Protein AF-A0AAW4LE03-F1 (afdb_monomer_lite)

Sequence (494 aa):
YCHSDGKGRQNAPFTAGSGWNSSVVFGDCKGCHGNDSQAGYFTSTVGEPNYQNAGPGTARANTHTGSHVGSGLSSCANCHVDSVTAAGAINGSGLHINGGINVKIGNVATGSYNPLTKGCTNISCHASSGTEIQWGSHATCATCHGDLTTKPGVHSTHISDMITSGLVTMYNYTAIKSSNGKYRIGCANCHPTDVGHHRDGHIDVTINKNKLGGSSLAGLNSATADFINTANSGISGTTKVSVTCSMVYCHSSGKSTVQAENNFKTTPDWYSAAGSTANRCGMCHDNPPQYDGQSHYDSSSMMGMNNTPPYKPSAHLGGIHFKNVSRGPGQNGFLGFSSIGNVAHGNINNSSTITCNICHSGIVDPDRPDTYAMFGSGSPYECAQCHKATTKTKLQAGNIVGNGLHINGKKDVIFPQTAYPFKTKSQLSNNANAGGNWMRNGGYKADENSYDSTDLSTSTWNPADKSCNTACHVNQSGIIWGSKLKCMSCHANQ

pLDDT: mean 80.4, std 12.04, range [40.59, 96.81]

Secondary structure (DSSP, 8-state):
-TTB-SSSSB-S---TTTSTT--PPPSSGGGTSS----TTPPPPSSS---PPP--TTSTT----TTTTSTT-GGGGGGTBTTTB-TTS-BS-HHHHHSSS---B--TT---EEETTTTEEES-TTTT-SSPPEETT----HHHHH--GGGSSSSHHHHHTTTTTTT---STT---B--BTTB--B-GGGTS--SHHHHSSS-------TT-TT--TTGGG----S-STT-TTS-EEEETTTEEEESS-GGGB--S-SS--GGGB-PPPPTTS-----SSTTHHHH-SS--STTSSS--TT---SSTT-S---S-HHHHHHHSTTS--STT-SS---TT-SS--SSSBTTTBPPP-GGGTBBTTB-SSS----TTTTS--TT-HHHH--TTSSS------B--HHHHSSSS---B--SS--EEEES----SSTTSSSSEEEESSSS-STT-EEEEEGGG--EETTTTEESS-TTS--TT-BTTS---THHHHTT-

Radius of gyration: 33.75 Å; chains: 1; bounding box: 81×44×96 Å

Structure (mmCIF, N/CA/C/O backbone):
data_AF-A0AAW4LE03-F1
#
_entry.id   AF-A0AAW4LE03-F1
#
loop_
_atom_site.group_PDB
_atom_site.id
_atom_site.type_symbol
_atom_site.label_atom_id
_atom_site.label_alt_id
_atom_site.label_comp_id
_atom_site.label_asym_id
_atom_site.label_entity_id
_atom_site.label_seq_id
_atom_site.pdbx_PDB_ins_code
_atom_site.Cartn_x
_atom_site.Cartn_y
_atom_site.Cartn_z
_atom_site.occupancy
_atom_site.B_iso_or_equiv
_atom_site.auth_seq_id
_atom_site.auth_comp_id
_atom_site.auth_asym_id
_atom_site.auth_atom_id
_atom_site.pdbx_PDB_model_num
ATOM 1 N N . TYR A 1 1 ? -40.903 -5.029 36.982 1.00 58.34 1 TYR A N 1
ATOM 2 C CA . TYR A 1 1 ? -39.518 -4.813 36.515 1.00 58.34 1 TYR A CA 1
ATOM 3 C C . TYR A 1 1 ? -38.593 -5.990 36.847 1.00 58.34 1 TYR A C 1
ATOM 5 O O . TYR A 1 1 ? -37.847 -6.390 35.965 1.00 58.34 1 TYR A O 1
ATOM 13 N N . CYS A 1 2 ? -38.673 -6.602 38.041 1.00 58.06 2 CYS A N 1
ATOM 14 C CA . CYS A 1 2 ? -37.769 -7.694 38.468 1.00 58.06 2 CYS A CA 1
ATOM 15 C C . CYS A 1 2 ? -37.814 -8.991 37.628 1.00 58.06 2 CYS A C 1
ATOM 17 O O . CYS A 1 2 ? -36.869 -9.763 37.669 1.00 58.06 2 CYS A O 1
ATOM 19 N N . HIS A 1 3 ? -38.867 -9.203 36.832 1.00 69.69 3 HIS A N 1
ATOM 20 C CA . HIS A 1 3 ? -38.992 -10.321 35.879 1.00 69.69 3 HIS A CA 1
ATOM 21 C C . HIS A 1 3 ? -39.136 -9.810 34.441 1.00 69.69 3 HIS A C 1
ATOM 23 O O . HIS A 1 3 ? -39.969 -10.288 33.672 1.00 69.69 3 HIS A O 1
ATOM 29 N N . SER A 1 4 ? -38.415 -8.737 34.119 1.00 76.56 4 SER A N 1
ATOM 30 C CA . SER A 1 4 ? -38.379 -8.172 32.773 1.00 76.56 4 SER A CA 1
ATOM 31 C C . SER A 1 4 ? -36.964 -8.162 32.223 1.00 76.56 4 SER A C 1
ATOM 33 O O . SER A 1 4 ? -35.993 -8.155 32.974 1.00 76.56 4 SER A O 1
ATOM 35 N N . ASP A 1 5 ? -36.857 -8.027 30.908 1.00 75.88 5 ASP A N 1
ATOM 36 C CA . ASP A 1 5 ? -35.606 -7.824 30.175 1.00 75.88 5 ASP A CA 1
ATOM 37 C C . ASP A 1 5 ? -34.907 -6.474 30.467 1.00 75.88 5 ASP A C 1
ATOM 39 O O . ASP A 1 5 ? -33.986 -6.076 29.754 1.00 75.88 5 ASP A O 1
ATOM 43 N N . GLY A 1 6 ? -35.356 -5.729 31.484 1.00 73.81 6 GLY A N 1
ATOM 44 C CA . GLY A 1 6 ? -34.891 -4.380 31.807 1.00 73.81 6 GLY A CA 1
ATOM 45 C C . GLY A 1 6 ? -35.476 -3.282 30.908 1.00 73.81 6 GLY A C 1
ATOM 46 O O . GLY A 1 6 ? -35.143 -2.109 31.088 1.00 73.81 6 GLY A O 1
ATOM 47 N N . LYS A 1 7 ? -36.353 -3.635 29.956 1.00 78.38 7 LYS A N 1
ATOM 48 C CA . LYS A 1 7 ? -37.072 -2.729 29.041 1.00 78.38 7 LYS A CA 1
ATOM 49 C C . LYS A 1 7 ? -38.593 -2.900 29.106 1.00 78.38 7 LYS A C 1
ATOM 51 O O . LYS A 1 7 ? -39.303 -2.410 28.231 1.00 78.38 7 LYS A O 1
ATOM 56 N N . GLY A 1 8 ? -39.090 -3.574 30.144 1.00 74.50 8 GLY A N 1
ATOM 57 C CA . GLY A 1 8 ? -40.518 -3.727 30.418 1.00 74.50 8 GLY A CA 1
ATOM 58 C C . GLY A 1 8 ? -41.180 -4.942 29.768 1.00 74.50 8 GLY A C 1
ATOM 59 O O . GLY A 1 8 ? -42.358 -5.172 30.026 1.00 74.50 8 GLY A O 1
ATOM 60 N N . ARG A 1 9 ? -40.456 -5.758 28.987 1.00 80.88 9 ARG A N 1
ATOM 61 C CA . ARG A 1 9 ? -40.987 -7.035 28.483 1.00 80.88 9 ARG A CA 1
ATOM 62 C C . ARG A 1 9 ? -40.654 -8.143 29.469 1.00 80.88 9 ARG A C 1
ATOM 64 O O . ARG A 1 9 ? -39.512 -8.245 29.906 1.00 80.88 9 ARG A O 1
ATOM 71 N N . GLN A 1 10 ? -41.622 -8.990 29.796 1.00 81.56 10 GLN A N 1
ATOM 72 C CA . GLN A 1 10 ? -41.369 -10.175 30.607 1.00 81.56 10 GLN A CA 1
ATOM 73 C C . GLN A 1 10 ? -40.442 -11.147 29.857 1.00 81.56 10 GLN A C 1
ATOM 75 O O . GLN A 1 10 ? -40.762 -11.562 28.746 1.00 81.56 10 GLN A O 1
ATOM 80 N N . ASN A 1 11 ? -39.296 -11.484 30.451 1.00 78.69 11 ASN A N 1
ATOM 81 C CA . ASN A 1 11 ? -38.274 -12.367 29.866 1.00 78.69 11 ASN A CA 1
ATOM 82 C C . ASN A 1 11 ? -38.371 -13.821 30.344 1.00 78.69 11 ASN A C 1
ATOM 84 O O . ASN A 1 11 ? -37.935 -14.720 29.631 1.00 78.69 11 ASN A O 1
ATOM 88 N N . ALA A 1 12 ? -38.997 -14.057 31.499 1.00 74.62 12 ALA A N 1
ATOM 89 C CA . ALA A 1 12 ? -39.293 -15.388 32.015 1.00 74.62 12 ALA A CA 1
ATOM 90 C C . ALA A 1 12 ? -40.762 -15.487 32.467 1.00 74.62 12 ALA A C 1
ATOM 92 O O . ALA A 1 12 ? -41.253 -14.568 33.132 1.00 74.62 12 ALA A O 1
ATOM 93 N N . PRO A 1 13 ? -41.483 -16.579 32.141 1.00 76.12 13 PRO A N 1
ATOM 94 C CA . PRO A 1 13 ? -42.851 -16.784 32.607 1.00 76.12 13 PRO A CA 1
ATOM 95 C C . PRO A 1 13 ? -42.905 -16.874 34.135 1.00 76.12 13 PRO A C 1
ATOM 97 O O . PRO A 1 13 ? -41.981 -17.377 34.774 1.00 76.12 13 PRO A O 1
ATOM 100 N N . PHE A 1 14 ? -44.007 -16.405 34.723 1.00 77.62 14 PHE A N 1
ATOM 101 C CA . PHE A 1 14 ? -44.288 -16.572 36.147 1.00 77.62 14 PHE A CA 1
ATOM 102 C C . PHE A 1 14 ? -44.703 -18.024 36.402 1.00 77.62 14 PHE A C 1
ATOM 104 O O . PHE A 1 14 ? -45.811 -18.426 36.061 1.00 77.62 14 PHE A O 1
ATOM 111 N N . THR A 1 15 ? -43.805 -18.814 36.987 1.00 80.12 15 THR A N 1
ATOM 112 C CA . THR A 1 15 ? -44.066 -20.203 37.391 1.00 80.12 15 THR A CA 1
ATOM 113 C C . THR A 1 15 ? -43.825 -20.367 38.890 1.00 80.12 15 THR A C 1
ATOM 115 O O . THR A 1 15 ? -43.299 -19.460 39.538 1.00 80.12 15 THR A O 1
ATOM 118 N N . ALA A 1 16 ? -44.145 -21.538 39.446 1.00 77.06 16 ALA A N 1
ATOM 119 C CA . ALA A 1 16 ? -43.800 -21.865 40.832 1.00 77.06 16 ALA A CA 1
ATOM 120 C C . ALA A 1 16 ? -42.287 -21.740 41.121 1.00 77.06 16 ALA A C 1
ATOM 122 O O . ALA A 1 16 ? -41.912 -21.457 42.252 1.00 77.06 16 ALA A O 1
ATOM 123 N N . GLY A 1 17 ? -41.429 -21.903 40.104 1.00 76.38 17 GLY A N 1
ATOM 124 C CA . GLY A 1 17 ? -39.974 -21.774 40.232 1.00 76.38 17 GLY A CA 1
ATOM 125 C C . GLY A 1 17 ? -39.415 -20.376 39.944 1.00 76.38 17 GLY A C 1
ATOM 126 O O . GLY A 1 17 ? -38.262 -20.110 40.255 1.00 76.38 17 GLY A O 1
ATOM 127 N N . SER A 1 18 ? -40.192 -19.456 39.373 1.00 74.81 18 SER A N 1
ATOM 128 C CA . SER A 1 18 ? -39.678 -18.163 38.877 1.00 74.81 18 SER A CA 1
ATOM 129 C C . SER A 1 18 ? -40.526 -16.958 39.272 1.00 74.81 18 SER A C 1
ATOM 131 O O . SER A 1 18 ? -40.211 -15.840 38.871 1.00 74.81 18 SER A O 1
ATOM 133 N N . GLY A 1 19 ? -41.619 -17.170 40.008 1.00 75.38 19 GLY A N 1
ATOM 134 C CA . GLY A 1 19 ? -42.528 -16.106 40.406 1.00 75.38 19 GLY A CA 1
ATOM 135 C C . GLY A 1 19 ? -42.292 -15.511 41.782 1.00 75.38 19 GLY A C 1
ATOM 136 O O . GLY A 1 19 ? -41.432 -15.961 42.524 1.00 75.38 19 GLY A O 1
ATOM 137 N N . TRP A 1 20 ? -43.093 -14.503 42.135 1.00 74.69 20 TRP A N 1
ATOM 138 C CA . TRP A 1 20 ? -42.948 -13.750 43.390 1.00 74.69 20 TRP A CA 1
ATOM 139 C C . TRP A 1 20 ? -43.021 -14.610 44.658 1.00 74.69 20 TRP A C 1
ATOM 141 O O . TRP A 1 20 ? -42.438 -14.245 45.670 1.00 74.69 20 TRP A O 1
ATOM 151 N N . ASN A 1 21 ? -43.707 -15.753 44.584 1.00 81.62 21 ASN A N 1
ATOM 152 C CA . ASN A 1 21 ? -43.827 -16.718 45.680 1.00 81.62 21 ASN A CA 1
ATOM 153 C C . ASN A 1 21 ? -42.883 -17.926 45.517 1.00 81.62 21 ASN A C 1
ATOM 155 O O . ASN A 1 21 ? -43.070 -18.944 46.178 1.00 81.62 21 ASN A O 1
ATOM 159 N N . SER A 1 22 ? -41.917 -17.850 44.599 1.00 82.38 22 SER A N 1
ATOM 160 C CA . SER A 1 22 ? -40.896 -18.880 44.412 1.00 82.38 22 SER A CA 1
ATOM 161 C C . SER A 1 22 ? -39.912 -18.878 45.582 1.00 82.38 22 SER A C 1
ATOM 163 O O . SER A 1 22 ? -39.522 -17.822 46.074 1.00 82.38 22 SER A O 1
ATOM 165 N N . SER A 1 23 ? -39.465 -20.065 45.994 1.00 83.69 23 SER A N 1
ATOM 166 C CA . SER A 1 23 ? -38.340 -20.235 46.924 1.00 83.69 23 SER A CA 1
ATOM 167 C C . SER A 1 23 ? -36.972 -20.194 46.229 1.00 83.69 23 SER A C 1
ATOM 169 O O . SER A 1 23 ? -35.942 -20.301 46.894 1.00 83.69 23 SER A O 1
ATOM 171 N N . VAL A 1 24 ? -36.941 -20.067 44.898 1.00 82.06 24 VAL A N 1
ATOM 172 C CA . VAL A 1 24 ? -35.704 -20.030 44.114 1.00 82.06 24 VAL A CA 1
ATOM 173 C C . VAL A 1 24 ? -34.964 -18.723 44.372 1.00 82.06 24 VAL A C 1
ATOM 175 O O . VAL A 1 24 ? -35.465 -17.635 44.099 1.00 82.06 24 VAL A O 1
ATOM 178 N N . VAL A 1 25 ? -33.732 -18.854 44.858 1.00 80.56 25 VAL A N 1
ATOM 179 C CA . VAL A 1 25 ? -32.774 -17.757 44.997 1.00 80.56 25 VAL A CA 1
ATOM 180 C C . VAL A 1 25 ? -31.813 -17.818 43.817 1.00 80.56 25 VAL A C 1
ATOM 182 O O . VAL A 1 25 ? -31.140 -18.827 43.609 1.00 80.56 25 VAL A O 1
ATOM 185 N N . PHE A 1 26 ? -31.739 -16.741 43.039 1.00 80.31 26 PHE A N 1
ATOM 186 C CA . PHE A 1 26 ? -30.771 -16.641 41.951 1.00 80.31 26 PHE A CA 1
ATOM 187 C C . PHE A 1 26 ? -29.394 -16.270 42.505 1.00 80.31 26 PHE A C 1
ATOM 189 O O . PHE A 1 26 ? -29.242 -15.251 43.175 1.00 80.31 26 PHE A O 1
ATOM 196 N N . GLY A 1 27 ? -28.398 -17.117 42.237 1.00 81.69 27 GLY A N 1
ATOM 197 C CA . GLY A 1 27 ? -27.014 -16.909 42.677 1.00 81.69 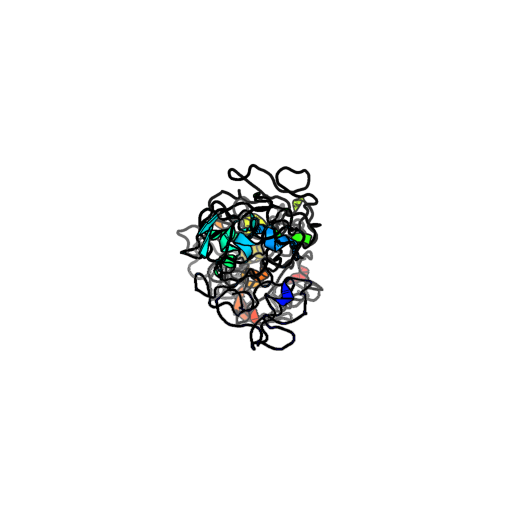27 GLY A CA 1
ATOM 198 C C . GLY A 1 27 ? -26.210 -15.954 41.792 1.00 81.69 27 GLY A C 1
ATOM 199 O O . GLY A 1 27 ? -25.080 -15.617 42.133 1.00 81.69 27 GLY A O 1
ATOM 200 N N . ASP A 1 28 ? -26.769 -15.530 40.658 1.00 85.62 28 ASP A N 1
ATOM 201 C CA . ASP A 1 28 ? -26.125 -14.632 39.709 1.00 85.62 28 ASP A CA 1
ATOM 202 C C . ASP A 1 28 ? -27.131 -13.682 39.042 1.00 85.62 28 ASP A C 1
ATOM 204 O O . ASP A 1 28 ? -28.349 -13.765 39.223 1.00 85.62 28 ASP A O 1
ATOM 208 N N . CYS A 1 29 ? -26.606 -12.762 38.234 1.00 87.25 29 CYS A N 1
ATOM 209 C CA . CYS A 1 29 ? -27.422 -11.827 37.472 1.00 87.25 29 CYS A CA 1
ATOM 210 C C . CYS A 1 29 ? -28.245 -12.524 36.374 1.00 87.25 29 CYS A C 1
ATOM 212 O O . CYS A 1 29 ? -29.280 -11.983 35.982 1.00 87.25 29 CYS A O 1
ATOM 214 N N . LYS A 1 30 ? -27.825 -13.711 35.895 1.00 87.69 30 LYS A N 1
ATOM 215 C CA . LYS A 1 30 ? -28.496 -14.441 34.805 1.00 87.69 30 LYS A CA 1
ATOM 216 C C . LYS A 1 30 ? -29.884 -14.913 35.187 1.00 87.69 30 LYS A C 1
ATOM 218 O O . LYS A 1 30 ? -30.762 -14.974 34.335 1.00 87.69 30 LYS A O 1
ATOM 223 N N . GLY A 1 31 ? -30.098 -15.210 36.465 1.00 83.62 31 GLY A N 1
ATOM 224 C CA . GLY A 1 31 ? -31.417 -15.577 36.969 1.00 83.62 31 GLY A CA 1
ATOM 225 C C . GLY A 1 31 ? -32.507 -14.544 36.664 1.00 83.62 31 GLY A C 1
ATOM 226 O O . GLY A 1 31 ? -33.641 -14.920 36.367 1.00 83.62 31 GLY A O 1
ATOM 227 N N . CYS A 1 32 ? -32.154 -13.253 36.647 1.00 81.69 32 CYS A N 1
ATOM 228 C CA . CYS A 1 32 ? -33.093 -12.148 36.421 1.00 81.69 32 CYS A CA 1
ATOM 229 C C . CYS A 1 32 ? -32.904 -11.449 35.064 1.00 81.69 32 CYS A C 1
ATOM 231 O O . CYS A 1 32 ? -33.879 -11.063 34.415 1.00 81.69 32 CYS A O 1
ATOM 233 N N . HIS A 1 33 ? -31.660 -11.275 34.623 1.00 86.00 33 HIS A N 1
ATOM 234 C CA . HIS A 1 33 ? -31.283 -10.548 33.414 1.00 86.00 33 HIS A CA 1
ATOM 235 C C . HIS A 1 33 ? -30.593 -11.481 32.422 1.00 86.00 33 HIS A C 1
ATOM 237 O O . HIS A 1 33 ? -29.816 -12.336 32.810 1.00 86.00 33 HIS A O 1
ATOM 243 N N . GLY A 1 34 ? -30.831 -11.323 31.121 1.00 87.19 34 GLY A N 1
ATOM 244 C CA . GLY A 1 34 ? -30.125 -12.148 30.134 1.00 87.19 34 GLY A CA 1
ATOM 245 C C . GLY A 1 34 ? -30.625 -13.598 30.004 1.00 87.19 34 GLY A C 1
ATOM 246 O O . GLY A 1 34 ? -29.991 -14.393 29.316 1.00 87.19 34 GLY A O 1
ATOM 247 N N . ASN A 1 35 ? -31.749 -13.942 30.643 1.00 86.00 35 ASN A N 1
ATOM 248 C CA . ASN A 1 35 ? -32.430 -15.247 30.562 1.00 86.00 35 ASN A CA 1
ATOM 249 C C . ASN A 1 35 ? -33.489 -15.328 29.445 1.00 86.00 35 ASN A C 1
ATOM 251 O O . ASN A 1 35 ? -34.317 -16.239 29.431 1.00 86.00 35 ASN A O 1
ATOM 255 N N . ASP A 1 36 ? -33.503 -14.363 28.529 1.00 86.94 36 ASP A N 1
ATOM 256 C CA . ASP A 1 36 ? -34.489 -14.309 27.462 1.00 86.94 36 ASP A CA 1
ATOM 257 C C . ASP A 1 36 ? -34.215 -15.393 26.417 1.00 86.94 36 ASP A C 1
ATOM 259 O O . ASP A 1 36 ? -33.125 -15.447 25.848 1.00 86.94 36 ASP A O 1
ATOM 263 N N . SER A 1 37 ? -35.197 -16.250 26.159 1.00 86.00 37 SER A N 1
ATOM 264 C CA . SER A 1 37 ? -35.068 -17.387 25.238 1.00 86.00 37 SER A CA 1
ATOM 265 C C . SER A 1 37 ? -35.602 -17.099 23.832 1.00 86.00 37 SER A C 1
ATOM 267 O O . SER A 1 37 ? -35.686 -18.006 23.002 1.00 86.00 37 SER A O 1
ATOM 269 N N . GLN A 1 38 ? -35.980 -15.850 23.543 1.00 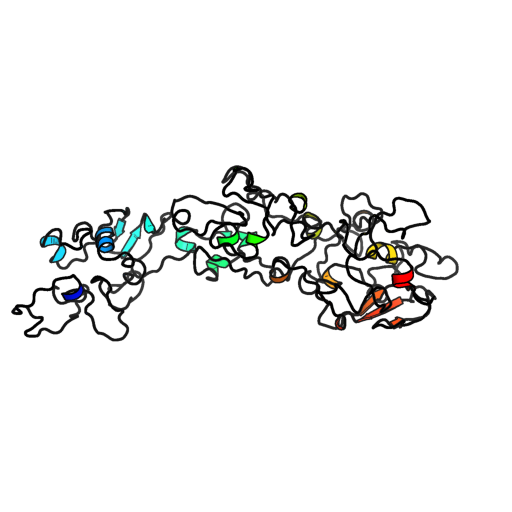87.06 38 GLN A N 1
ATOM 270 C CA . GLN A 1 38 ? -36.522 -15.484 22.240 1.00 87.06 38 GLN A CA 1
ATOM 271 C C . GLN A 1 38 ? -35.513 -15.741 21.105 1.00 87.06 38 GLN A C 1
ATOM 273 O O . GLN A 1 38 ? -34.327 -15.433 21.203 1.00 87.06 38 GLN A O 1
ATOM 278 N N . ALA A 1 39 ? -35.997 -16.291 19.989 1.00 84.69 39 ALA A N 1
ATOM 279 C CA . ALA A 1 39 ? -35.163 -16.559 18.821 1.00 84.69 39 ALA A CA 1
ATOM 280 C C . ALA A 1 39 ? -34.501 -15.272 18.286 1.00 84.69 39 ALA A C 1
ATOM 282 O O . ALA A 1 39 ? -35.151 -14.233 18.161 1.00 84.69 39 ALA A O 1
ATOM 283 N N . GLY A 1 40 ? -33.207 -15.354 17.957 1.00 83.56 40 GLY A N 1
ATOM 284 C CA . GLY A 1 40 ? -32.401 -14.222 17.478 1.00 83.56 40 GLY A CA 1
ATOM 285 C C . GLY A 1 40 ? -31.774 -13.367 18.585 1.00 83.56 40 GLY A C 1
ATOM 286 O O . GLY A 1 40 ? -31.032 -12.432 18.284 1.00 83.56 40 GLY A O 1
ATOM 287 N N . TYR A 1 41 ? -32.052 -13.671 19.855 1.00 89.75 41 TYR A N 1
ATOM 288 C CA . TYR A 1 41 ? -31.408 -13.024 20.997 1.00 89.75 41 TYR A CA 1
ATOM 289 C C . TYR A 1 41 ? -30.109 -13.763 21.324 1.00 89.75 41 TYR A C 1
ATOM 291 O O . TYR A 1 41 ? -29.979 -14.964 21.076 1.00 89.75 41 TYR A O 1
ATOM 299 N N . PHE A 1 42 ? -29.109 -13.043 21.827 1.00 89.69 42 PHE A N 1
ATOM 300 C CA . PHE A 1 42 ? -27.819 -13.658 22.132 1.00 89.69 42 PHE A CA 1
ATOM 301 C C . PHE A 1 42 ? -27.867 -14.395 23.476 1.00 89.69 42 PHE A C 1
ATOM 303 O O . PHE A 1 42 ? -28.787 -14.215 24.269 1.00 89.69 42 PHE A O 1
ATOM 310 N N . THR A 1 43 ? -26.883 -15.245 23.758 1.00 90.31 43 THR A N 1
ATOM 311 C CA . THR A 1 43 ? -26.772 -15.890 25.076 1.00 90.31 43 THR A CA 1
ATOM 312 C C . THR A 1 43 ? -26.003 -14.985 26.031 1.00 90.31 43 THR A C 1
ATOM 314 O O . THR A 1 43 ? -24.885 -14.581 25.721 1.00 90.31 43 THR A O 1
ATOM 317 N N . SER A 1 44 ? -26.592 -14.673 27.186 1.00 89.25 44 SER A N 1
ATOM 318 C CA . SER A 1 44 ? -25.954 -13.832 28.200 1.00 89.25 44 SER A CA 1
ATOM 319 C C . SER A 1 44 ? -24.740 -14.517 28.843 1.00 89.25 44 SER A C 1
ATOM 321 O O . SER A 1 44 ? -24.798 -15.676 29.275 1.00 89.25 44 SER A O 1
ATOM 323 N N . THR A 1 45 ? -23.632 -13.788 28.945 1.00 89.94 45 THR A N 1
ATOM 324 C CA . THR A 1 45 ? -22.350 -14.258 29.481 1.00 89.94 45 THR A CA 1
ATOM 325 C C . THR A 1 45 ? -22.277 -14.084 30.990 1.00 89.94 45 THR A C 1
ATOM 327 O O . THR A 1 45 ? -21.832 -15.001 31.679 1.00 89.94 45 THR A O 1
ATOM 330 N N . VAL A 1 46 ? -22.767 -12.960 31.514 1.00 90.12 46 VAL A N 1
ATOM 331 C CA . VAL A 1 46 ? -22.686 -12.581 32.936 1.00 90.12 46 VAL A CA 1
ATOM 332 C C . VAL A 1 46 ? -23.968 -11.934 33.474 1.00 90.12 46 VAL A C 1
ATOM 334 O O . VAL A 1 46 ? -23.955 -11.339 34.547 1.00 90.12 46 VAL A O 1
ATOM 337 N N . GLY A 1 47 ? -25.090 -12.075 32.767 1.00 88.81 47 GLY A N 1
ATOM 338 C CA . GLY A 1 47 ? -26.378 -11.487 33.150 1.00 88.81 47 GLY A CA 1
ATOM 339 C C . GLY A 1 47 ? -26.622 -10.123 32.515 1.00 88.81 47 GLY A C 1
ATOM 340 O O . GLY A 1 47 ? -27.473 -9.363 32.963 1.00 88.81 47 GLY A O 1
ATOM 341 N N . GLU A 1 48 ? -25.897 -9.786 31.452 1.00 90.19 48 GLU A N 1
ATOM 342 C CA . GLU A 1 48 ? -26.255 -8.660 30.610 1.00 90.19 48 GLU A CA 1
ATOM 343 C C . GLU A 1 48 ? -27.598 -8.904 29.903 1.00 90.19 48 GLU A C 1
ATOM 345 O O . GLU A 1 48 ? -27.878 -10.041 29.497 1.00 90.19 48 GLU A O 1
ATOM 350 N N . PRO A 1 49 ? -28.434 -7.864 29.716 1.00 89.94 49 PRO A N 1
ATOM 351 C CA . PRO A 1 49 ? -29.670 -7.993 28.958 1.00 89.94 49 PRO A CA 1
ATOM 352 C C . PRO A 1 49 ? -29.401 -8.477 27.533 1.00 89.94 49 PRO A C 1
ATOM 354 O O . PRO A 1 49 ? -28.631 -7.855 26.799 1.00 89.94 49 PRO A O 1
ATOM 357 N N . ASN A 1 50 ? -30.068 -9.558 27.125 1.00 90.12 50 ASN A N 1
ATOM 358 C CA . ASN A 1 50 ? -29.714 -10.301 25.920 1.00 90.12 50 ASN A CA 1
ATOM 359 C C . ASN A 1 50 ? -30.612 -10.064 24.697 1.00 90.12 50 ASN A C 1
ATOM 361 O O . ASN A 1 50 ? -30.496 -10.752 23.683 1.00 90.12 50 ASN A O 1
ATOM 365 N N . TYR A 1 51 ? -31.486 -9.059 24.766 1.00 89.62 51 TYR A N 1
ATOM 366 C CA . TYR A 1 51 ? -32.389 -8.734 23.669 1.00 89.62 51 TYR A CA 1
ATOM 367 C C . TYR A 1 51 ? -31.686 -8.202 22.422 1.00 89.62 51 TYR A C 1
ATOM 369 O O . TYR A 1 51 ? -30.661 -7.527 22.511 1.00 89.62 51 TYR A O 1
ATOM 377 N N . GLN A 1 52 ? -32.273 -8.457 21.250 1.00 90.50 52 GLN A N 1
ATOM 378 C CA . GLN A 1 52 ? -31.745 -7.968 19.977 1.00 90.50 52 GLN A CA 1
ATOM 379 C C . GLN A 1 52 ? -31.616 -6.438 19.966 1.00 90.50 52 GLN A C 1
ATOM 381 O O . GLN A 1 52 ? -32.521 -5.713 20.389 1.00 90.50 52 GLN A O 1
ATOM 386 N N . ASN A 1 53 ? -30.486 -5.956 19.449 1.00 90.69 53 ASN A N 1
ATOM 387 C CA . ASN A 1 53 ? -30.229 -4.535 19.274 1.00 90.69 53 ASN A CA 1
ATOM 388 C C . ASN A 1 53 ? -31.177 -3.933 18.226 1.00 90.69 53 ASN A C 1
ATOM 390 O O . ASN A 1 53 ? -31.098 -4.286 17.051 1.00 90.69 53 ASN A O 1
ATOM 394 N N . ALA A 1 54 ? -32.036 -2.997 18.637 1.00 92.00 54 ALA A N 1
ATOM 395 C CA . ALA A 1 54 ? -32.928 -2.272 17.726 1.00 92.00 54 ALA A CA 1
ATOM 396 C C . ALA A 1 54 ? -32.264 -1.053 17.049 1.00 92.00 54 ALA A C 1
ATOM 398 O O . ALA A 1 54 ? -32.921 -0.326 16.308 1.00 92.00 54 ALA A O 1
ATOM 399 N N . GLY A 1 55 ? -30.972 -0.828 17.299 1.00 92.56 55 GLY A N 1
ATOM 400 C CA . GLY A 1 55 ? -30.174 0.233 16.691 1.00 92.56 55 GLY A CA 1
ATOM 401 C C . GLY A 1 55 ? -29.895 1.418 17.624 1.00 92.56 55 GLY A C 1
ATOM 402 O O . GLY A 1 55 ? -30.459 1.492 18.725 1.00 92.56 55 GLY A O 1
ATOM 403 N N . PRO A 1 56 ? -29.016 2.344 17.196 1.00 92.50 56 PRO A N 1
ATOM 404 C CA . PRO A 1 56 ? -28.501 3.433 18.026 1.00 92.50 56 PRO A CA 1
ATOM 405 C C . PRO A 1 56 ? -29.597 4.352 18.575 1.00 92.50 56 PRO A C 1
ATOM 407 O O . PRO A 1 56 ? -30.531 4.711 17.862 1.00 92.50 56 PRO A O 1
ATOM 410 N N . GLY A 1 57 ? -29.515 4.720 19.857 1.00 92.19 57 GLY A N 1
ATOM 411 C CA . GLY A 1 57 ? -30.434 5.690 20.477 1.00 92.19 57 GLY A CA 1
ATOM 412 C C . GLY A 1 57 ? -31.862 5.179 20.731 1.00 92.19 57 GLY A C 1
ATOM 413 O O . GLY A 1 57 ? -32.634 5.808 21.454 1.00 92.19 57 GLY A O 1
ATOM 414 N N . THR A 1 58 ? -32.230 4.008 20.209 1.00 93.12 58 THR A N 1
ATOM 415 C CA . THR A 1 58 ? -33.593 3.468 20.318 1.00 93.12 58 THR A CA 1
ATOM 416 C C . THR A 1 58 ? -33.918 2.944 21.717 1.00 93.12 58 THR A C 1
ATOM 418 O O . THR A 1 58 ? -33.033 2.602 22.507 1.00 93.12 58 THR A O 1
ATOM 421 N N . ALA A 1 59 ? -35.211 2.812 22.049 1.00 88.69 59 ALA A N 1
ATOM 422 C CA . ALA A 1 59 ? -35.689 2.233 23.313 1.00 88.69 59 ALA A CA 1
ATOM 423 C C . ALA A 1 59 ? -34.980 0.908 23.668 1.00 88.69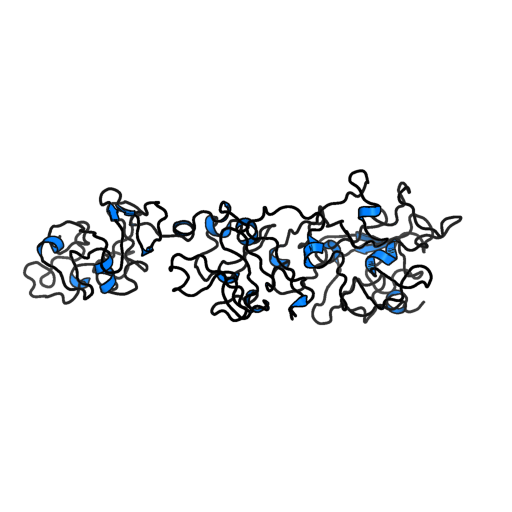 59 ALA A C 1
ATOM 425 O O . ALA A 1 59 ? -34.495 0.768 24.798 1.00 88.69 59 ALA A O 1
ATOM 426 N N . ARG A 1 60 ? -34.832 0.018 22.674 1.00 89.56 60 ARG A N 1
ATOM 427 C CA . ARG A 1 60 ? -34.185 -1.303 22.754 1.00 89.56 60 ARG A CA 1
ATOM 428 C C . ARG A 1 60 ? -32.778 -1.339 22.128 1.00 89.56 60 ARG A C 1
ATOM 430 O O . ARG A 1 60 ? -32.345 -2.376 21.636 1.00 89.56 60 ARG A O 1
ATOM 437 N N . ALA A 1 61 ? -32.053 -0.223 22.159 1.00 91.38 61 ALA A N 1
ATOM 438 C CA . ALA A 1 61 ? -30.629 -0.196 21.846 1.00 91.38 61 ALA A CA 1
ATOM 439 C C . ALA A 1 61 ? -29.857 -1.155 22.771 1.00 91.38 61 ALA A C 1
ATOM 441 O O . ALA A 1 61 ? -30.011 -1.086 23.996 1.00 91.38 61 ALA A O 1
ATOM 442 N N . ASN A 1 62 ? -29.040 -2.038 22.194 1.00 89.44 62 ASN A N 1
ATOM 443 C CA . ASN A 1 62 ? -28.261 -3.023 22.942 1.00 89.44 62 ASN A CA 1
ATOM 444 C C . ASN A 1 62 ? -26.881 -3.259 22.325 1.00 89.44 62 ASN A C 1
ATOM 446 O O . ASN A 1 62 ? -26.781 -3.727 21.198 1.00 89.44 62 ASN A O 1
ATOM 450 N N . THR A 1 63 ? -25.824 -2.993 23.084 1.00 89.25 63 THR A N 1
ATOM 451 C CA . THR A 1 63 ? -24.428 -3.245 22.684 1.00 89.25 63 THR A CA 1
ATOM 452 C C . THR A 1 63 ? -23.658 -4.028 23.739 1.00 89.25 63 THR A C 1
ATOM 454 O O . THR A 1 63 ? -22.430 -3.991 23.758 1.00 89.25 63 THR A O 1
ATOM 457 N N . HIS A 1 64 ? -24.349 -4.737 24.640 1.00 89.50 64 HIS A N 1
ATOM 458 C CA . HIS A 1 64 ? -23.658 -5.518 25.666 1.00 89.50 64 HIS A CA 1
ATOM 459 C C . HIS A 1 64 ? -22.801 -6.639 25.057 1.00 89.50 64 HIS A C 1
ATOM 461 O O . HIS A 1 64 ? -21.680 -6.851 25.518 1.00 89.50 64 HIS A O 1
ATOM 467 N N . THR A 1 65 ? -23.280 -7.304 23.996 1.00 81.56 65 THR A N 1
ATOM 468 C CA . THR A 1 65 ? -22.571 -8.404 23.320 1.00 81.56 65 THR A CA 1
ATOM 469 C C . THR A 1 65 ? -21.154 -8.038 22.918 1.00 81.56 65 THR A C 1
ATOM 471 O O . THR A 1 65 ? -20.949 -7.063 22.197 1.00 81.56 65 THR A O 1
ATOM 474 N N . GLY A 1 66 ? -20.190 -8.874 23.306 1.00 67.12 66 GLY A N 1
ATOM 475 C CA . GLY A 1 66 ? -18.826 -8.889 22.770 1.00 67.12 66 GLY A CA 1
ATOM 476 C C . GLY A 1 66 ? -17.919 -7.731 23.204 1.00 67.12 66 GLY A C 1
ATOM 477 O O . GLY A 1 66 ? -16.753 -7.972 23.493 1.00 67.12 66 GLY A O 1
ATOM 478 N N . SER A 1 67 ? -18.426 -6.497 23.293 1.00 72.19 67 SER A N 1
ATOM 479 C CA . SER A 1 67 ? -17.595 -5.299 23.506 1.00 72.19 67 SER A CA 1
ATOM 480 C C . SER A 1 67 ? -17.603 -4.758 24.936 1.00 72.19 67 SER A C 1
ATOM 482 O O . SER A 1 67 ? -16.593 -4.215 25.371 1.00 72.19 67 SER A O 1
ATOM 484 N N . HIS A 1 68 ? -18.704 -4.908 25.681 1.00 84.06 68 HIS A N 1
ATOM 485 C CA . HIS A 1 68 ? -18.838 -4.315 27.023 1.00 84.06 68 HIS A CA 1
ATOM 486 C C . HIS A 1 68 ? -18.806 -5.341 28.158 1.00 84.06 68 HIS A C 1
ATOM 488 O O . HIS A 1 68 ? -18.597 -4.964 29.307 1.00 84.06 68 HIS A O 1
ATOM 494 N N . VAL A 1 69 ? -18.988 -6.630 27.857 1.00 87.31 69 VAL A N 1
ATOM 495 C CA . VAL A 1 69 ? -19.022 -7.713 28.865 1.00 87.31 69 VAL A CA 1
ATOM 496 C C . VAL A 1 69 ? -17.979 -8.804 28.655 1.00 87.31 69 VAL A C 1
ATOM 498 O O . VAL A 1 69 ? -17.934 -9.772 29.408 1.00 87.31 69 VAL A O 1
ATOM 501 N N . GLY A 1 70 ? -17.090 -8.631 27.670 1.00 76.12 70 GLY A N 1
ATOM 502 C CA . GLY A 1 70 ? -16.054 -9.616 27.337 1.00 76.12 70 GLY A CA 1
ATOM 503 C C . GLY A 1 70 ? -15.068 -9.910 28.476 1.00 76.12 70 GLY A C 1
ATOM 504 O O . GLY A 1 70 ? -14.491 -10.990 28.507 1.00 76.12 70 GLY A O 1
ATOM 505 N N . SER A 1 71 ? -14.917 -8.990 29.435 1.00 78.19 71 SER A N 1
ATOM 506 C CA . SER A 1 71 ? -14.047 -9.152 30.612 1.00 78.19 71 SER A CA 1
ATOM 507 C C . SER A 1 71 ? -14.767 -9.705 31.852 1.00 78.19 71 SER A C 1
ATOM 509 O O . SER A 1 71 ? -14.182 -9.741 32.933 1.00 78.19 71 SER A O 1
ATOM 511 N N . GLY A 1 72 ? -16.028 -10.129 31.718 1.00 86.62 72 GLY A N 1
ATOM 512 C CA . GLY A 1 72 ? -16.816 -10.716 32.801 1.00 86.62 72 GLY A CA 1
ATOM 513 C C . GLY A 1 72 ? -17.532 -9.696 33.699 1.00 86.62 72 GLY A C 1
ATOM 514 O O . GLY A 1 72 ? -17.673 -8.530 33.349 1.00 86.62 72 GLY A O 1
ATOM 515 N N . LEU A 1 73 ? -17.995 -10.150 34.873 1.00 87.12 73 LEU A N 1
ATOM 516 C CA . LEU A 1 73 ? -18.892 -9.409 35.785 1.00 87.12 73 LEU A CA 1
ATOM 517 C C . LEU A 1 73 ? -18.384 -8.018 36.192 1.00 87.12 73 LEU A C 1
ATOM 519 O O . LEU A 1 73 ? -19.180 -7.104 36.405 1.00 87.12 73 LEU A O 1
ATOM 523 N N . SER A 1 74 ? -17.066 -7.839 36.283 1.00 88.81 74 SER A N 1
ATOM 524 C CA . SER A 1 74 ? -16.458 -6.566 36.676 1.00 88.81 74 SER A CA 1
ATOM 525 C C . SER A 1 74 ? -16.739 -5.436 35.690 1.00 88.81 74 SER A C 1
ATOM 527 O O . SER A 1 74 ? -16.707 -4.265 36.071 1.00 88.81 74 SER A O 1
ATOM 529 N N . SER A 1 75 ? -17.067 -5.762 34.438 1.00 89.50 75 SER A N 1
ATOM 530 C CA . SER A 1 75 ? -17.345 -4.762 33.417 1.00 89.50 75 SER A CA 1
ATOM 531 C C . SER A 1 75 ? -18.681 -4.048 33.629 1.00 89.50 75 SER A C 1
ATOM 533 O O . SER A 1 75 ? -18.817 -2.889 33.236 1.00 89.50 75 SER A O 1
ATOM 535 N N . CYS A 1 76 ? -19.637 -4.679 34.320 1.00 90.75 76 CYS A N 1
ATOM 536 C CA . CYS A 1 76 ? -20.914 -4.066 34.681 1.00 90.75 76 CYS A CA 1
ATOM 537 C C . CYS A 1 76 ? -20.687 -2.805 35.531 1.00 90.75 76 CYS A C 1
ATOM 539 O O . CYS A 1 76 ? -21.308 -1.768 35.297 1.00 90.75 76 CYS A O 1
ATOM 541 N N . ALA A 1 77 ? -19.729 -2.861 36.463 1.00 91.94 77 ALA A N 1
ATOM 542 C CA . ALA A 1 77 ? -19.384 -1.751 37.349 1.00 91.94 77 ALA A CA 1
ATOM 543 C C . ALA A 1 77 ? -18.746 -0.557 36.615 1.00 91.94 77 ALA A C 1
ATOM 545 O O . ALA A 1 77 ? -18.731 0.547 37.155 1.00 91.94 77 ALA A O 1
ATOM 546 N N . ASN A 1 78 ? -18.274 -0.731 35.375 1.00 90.38 78 ASN A N 1
ATOM 547 C CA . ASN A 1 78 ? -17.725 0.376 34.585 1.00 90.38 78 ASN A CA 1
ATOM 548 C C . ASN A 1 78 ? -18.811 1.358 34.122 1.00 90.38 78 ASN A C 1
ATOM 550 O O . ASN A 1 78 ? -18.516 2.529 33.896 1.00 90.38 78 ASN A O 1
ATOM 554 N N . CYS A 1 79 ? -20.059 0.893 33.986 1.00 91.19 79 CYS A N 1
ATOM 555 C CA . CYS A 1 79 ? -21.200 1.699 33.533 1.00 91.19 79 CYS A CA 1
ATOM 556 C C . CYS A 1 79 ? -22.358 1.746 34.537 1.00 91.19 79 CYS A C 1
ATOM 558 O O . CYS A 1 79 ? -23.267 2.559 34.385 1.00 91.19 79 CYS A O 1
ATOM 560 N N . HIS A 1 80 ? -22.336 0.895 35.559 1.00 92.81 80 HIS A N 1
ATOM 561 C CA . HIS A 1 80 ? -23.357 0.816 36.597 1.00 92.81 80 HIS A CA 1
ATOM 562 C C . HIS A 1 80 ? -22.731 0.898 37.996 1.00 92.81 80 HIS A C 1
ATOM 564 O O . HIS A 1 80 ? -23.177 0.202 38.907 1.00 92.81 80 HIS A O 1
ATOM 570 N N . VAL A 1 81 ? -21.710 1.751 38.181 1.00 92.38 81 VAL A N 1
ATOM 571 C CA . VAL A 1 81 ? -20.940 1.865 39.443 1.00 92.38 81 VAL A CA 1
ATOM 572 C C . VAL A 1 81 ? -21.826 2.096 40.670 1.00 92.38 81 VAL A C 1
ATOM 574 O O . VAL A 1 81 ? -21.539 1.566 41.737 1.00 92.38 81 VAL A O 1
ATOM 577 N N . ASP A 1 82 ? -22.939 2.815 40.539 1.00 92.75 82 ASP A N 1
ATOM 578 C CA . ASP A 1 82 ? -23.827 3.061 41.682 1.00 92.75 82 ASP A CA 1
ATOM 579 C C . ASP A 1 82 ? -24.782 1.879 41.968 1.00 92.75 82 ASP A C 1
ATOM 581 O O . ASP A 1 82 ? -25.419 1.841 43.015 1.00 92.75 82 ASP A O 1
ATOM 585 N N . SER A 1 83 ? -24.897 0.904 41.057 1.00 91.50 83 SER A N 1
ATOM 586 C CA . SER A 1 83 ? -25.827 -0.234 41.178 1.00 91.50 83 SER A CA 1
ATOM 587 C C . SER A 1 83 ? -25.135 -1.569 41.469 1.00 91.50 83 SER A C 1
ATOM 589 O O . SER A 1 83 ? -25.722 -2.412 42.145 1.00 91.50 83 SER A O 1
ATOM 591 N N . VAL A 1 84 ? -23.901 -1.774 40.998 1.00 91.56 84 VAL A N 1
ATOM 592 C CA . VAL A 1 84 ? -23.184 -3.052 41.127 1.00 91.56 84 VAL A CA 1
ATOM 593 C C . VAL A 1 84 ? -21.696 -2.845 41.429 1.00 91.56 84 VAL A C 1
ATOM 595 O O . VAL A 1 84 ? -21.055 -1.943 40.890 1.00 91.56 84 VAL A O 1
ATOM 598 N N . THR A 1 85 ? -21.136 -3.693 42.290 1.00 91.19 85 THR A N 1
ATOM 599 C CA . THR A 1 85 ? -19.693 -3.778 42.552 1.00 91.19 85 THR A CA 1
ATOM 600 C C . THR A 1 85 ? -18.971 -4.497 41.413 1.00 91.19 85 THR A C 1
ATOM 602 O O . THR A 1 85 ? -19.568 -5.256 40.651 1.00 91.19 85 THR A O 1
ATOM 605 N N . ALA A 1 86 ? -17.645 -4.357 41.349 1.00 89.31 86 ALA A N 1
ATOM 606 C CA . ALA A 1 86 ? -16.820 -5.130 40.418 1.00 89.31 86 ALA A CA 1
ATOM 607 C C . ALA A 1 86 ? -16.895 -6.659 40.646 1.00 89.31 86 ALA A C 1
ATOM 609 O O . ALA A 1 86 ? -16.579 -7.425 39.740 1.00 89.31 86 ALA A O 1
ATOM 610 N N . ALA A 1 87 ? -17.327 -7.109 41.829 1.00 89.31 87 ALA A N 1
ATOM 611 C CA . ALA A 1 87 ? -17.549 -8.523 42.131 1.00 89.31 87 ALA A CA 1
ATOM 612 C C . ALA A 1 87 ? -18.948 -9.025 41.712 1.00 89.31 87 ALA A C 1
ATOM 614 O O . ALA A 1 87 ? -19.252 -10.198 41.899 1.00 89.31 87 ALA A O 1
ATOM 615 N N . GLY A 1 88 ? -19.812 -8.156 41.170 1.00 87.31 88 GLY A N 1
ATOM 616 C CA . GLY A 1 88 ? -21.187 -8.501 40.792 1.00 87.31 88 GLY A CA 1
ATOM 617 C C . GLY A 1 88 ? -22.210 -8.384 41.929 1.00 87.31 88 GLY A C 1
ATOM 618 O O . GLY A 1 88 ? -23.380 -8.694 41.727 1.00 87.31 88 GLY A O 1
ATOM 619 N N . ALA A 1 89 ? -21.806 -7.914 43.115 1.00 89.69 89 ALA A N 1
ATOM 620 C CA . ALA A 1 89 ? -22.729 -7.665 44.225 1.00 89.69 89 ALA A CA 1
ATOM 621 C C . ALA A 1 89 ? -23.503 -6.353 44.031 1.00 89.69 89 ALA A C 1
ATOM 623 O O . ALA A 1 89 ? -22.949 -5.378 43.531 1.00 89.69 89 ALA A O 1
ATOM 624 N N . ILE A 1 90 ? -24.758 -6.300 44.472 1.00 89.81 90 ILE A N 1
ATOM 625 C CA . ILE A 1 90 ? -25.601 -5.100 44.390 1.00 89.81 90 ILE A CA 1
ATOM 626 C C . ILE A 1 90 ? -25.178 -4.101 45.484 1.00 89.81 90 ILE A C 1
ATOM 628 O O . ILE A 1 90 ? -25.179 -4.452 46.662 1.00 89.81 90 ILE A O 1
ATOM 632 N N . ASN A 1 91 ? -24.843 -2.857 45.112 1.00 86.12 91 ASN A N 1
ATOM 633 C CA . ASN A 1 91 ? -24.373 -1.813 46.051 1.00 86.12 91 ASN A CA 1
ATOM 634 C C . ASN A 1 91 ? -25.462 -1.314 47.019 1.00 86.12 91 ASN A C 1
ATOM 636 O O . ASN A 1 91 ? -25.168 -0.741 48.065 1.00 86.12 91 ASN A O 1
ATOM 640 N N . GLY A 1 92 ? -26.728 -1.534 46.670 1.00 81.25 92 GLY A N 1
ATOM 641 C CA . GLY A 1 92 ? -27.898 -1.206 47.472 1.00 81.25 92 GLY A CA 1
ATOM 642 C C . GLY A 1 92 ? -29.173 -1.443 46.669 1.00 81.25 92 GLY A C 1
ATOM 643 O O . GLY A 1 92 ? -29.178 -1.316 45.444 1.00 81.25 92 GLY A O 1
ATOM 644 N N . SER A 1 93 ? -30.269 -1.797 47.341 1.00 77.19 93 SER A N 1
ATOM 645 C CA . SER A 1 93 ? -31.524 -2.129 46.656 1.00 77.19 93 SER A CA 1
ATOM 646 C C . SER A 1 93 ? -32.109 -0.929 45.906 1.00 77.19 93 SER A C 1
ATOM 648 O O . SER A 1 93 ? -32.547 -1.091 44.774 1.00 77.19 93 SER A O 1
ATOM 650 N N . GLY A 1 94 ? -32.042 0.282 46.471 1.00 87.56 94 GLY A N 1
ATOM 651 C CA . GLY A 1 94 ? -32.702 1.481 45.935 1.00 87.56 94 GLY A CA 1
ATOM 652 C C . GLY A 1 94 ? -32.539 1.682 44.423 1.00 87.56 94 GLY A C 1
ATOM 653 O O . GLY A 1 94 ? -33.532 1.680 43.704 1.00 87.56 94 GLY A O 1
ATOM 654 N N . LEU A 1 95 ? -31.305 1.794 43.921 1.00 89.31 95 LEU A N 1
ATOM 655 C CA . LEU A 1 95 ? -31.052 1.981 42.484 1.00 89.31 95 LEU A CA 1
ATOM 656 C C . LEU A 1 95 ? -31.236 0.702 41.662 1.00 89.31 95 LEU A C 1
ATOM 658 O O . LEU A 1 95 ? -31.552 0.781 40.481 1.00 89.31 95 LEU A O 1
ATOM 662 N N . HIS A 1 96 ? -31.072 -0.477 42.258 1.00 86.50 96 HIS A N 1
ATOM 663 C CA . HIS A 1 96 ? -31.260 -1.732 41.535 1.00 86.50 96 HIS A CA 1
ATOM 664 C C . HIS A 1 96 ? -32.741 -2.003 41.211 1.00 86.50 96 HIS A C 1
ATOM 666 O O . HIS A 1 96 ? -33.050 -2.572 40.166 1.00 86.50 96 HIS A O 1
ATOM 672 N N . ILE A 1 97 ? -33.666 -1.560 42.073 1.00 84.50 97 ILE A N 1
ATOM 673 C CA . ILE A 1 97 ? -35.109 -1.826 41.938 1.00 84.50 97 ILE A CA 1
ATOM 674 C C . ILE A 1 97 ? -35.969 -0.584 41.637 1.00 84.50 97 ILE A C 1
ATOM 676 O O . ILE A 1 97 ? -37.193 -0.694 41.621 1.00 84.50 97 ILE A O 1
ATOM 680 N N . ASN A 1 98 ? -35.381 0.584 41.338 1.00 86.19 98 ASN A N 1
ATOM 681 C CA . ASN A 1 98 ? -36.139 1.821 41.059 1.00 86.19 98 ASN A CA 1
ATOM 682 C C . ASN A 1 98 ? -36.843 1.865 39.685 1.00 86.19 98 ASN A C 1
ATOM 684 O O . ASN A 1 98 ? -37.470 2.868 39.353 1.00 86.19 98 ASN A O 1
ATOM 688 N N . GLY A 1 99 ? -36.719 0.815 38.866 1.00 81.69 99 GLY A N 1
ATOM 689 C CA . GLY A 1 99 ? -37.306 0.751 37.521 1.00 81.69 99 GLY A CA 1
ATOM 690 C C . GLY A 1 99 ? -36.590 1.598 36.462 1.00 81.69 99 GLY A C 1
ATOM 691 O O . GLY A 1 99 ? -37.011 1.605 35.308 1.00 81.69 99 GLY A O 1
ATOM 692 N N . GLY A 1 100 ? -35.509 2.291 36.825 1.00 85.06 100 GLY A N 1
ATOM 693 C CA . GLY A 1 100 ? -34.656 3.042 35.910 1.00 85.06 100 GLY A CA 1
ATOM 694 C C . GLY A 1 100 ? -33.454 2.228 35.430 1.00 85.06 100 GLY A C 1
ATOM 695 O O . GLY A 1 100 ? -32.986 1.312 36.101 1.00 85.06 100 GLY A O 1
ATOM 696 N N . ILE A 1 101 ? -32.915 2.590 34.263 1.00 88.38 101 ILE A N 1
ATOM 697 C CA . ILE A 1 101 ? -31.603 2.105 33.812 1.00 88.38 101 ILE A CA 1
ATOM 698 C C . ILE A 1 101 ? -30.570 3.131 34.269 1.00 88.38 101 ILE A C 1
ATOM 700 O O . ILE A 1 101 ? -30.317 4.122 33.583 1.00 88.38 101 ILE A O 1
ATOM 704 N N . ASN A 1 102 ? -30.012 2.907 35.455 1.00 89.81 102 ASN A N 1
ATOM 705 C CA . ASN A 1 102 ? -29.076 3.835 36.082 1.00 89.81 102 ASN A CA 1
ATOM 706 C C . ASN A 1 102 ? -27.673 3.612 35.510 1.00 89.81 102 ASN A C 1
ATOM 708 O O . ASN A 1 102 ? -26.925 2.758 35.986 1.00 89.81 102 ASN A O 1
ATOM 712 N N . VAL A 1 103 ? -27.335 4.352 34.455 1.00 92.12 103 VAL A N 1
ATOM 713 C CA . VAL A 1 103 ? -25.989 4.354 33.874 1.00 92.12 103 VAL A CA 1
ATOM 714 C C . VAL A 1 103 ? -25.194 5.495 34.490 1.00 92.12 103 VAL A C 1
ATOM 716 O O . VAL A 1 103 ? -25.549 6.663 34.344 1.00 92.12 103 VAL A O 1
ATOM 719 N N . LYS A 1 104 ? -24.091 5.150 35.141 1.00 91.88 104 LYS A N 1
ATOM 720 C CA . LYS A 1 104 ? -23.062 6.086 35.576 1.00 91.88 104 LYS A CA 1
ATOM 721 C C . LYS A 1 104 ? -21.719 5.447 35.303 1.00 91.88 104 LYS A C 1
ATOM 723 O O . LYS A 1 104 ? -21.475 4.312 35.696 1.00 91.88 104 LYS A O 1
ATOM 728 N N . ILE A 1 105 ? -20.870 6.179 34.605 1.00 90.38 105 ILE A N 1
ATOM 729 C CA . ILE A 1 105 ? -19.581 5.674 34.153 1.00 90.38 105 ILE A CA 1
ATOM 730 C C . ILE A 1 105 ? -18.564 5.912 35.264 1.00 90.38 105 ILE A C 1
ATOM 732 O O . ILE A 1 105 ? -18.529 6.996 35.848 1.00 90.38 105 ILE A O 1
ATOM 736 N N . GLY A 1 106 ? -17.790 4.884 35.600 1.00 87.06 106 GLY A N 1
ATOM 737 C CA . GLY A 1 106 ? -16.873 4.922 36.734 1.00 87.06 106 GLY A CA 1
ATOM 738 C C . GLY A 1 106 ? -15.991 3.682 36.836 1.00 87.06 106 GLY A C 1
ATOM 739 O O . GLY A 1 106 ? -15.736 2.998 35.843 1.00 87.06 106 GLY A O 1
ATOM 740 N N . ASN A 1 107 ? -15.532 3.392 38.058 1.00 85.62 107 ASN A N 1
ATOM 741 C CA . ASN A 1 107 ? -14.548 2.350 38.358 1.00 85.62 107 ASN A CA 1
ATOM 742 C C . ASN A 1 107 ? -13.197 2.644 37.678 1.00 85.62 107 ASN A C 1
ATOM 744 O O . ASN A 1 107 ? -12.468 3.523 38.128 1.00 85.62 107 ASN A O 1
ATOM 748 N N . VAL A 1 108 ? -12.886 1.962 36.576 1.00 82.38 108 VAL A N 1
ATOM 749 C CA . VAL A 1 108 ? -11.657 2.184 35.790 1.00 82.38 108 VAL A CA 1
ATOM 750 C C . VAL A 1 108 ? -11.895 3.048 34.547 1.00 82.38 108 VAL A C 1
ATOM 752 O O . VAL A 1 108 ? -10.965 3.291 33.783 1.00 82.38 108 VAL A O 1
ATOM 755 N N . ALA A 1 109 ? -13.137 3.492 34.323 1.00 82.62 109 ALA A N 1
ATOM 756 C CA . ALA A 1 109 ? -13.531 4.296 33.175 1.00 82.62 109 ALA A CA 1
ATOM 757 C C . ALA A 1 109 ? -14.005 5.693 33.595 1.00 82.62 109 ALA A C 1
ATOM 759 O O . ALA A 1 109 ? -14.609 5.886 34.648 1.00 82.62 109 ALA A O 1
ATOM 760 N N . THR A 1 110 ? -13.774 6.672 32.725 1.00 85.88 110 THR A N 1
ATOM 761 C CA . THR A 1 110 ? -14.323 8.031 32.825 1.00 85.88 110 THR A CA 1
ATOM 762 C C . THR A 1 110 ? -15.229 8.339 31.637 1.00 85.88 110 THR A C 1
ATOM 764 O O . THR A 1 110 ? -15.084 7.720 30.578 1.00 85.88 110 THR A O 1
ATOM 767 N N . GLY A 1 111 ? -16.157 9.284 31.831 1.00 87.75 111 GLY A N 1
ATOM 768 C CA . GLY A 1 111 ? -17.015 9.855 30.794 1.00 87.75 111 GLY A CA 1
ATOM 769 C C . GLY A 1 111 ? -18.449 10.101 31.264 1.00 87.75 111 GLY A C 1
ATOM 770 O O . GLY A 1 111 ? -18.741 10.016 32.456 1.00 87.75 111 GLY A O 1
ATOM 771 N N . SER A 1 112 ? -19.342 10.402 30.322 1.00 88.56 112 SER A N 1
ATOM 772 C CA . SER A 1 112 ? -20.739 10.748 30.602 1.00 88.56 112 SER A CA 1
ATOM 773 C C . SER A 1 112 ? -21.701 9.970 29.713 1.00 88.56 112 SER A C 1
ATOM 775 O O . SER A 1 112 ? -21.401 9.695 28.551 1.00 88.56 112 SER A O 1
ATOM 777 N N . TYR A 1 113 ? -22.879 9.664 30.255 1.00 90.75 113 TYR A N 1
ATOM 778 C CA . TYR A 1 113 ? -24.000 9.083 29.521 1.00 90.75 113 TYR A CA 1
ATOM 779 C C . TYR A 1 113 ? -25.199 10.030 29.574 1.00 90.75 113 TYR A C 1
ATOM 781 O O . TYR A 1 113 ? -25.630 10.433 30.655 1.00 90.75 113 TYR A O 1
ATOM 789 N N . ASN A 1 114 ? -25.748 10.369 28.412 1.00 91.12 114 ASN A N 1
ATOM 790 C CA . ASN A 1 114 ? -26.981 11.129 28.287 1.00 91.12 114 ASN A CA 1
ATOM 791 C C . ASN A 1 114 ? -28.158 10.157 28.091 1.00 91.12 114 ASN A C 1
ATOM 793 O O . ASN A 1 114 ? -28.279 9.556 27.023 1.00 91.12 114 ASN A O 1
ATOM 797 N N . PRO A 1 115 ? -29.066 10.003 29.070 1.00 89.38 115 PRO A N 1
ATOM 798 C CA . PRO A 1 115 ? -30.173 9.055 28.970 1.00 89.38 115 PRO A CA 1
ATOM 799 C C . PRO A 1 115 ? -31.219 9.419 27.906 1.00 89.38 115 PRO A C 1
ATOM 801 O O . PRO A 1 115 ? -31.955 8.530 27.479 1.00 89.38 115 PRO A O 1
ATOM 804 N N . LEU A 1 116 ? -31.281 10.682 27.464 1.00 89.44 116 LEU A N 1
ATOM 805 C CA . LEU A 1 116 ? -32.235 11.140 26.448 1.00 89.44 116 LEU A CA 1
ATOM 806 C C . LEU A 1 116 ? -31.805 10.710 25.044 1.00 89.44 116 LEU A C 1
ATOM 808 O O . LEU A 1 116 ? -32.587 10.120 24.305 1.00 89.44 116 LEU A O 1
ATOM 812 N N . THR A 1 117 ? -30.547 10.974 24.692 1.00 90.25 117 THR A N 1
ATOM 813 C CA . THR A 1 117 ? -29.961 10.608 23.388 1.00 90.25 117 THR A CA 1
ATOM 814 C C . THR A 1 117 ? -29.392 9.191 23.382 1.00 90.25 117 THR A C 1
ATOM 816 O O . THR A 1 117 ? -29.062 8.656 22.321 1.00 90.25 117 THR A O 1
ATOM 819 N N . LYS A 1 118 ? -29.262 8.592 24.574 1.00 91.12 118 LYS A N 1
ATOM 820 C CA . LYS A 1 118 ? -28.487 7.376 24.867 1.00 91.12 118 LYS A CA 1
ATOM 821 C C . LYS A 1 118 ? -27.041 7.489 24.424 1.00 91.12 118 LYS A C 1
ATOM 823 O O . LYS A 1 118 ? -26.433 6.490 24.048 1.00 91.12 118 LYS A O 1
ATOM 828 N N . GLY A 1 119 ? -26.520 8.704 24.395 1.00 89.81 119 GLY A N 1
ATOM 829 C CA . GLY A 1 119 ? -25.189 8.965 23.907 1.00 89.81 119 GLY A CA 1
ATOM 830 C C . GLY A 1 119 ? -24.153 8.978 25.012 1.00 89.81 119 GLY A C 1
ATOM 831 O O . GLY A 1 119 ? -24.415 9.346 26.157 1.00 89.81 119 GLY A O 1
ATOM 832 N N . CYS A 1 120 ? -22.965 8.534 24.641 1.00 86.81 120 CYS A N 1
ATOM 833 C CA . CYS A 1 120 ? -21.794 8.448 25.480 1.00 86.81 120 CYS A CA 1
ATOM 834 C C . CYS A 1 120 ? -20.765 9.470 24.986 1.00 86.81 120 CYS A C 1
ATOM 836 O O . CYS A 1 120 ? -20.445 9.505 23.794 1.00 86.81 120 CYS A O 1
ATOM 838 N N . THR A 1 121 ? -20.225 10.285 25.890 1.00 85.75 121 THR A N 1
ATOM 839 C CA . THR A 1 121 ? -19.209 11.302 25.575 1.00 85.75 121 THR A CA 1
ATOM 840 C C . THR A 1 121 ? -18.031 11.220 26.532 1.00 85.75 121 THR A C 1
ATOM 842 O O . THR A 1 121 ? -18.178 10.828 27.690 1.00 85.75 121 THR A O 1
ATOM 845 N N . ASN A 1 122 ? -16.845 11.592 26.043 1.00 77.12 122 ASN A N 1
ATOM 846 C CA . ASN A 1 122 ? -15.590 11.590 26.803 1.00 77.12 122 ASN A CA 1
ATOM 847 C C . ASN A 1 122 ? -15.290 10.233 27.458 1.00 77.12 122 ASN A C 1
ATOM 849 O O . ASN A 1 122 ? -14.750 10.172 28.560 1.00 77.12 122 ASN A O 1
ATOM 853 N N . ILE A 1 123 ? -15.666 9.141 26.782 1.00 77.44 123 ILE A N 1
ATOM 854 C CA . ILE A 1 123 ? -15.456 7.792 27.298 1.00 77.44 123 ILE A CA 1
ATOM 855 C C . ILE A 1 123 ? -13.996 7.405 27.111 1.00 77.44 123 ILE A C 1
ATOM 857 O O . ILE A 1 123 ? -13.542 7.247 25.977 1.00 77.44 123 ILE A O 1
ATOM 861 N N . SER A 1 124 ? -13.292 7.167 28.216 1.00 74.94 124 SER A N 1
ATOM 862 C CA . SER A 1 124 ? -11.909 6.653 28.220 1.00 74.94 124 SER A CA 1
ATOM 863 C C . SER A 1 124 ? -11.693 5.427 27.311 1.00 74.94 124 SER A C 1
ATOM 865 O O . SER A 1 124 ? -10.651 5.302 26.676 1.00 74.94 124 SER A O 1
ATOM 867 N N . CYS A 1 125 ? -12.682 4.535 27.175 1.00 71.25 125 CYS A N 1
ATOM 868 C CA . CYS A 1 125 ? -12.604 3.363 26.294 1.00 71.25 125 CYS A CA 1
ATOM 869 C C . CYS A 1 125 ? -12.814 3.657 24.797 1.00 71.25 125 CYS A C 1
ATOM 871 O O . CYS A 1 125 ? -12.391 2.849 23.975 1.00 71.25 125 CYS A O 1
ATOM 873 N N . HIS A 1 126 ? -13.444 4.780 24.438 1.00 70.62 126 HIS A N 1
ATOM 874 C CA . HIS A 1 126 ? -13.753 5.140 23.046 1.00 70.62 126 HIS A CA 1
ATOM 875 C C . HIS A 1 126 ? -12.962 6.347 22.532 1.00 70.62 126 HIS A C 1
ATOM 877 O O . HIS A 1 126 ? -13.218 6.784 21.414 1.00 70.62 126 HIS A O 1
ATOM 883 N N . ALA A 1 127 ? -12.033 6.886 23.337 1.00 62.16 127 ALA A N 1
ATOM 884 C CA . ALA A 1 127 ? -11.142 7.998 22.991 1.00 62.16 1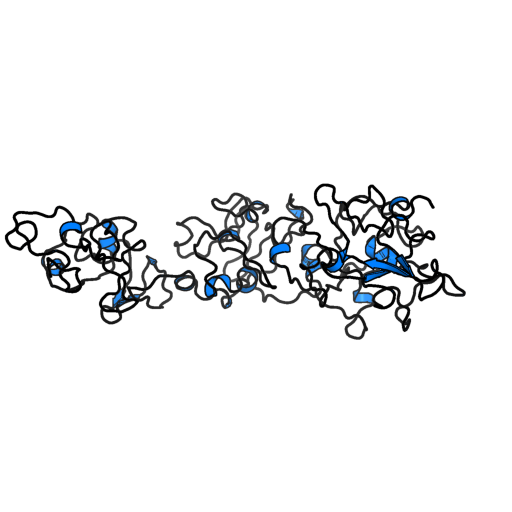27 ALA A CA 1
ATOM 885 C C . ALA A 1 127 ? -11.848 9.138 22.223 1.00 62.16 127 ALA A C 1
ATOM 887 O O . ALA A 1 127 ? -11.290 9.712 21.289 1.00 62.16 127 ALA A O 1
ATOM 888 N N . SER A 1 128 ? -13.112 9.429 22.563 1.00 57.62 128 SER A N 1
ATOM 889 C CA . SER A 1 128 ? -13.960 10.267 21.715 1.00 57.62 128 SER A CA 1
ATOM 890 C C . SER A 1 128 ? -13.415 11.692 21.687 1.00 57.62 128 SER A C 1
ATOM 892 O O . SER A 1 128 ? -13.410 12.366 22.717 1.00 57.62 128 SER A O 1
ATOM 894 N N . SER A 1 129 ? -13.036 12.184 20.508 1.00 54.66 129 SER A N 1
ATOM 895 C CA . SER A 1 129 ? -12.629 13.574 20.259 1.00 54.66 129 SER A CA 1
ATOM 896 C C . SER A 1 129 ? -13.823 14.549 20.276 1.00 54.66 129 SER A C 1
ATOM 898 O O . SER A 1 129 ? -13.935 15.418 19.415 1.00 54.66 129 SER A O 1
ATOM 900 N N . GLY A 1 130 ? -14.766 14.354 21.202 1.00 56.56 130 GLY A N 1
ATOM 901 C CA . GLY A 1 130 ? -15.994 15.143 21.341 1.00 56.56 130 GLY A CA 1
ATOM 902 C C . GLY A 1 130 ? -17.200 14.675 20.514 1.00 56.56 130 GLY A C 1
ATOM 903 O O . GLY A 1 130 ? -18.264 15.269 20.641 1.00 56.56 130 GLY A O 1
ATOM 904 N N . THR A 1 131 ? -17.090 13.621 19.693 1.00 69.38 131 THR A N 1
ATOM 905 C CA . THR A 1 131 ? -18.261 13.044 18.996 1.00 69.38 131 THR A CA 1
ATOM 906 C C . THR A 1 131 ? -18.984 12.050 19.903 1.00 69.38 131 THR A C 1
ATOM 908 O O . THR A 1 131 ? -18.387 11.074 20.356 1.00 69.38 131 THR A O 1
ATOM 911 N N . GLU A 1 132 ? -20.262 12.310 20.177 1.00 81.50 132 GLU A N 1
ATOM 912 C CA . GLU A 1 132 ? -21.133 11.432 20.963 1.00 81.50 132 GLU A CA 1
ATOM 913 C C . GLU A 1 132 ? -21.374 10.107 20.222 1.00 81.50 132 GLU A C 1
ATOM 915 O O . GLU A 1 132 ? -21.779 10.097 19.059 1.00 81.50 132 GLU A O 1
ATOM 920 N N . ILE A 1 133 ? -21.134 8.978 20.896 1.00 84.56 133 ILE A N 1
ATOM 921 C CA . ILE A 1 133 ? -21.459 7.644 20.371 1.00 84.56 133 ILE A CA 1
ATOM 922 C C . ILE A 1 133 ? -22.736 7.174 21.048 1.00 84.56 133 ILE A C 1
ATOM 924 O O . ILE A 1 133 ? -22.794 7.077 22.271 1.00 84.56 133 ILE A O 1
ATOM 928 N N . GLN A 1 134 ? -23.756 6.846 20.266 1.00 89.88 134 GLN A N 1
ATOM 929 C CA . GLN A 1 134 ? -25.004 6.324 20.810 1.00 89.88 134 GLN A CA 1
ATOM 930 C C . GLN A 1 134 ? -24.882 4.851 21.210 1.00 89.88 134 GLN A C 1
ATOM 932 O O . GLN A 1 134 ? -24.401 4.018 20.440 1.00 89.88 134 GLN A O 1
ATOM 937 N N . TRP A 1 135 ? -25.396 4.514 22.392 1.00 90.25 135 TRP A N 1
ATOM 938 C CA . TRP A 1 135 ? -25.650 3.139 22.806 1.00 90.25 135 TRP A CA 1
ATOM 939 C C . TRP A 1 135 ? -26.509 2.431 21.755 1.00 90.25 135 TRP A C 1
ATOM 941 O O . TRP A 1 135 ? -27.454 3.023 21.224 1.00 90.25 135 TRP A O 1
ATOM 951 N N . GLY A 1 136 ? -26.183 1.176 21.436 1.00 89.88 136 GLY A N 1
ATOM 952 C CA . GLY A 1 136 ? -26.739 0.484 20.266 1.00 89.88 136 GLY A CA 1
ATOM 953 C C . GLY A 1 136 ? -25.925 0.665 18.975 1.00 89.88 136 GLY A C 1
ATOM 954 O O . GLY A 1 136 ? -26.244 0.013 17.983 1.00 89.88 136 GLY A O 1
ATOM 955 N N . SER A 1 137 ? -24.883 1.506 18.971 1.00 88.19 137 SER A N 1
ATOM 956 C CA . SER A 1 137 ? -23.915 1.641 17.871 1.00 88.19 137 SER A CA 1
ATOM 957 C C . SER A 1 137 ? -22.616 0.862 18.125 1.00 88.19 137 SER A C 1
ATOM 959 O O . SER A 1 137 ? -22.322 0.469 19.250 1.00 88.19 137 SER A O 1
ATOM 961 N N . HIS A 1 138 ? -21.805 0.679 17.082 1.00 80.00 138 HIS A N 1
ATOM 962 C CA . HIS A 1 138 ? -20.481 0.059 17.177 1.00 80.00 138 HIS A CA 1
ATOM 963 C C . HIS A 1 138 ? -19.394 1.090 16.873 1.00 80.00 138 HIS A C 1
ATOM 965 O O . HIS A 1 138 ? -19.494 1.839 15.899 1.00 80.00 138 HIS A O 1
ATOM 971 N N . ALA A 1 139 ? -18.341 1.115 17.691 1.00 77.88 139 ALA A N 1
ATOM 972 C CA . ALA A 1 139 ? -17.156 1.903 17.380 1.00 77.88 139 ALA A CA 1
ATOM 973 C C . ALA A 1 139 ? -16.448 1.305 16.154 1.00 77.88 139 ALA A C 1
ATOM 975 O O . ALA A 1 139 ? -16.260 0.094 16.055 1.00 77.88 139 ALA A O 1
ATOM 976 N N . THR A 1 140 ? -16.049 2.168 15.227 1.00 79.50 140 THR A N 1
ATOM 977 C CA . THR A 1 140 ? -15.242 1.814 14.053 1.00 79.50 140 THR A CA 1
ATOM 978 C C . THR A 1 140 ? -13.854 2.432 14.185 1.00 79.50 140 THR A C 1
ATOM 980 O O . THR A 1 140 ? -13.631 3.292 15.037 1.00 79.50 140 THR A O 1
ATOM 983 N N . CYS A 1 141 ? -12.915 2.071 13.308 1.00 82.12 141 CYS A N 1
ATOM 984 C CA . CYS A 1 141 ? -11.611 2.738 13.261 1.00 82.12 141 CYS A CA 1
ATOM 985 C C . CYS A 1 141 ? -11.759 4.265 13.108 1.00 82.12 141 CYS A C 1
ATOM 987 O O . CYS A 1 141 ? -11.042 5.023 13.757 1.00 82.12 141 CYS A O 1
ATOM 989 N N . ALA A 1 142 ? -12.736 4.717 12.311 1.00 80.56 142 ALA A N 1
ATOM 990 C CA . ALA A 1 142 ? -13.026 6.135 12.104 1.00 80.56 142 ALA A CA 1
ATOM 991 C C . ALA A 1 142 ? -13.547 6.835 13.369 1.00 80.56 142 ALA A C 1
ATOM 993 O O . ALA A 1 142 ? -13.385 8.042 13.506 1.00 80.56 142 ALA A O 1
ATOM 994 N N . THR A 1 143 ? -14.135 6.097 14.313 1.00 79.06 143 THR A N 1
ATOM 995 C CA . THR A 1 143 ? -14.622 6.659 15.579 1.00 79.06 143 THR A CA 1
ATOM 996 C C . THR A 1 143 ? -13.481 7.233 16.420 1.00 79.06 143 THR A C 1
ATOM 998 O O . THR A 1 143 ? -13.639 8.305 16.995 1.00 79.06 143 THR A O 1
ATOM 1001 N N . CYS A 1 144 ? -12.328 6.556 16.454 1.00 78.12 144 CYS A N 1
ATOM 1002 C CA . CYS A 1 144 ? -11.161 7.003 17.221 1.00 78.12 144 CYS A CA 1
ATOM 1003 C C . CYS A 1 144 ? -10.161 7.789 16.359 1.00 78.12 144 CYS A C 1
ATOM 1005 O O . CYS A 1 144 ? -9.592 8.781 16.805 1.00 78.12 144 CYS A O 1
ATOM 1007 N N . HIS A 1 145 ? -9.939 7.362 15.113 1.00 79.88 145 HIS A N 1
ATOM 1008 C CA . HIS A 1 145 ? -8.920 7.953 14.240 1.00 79.88 145 HIS A CA 1
ATOM 1009 C C . HIS A 1 145 ? -9.454 9.094 13.355 1.00 79.88 145 HIS A C 1
ATOM 1011 O O . HIS A 1 145 ? -8.671 9.878 12.813 1.00 79.88 145 HIS A O 1
ATOM 1017 N N . GLY A 1 146 ? -10.777 9.224 13.221 1.00 80.25 146 GLY A N 1
ATOM 1018 C CA . GLY A 1 146 ? -11.408 10.104 12.240 1.00 80.25 146 GLY A CA 1
ATOM 1019 C C . GLY A 1 146 ? -11.102 9.684 10.800 1.00 80.25 146 GLY A C 1
ATOM 1020 O O . GLY A 1 146 ? -10.712 8.546 10.525 1.00 80.25 146 GLY A O 1
ATOM 1021 N N . ASP A 1 147 ? -11.253 10.629 9.872 1.00 83.62 147 ASP A N 1
ATOM 1022 C CA . ASP A 1 147 ? -10.726 10.481 8.517 1.00 83.62 147 ASP A CA 1
ATOM 1023 C C . ASP A 1 147 ? -9.224 10.790 8.516 1.00 83.62 147 ASP A C 1
ATOM 1025 O O . ASP A 1 147 ? -8.813 11.943 8.651 1.00 83.62 147 ASP A O 1
ATOM 1029 N N . LEU A 1 148 ? -8.398 9.751 8.387 1.00 86.25 148 LEU A N 1
ATOM 1030 C CA . LEU A 1 148 ? -6.942 9.886 8.315 1.00 86.25 148 LEU A CA 1
ATOM 1031 C C . LEU A 1 148 ? -6.454 10.458 6.976 1.00 86.25 148 LEU A C 1
ATOM 1033 O O . LEU A 1 148 ? -5.307 10.892 6.895 1.00 86.25 148 LEU A O 1
ATOM 1037 N N . THR A 1 149 ? -7.291 10.490 5.934 1.00 85.31 149 THR A N 1
ATOM 1038 C CA . THR A 1 149 ? -6.902 11.025 4.619 1.00 85.31 149 THR A CA 1
ATOM 1039 C C . THR A 1 149 ? -6.846 12.548 4.590 1.00 85.31 149 THR A C 1
ATOM 1041 O O . THR A 1 149 ? -6.140 13.114 3.757 1.00 85.31 149 THR A O 1
ATOM 1044 N N . THR A 1 150 ? -7.525 13.205 5.532 1.00 84.38 150 THR A N 1
ATOM 1045 C CA . THR A 1 150 ? -7.547 14.665 5.683 1.00 84.38 150 THR A CA 1
ATOM 1046 C C . THR A 1 150 ? -6.642 15.163 6.813 1.00 84.38 150 THR A C 1
ATOM 1048 O O . THR A 1 150 ? -6.596 16.365 7.081 1.00 84.38 150 THR A O 1
ATOM 1051 N N . LYS A 1 151 ? -5.951 14.264 7.528 1.00 83.25 151 LYS A N 1
ATOM 1052 C CA . LYS A 1 151 ? -5.018 14.642 8.601 1.00 83.25 151 LYS A CA 1
ATOM 1053 C C . LYS A 1 151 ? -3.673 15.101 8.024 1.00 83.25 151 LYS A C 1
ATOM 1055 O O . LYS A 1 151 ? -3.306 14.662 6.936 1.00 83.25 151 LYS A O 1
ATOM 1060 N N . PRO A 1 152 ? -2.912 15.938 8.759 1.00 80.81 152 PRO A N 1
ATOM 1061 C CA . PRO A 1 152 ? -1.566 16.328 8.356 1.00 80.81 152 PRO A CA 1
ATOM 1062 C C . PRO A 1 152 ? -0.654 15.130 8.075 1.00 80.81 152 PRO A C 1
ATOM 1064 O O . PRO A 1 152 ? -0.704 14.104 8.762 1.00 80.81 152 PRO A O 1
ATOM 1067 N N . GLY A 1 153 ? 0.225 15.318 7.096 1.00 86.00 153 GLY A N 1
ATOM 1068 C CA . GLY A 1 153 ? 1.180 14.329 6.627 1.00 86.00 153 GLY A CA 1
ATOM 1069 C C . GLY A 1 153 ? 0.649 13.409 5.534 1.00 86.00 153 GLY A C 1
ATOM 1070 O O . GLY A 1 153 ? -0.330 13.714 4.859 1.00 86.00 153 GLY A O 1
ATOM 1071 N N . VAL A 1 154 ? 1.332 12.285 5.323 1.00 90.00 154 VAL A N 1
ATOM 1072 C CA . VAL A 1 154 ? 1.165 11.460 4.112 1.00 90.00 154 VAL A CA 1
ATOM 1073 C C . VAL A 1 154 ? 0.393 10.154 4.335 1.00 90.00 154 VAL A C 1
ATOM 1075 O O . VAL A 1 154 ? 0.597 9.175 3.614 1.00 90.00 154 VAL A O 1
ATOM 1078 N N . HIS A 1 155 ? -0.532 10.113 5.301 1.00 91.12 155 HIS A N 1
ATOM 1079 C CA . HIS A 1 155 ? -1.409 8.948 5.504 1.00 91.12 155 HIS A CA 1
ATOM 1080 C C . HIS A 1 155 ? -2.202 8.600 4.239 1.00 91.12 155 HIS A C 1
ATOM 1082 O O . HIS A 1 155 ? -2.237 7.435 3.841 1.00 91.12 155 HIS A O 1
ATOM 1088 N N . SER A 1 156 ? -2.780 9.602 3.568 1.00 90.12 156 SER A N 1
ATOM 1089 C CA . SER A 1 156 ? -3.563 9.425 2.336 1.00 90.12 156 SER A CA 1
ATOM 1090 C C . SER A 1 156 ? -2.787 8.692 1.235 1.00 90.12 156 SER A C 1
ATOM 1092 O O . SER A 1 156 ? -3.372 7.886 0.510 1.00 90.12 156 SER A O 1
ATOM 1094 N N . THR A 1 157 ? -1.467 8.889 1.167 1.00 89.38 157 THR A N 1
ATOM 1095 C CA . THR A 1 157 ? -0.571 8.184 0.240 1.00 89.38 157 THR A CA 1
ATOM 1096 C C . THR A 1 157 ? -0.459 6.695 0.546 1.00 89.38 157 THR A C 1
ATOM 1098 O O . THR A 1 157 ? -0.294 5.919 -0.386 1.00 89.38 157 THR A O 1
ATOM 1101 N N . HIS A 1 158 ? -0.531 6.283 1.815 1.00 91.31 158 HIS A N 1
ATOM 1102 C CA . HIS A 1 158 ? -0.248 4.907 2.242 1.00 91.31 158 HIS A CA 1
ATOM 1103 C C . HIS A 1 158 ? -1.502 4.054 2.420 1.00 91.31 158 HIS A C 1
ATOM 1105 O O . HIS A 1 158 ? -1.488 2.866 2.095 1.00 91.31 158 HIS A O 1
ATOM 1111 N N . ILE A 1 159 ? -2.575 4.645 2.947 1.00 92.25 159 ILE A N 1
ATOM 1112 C CA . ILE A 1 159 ? -3.799 3.910 3.287 1.00 92.25 159 ILE A CA 1
ATOM 1113 C C . ILE A 1 159 ? -4.955 4.226 2.335 1.00 92.25 159 ILE A C 1
ATOM 1115 O O . ILE A 1 159 ? -5.906 3.452 2.265 1.00 92.25 159 ILE A O 1
ATOM 1119 N N . SER A 1 160 ? -4.893 5.344 1.601 1.00 92.50 160 SER A N 1
ATOM 1120 C CA . SER A 1 160 ? -5.992 5.824 0.759 1.00 92.50 160 SER A CA 1
ATOM 1121 C C . SER A 1 160 ? -7.339 5.768 1.509 1.00 92.50 160 SER A C 1
ATOM 1123 O O . SER A 1 160 ? -7.434 6.199 2.650 1.00 92.50 160 SER A O 1
ATOM 1125 N N . ASP A 1 161 ? -8.377 5.205 0.901 1.00 90.81 161 ASP A N 1
ATOM 1126 C CA . ASP A 1 161 ? -9.728 5.066 1.451 1.00 90.81 161 ASP A CA 1
ATOM 1127 C C . ASP A 1 161 ? -9.910 3.874 2.417 1.00 90.81 161 ASP A C 1
ATOM 1129 O O . ASP A 1 161 ? -11.041 3.499 2.708 1.00 90.81 161 ASP A O 1
ATOM 1133 N N . MET A 1 162 ? -8.846 3.242 2.931 1.00 90.25 162 MET A N 1
ATOM 1134 C CA . MET A 1 162 ? -8.954 1.997 3.718 1.00 90.25 162 MET A CA 1
ATOM 1135 C C . MET A 1 162 ? -9.910 2.060 4.915 1.00 90.25 162 MET A C 1
ATOM 1137 O O . MET A 1 162 ? -10.609 1.083 5.182 1.00 90.25 162 MET A O 1
ATOM 1141 N N . ILE A 1 163 ? -9.942 3.187 5.631 1.00 87.69 163 ILE A N 1
ATOM 1142 C CA . ILE A 1 163 ? -10.828 3.366 6.789 1.00 87.69 163 ILE A CA 1
ATOM 1143 C C . ILE A 1 163 ? -12.265 3.621 6.327 1.00 87.69 163 ILE A C 1
ATOM 1145 O O . ILE A 1 163 ? -13.186 2.947 6.780 1.00 87.69 163 ILE A O 1
ATOM 1149 N N . THR A 1 164 ? -12.463 4.561 5.403 1.00 85.81 164 THR A N 1
ATOM 1150 C CA . THR A 1 164 ? -13.797 4.991 4.954 1.00 85.81 164 THR A CA 1
ATOM 1151 C C . THR A 1 164 ? -14.505 3.947 4.090 1.00 85.81 164 THR A C 1
ATOM 1153 O O . THR A 1 164 ? -15.730 3.899 4.073 1.00 85.81 164 THR A O 1
ATOM 1156 N N . SER A 1 165 ? -13.755 3.070 3.421 1.00 87.12 165 SER A N 1
ATOM 1157 C CA . SER A 1 165 ? -14.285 1.933 2.654 1.00 87.12 165 SER A CA 1
ATOM 1158 C C . SER A 1 165 ? -14.562 0.681 3.496 1.00 87.12 165 SER A C 1
ATOM 1160 O O . SER A 1 165 ? -15.053 -0.309 2.957 1.00 87.12 165 SER A O 1
ATOM 1162 N N . GLY A 1 166 ? -14.233 0.685 4.795 1.00 85.19 166 GLY A N 1
ATOM 1163 C CA . GLY A 1 166 ? -14.435 -0.471 5.676 1.00 85.19 166 GLY A CA 1
ATOM 1164 C C . GLY A 1 166 ? -13.519 -1.666 5.381 1.00 85.19 166 GLY A C 1
ATOM 1165 O O . GLY A 1 166 ? -13.790 -2.774 5.837 1.00 85.19 166 GLY A O 1
ATOM 1166 N N . LEU A 1 167 ? -12.428 -1.468 4.628 1.00 88.56 167 LEU A N 1
ATOM 1167 C CA . LEU A 1 167 ? -11.462 -2.532 4.324 1.00 88.56 167 LEU A CA 1
ATOM 1168 C C . LEU A 1 167 ? -10.647 -2.963 5.551 1.00 88.56 167 LEU A C 1
ATOM 1170 O O . LEU A 1 167 ? -10.117 -4.073 5.571 1.00 88.56 167 LEU A O 1
ATOM 1174 N N . VAL A 1 168 ? -10.516 -2.088 6.550 1.00 88.62 168 VAL A N 1
ATOM 1175 C CA . VAL A 1 168 ? -9.854 -2.388 7.824 1.00 88.62 168 VAL A CA 1
ATOM 1176 C C . VAL A 1 168 ? -10.899 -2.831 8.833 1.00 88.62 168 VAL A C 1
ATOM 1178 O O . VAL A 1 168 ? -11.784 -2.062 9.197 1.00 88.62 168 VAL A O 1
ATOM 1181 N N . THR A 1 169 ? -10.771 -4.066 9.307 1.00 83.31 169 THR A N 1
ATOM 1182 C CA . THR A 1 169 ? -11.716 -4.672 10.258 1.00 83.31 169 THR A CA 1
ATOM 1183 C C . THR A 1 169 ? -11.139 -4.847 11.663 1.00 83.31 169 THR A C 1
ATOM 1185 O O . THR A 1 169 ? -11.859 -5.231 12.579 1.00 83.31 169 THR A O 1
ATOM 1188 N N . MET A 1 170 ? -9.841 -4.590 11.843 1.00 87.56 170 MET A N 1
ATOM 1189 C CA . MET A 1 170 ? -9.114 -4.773 13.101 1.00 87.56 170 MET A CA 1
ATOM 1190 C C . MET A 1 170 ? -7.870 -3.879 13.137 1.00 87.56 170 MET A C 1
ATOM 1192 O O . MET A 1 170 ? -7.365 -3.464 12.097 1.00 87.56 170 MET A O 1
ATOM 1196 N N . TYR A 1 171 ? -7.359 -3.578 14.328 1.00 85.56 171 TYR A N 1
ATOM 1197 C CA . TYR A 1 171 ? -6.224 -2.664 14.489 1.00 85.56 171 TYR A CA 1
ATOM 1198 C C . TYR A 1 171 ? -4.882 -3.293 14.068 1.00 85.56 171 TYR A C 1
ATOM 1200 O O . TYR A 1 171 ? -4.034 -2.626 13.479 1.00 85.56 171 TYR A O 1
ATOM 1208 N N . ASN A 1 172 ? -4.717 -4.603 14.269 1.00 91.00 172 ASN A N 1
ATOM 1209 C CA . ASN A 1 172 ? -3.549 -5.381 13.845 1.00 91.00 172 ASN A CA 1
ATOM 1210 C C . ASN A 1 172 ? -3.622 -5.821 12.365 1.00 91.00 172 ASN A C 1
ATOM 1212 O O . ASN A 1 172 ? -3.050 -6.838 11.975 1.00 91.00 172 ASN A O 1
ATOM 1216 N N . TYR A 1 173 ? -4.330 -5.067 11.521 1.00 92.62 173 TYR A N 1
ATOM 1217 C CA . TYR A 1 173 ? -4.527 -5.402 10.114 1.00 92.62 173 TYR A CA 1
ATOM 1218 C C . TYR A 1 173 ? -3.229 -5.242 9.311 1.00 92.62 173 TYR A C 1
ATOM 1220 O O . TYR A 1 173 ? -2.772 -4.128 9.047 1.00 92.62 173 TYR A O 1
ATOM 1228 N N . THR A 1 174 ? -2.632 -6.366 8.912 1.00 92.62 174 THR A N 1
ATOM 1229 C CA . THR A 1 174 ? -1.347 -6.438 8.192 1.00 92.62 174 THR A CA 1
ATOM 1230 C C . THR A 1 174 ? -1.487 -6.485 6.674 1.00 92.62 174 THR A C 1
ATOM 1232 O O . THR A 1 174 ? -0.511 -6.245 5.959 1.00 92.62 174 THR A O 1
ATOM 1235 N N . ALA A 1 175 ? -2.680 -6.802 6.167 1.00 91.62 175 ALA A N 1
ATOM 1236 C CA . ALA A 1 175 ? -2.881 -7.068 4.751 1.00 91.62 175 ALA A CA 1
ATOM 1237 C C . ALA A 1 175 ? -2.691 -5.815 3.885 1.00 91.62 175 ALA A C 1
ATOM 1239 O O . ALA A 1 175 ? -3.003 -4.690 4.278 1.00 91.62 175 ALA A O 1
ATOM 1240 N N . ILE A 1 176 ? -2.222 -6.043 2.660 1.00 90.00 176 ILE A N 1
ATOM 1241 C CA . ILE A 1 176 ? -2.036 -5.012 1.641 1.00 90.00 176 ILE A CA 1
ATOM 1242 C C . ILE A 1 176 ? -3.112 -5.216 0.588 1.00 90.00 176 ILE A C 1
ATOM 1244 O O . ILE A 1 176 ? -3.216 -6.283 -0.014 1.00 90.00 176 ILE A O 1
ATOM 1248 N N . LYS A 1 177 ? -3.942 -4.194 0.391 1.00 92.38 177 LYS A N 1
ATOM 1249 C CA . LYS A 1 177 ? -5.063 -4.198 -0.562 1.00 92.38 177 LYS A CA 1
ATOM 1250 C C . LYS A 1 177 ? -4.846 -3.186 -1.693 1.00 92.38 177 LYS A C 1
ATOM 1252 O O . LYS A 1 177 ? -5.801 -2.700 -2.306 1.00 92.38 177 LYS A O 1
ATOM 1257 N N . SER A 1 178 ? -3.583 -2.826 -1.928 1.00 92.31 178 SER A N 1
ATOM 1258 C CA . SER A 1 178 ? -3.171 -1.869 -2.953 1.00 92.31 178 SER A CA 1
ATOM 1259 C C . SER A 1 178 ? -3.645 -2.330 -4.329 1.00 92.31 178 SER A C 1
ATOM 1261 O O . SER A 1 178 ? -3.423 -3.472 -4.722 1.00 92.31 178 SER A O 1
ATOM 1263 N N . SER A 1 179 ? -4.335 -1.455 -5.049 1.00 89.50 179 SER A N 1
ATOM 1264 C CA . SER A 1 179 ? -4.958 -1.755 -6.343 1.00 89.50 179 SER A CA 1
ATOM 1265 C C . SER A 1 179 ? -5.411 -0.463 -7.019 1.00 89.50 179 SER A C 1
ATOM 1267 O O . SER A 1 179 ? -5.672 0.529 -6.337 1.00 89.50 179 SER A O 1
ATOM 1269 N N . ASN A 1 180 ? -5.535 -0.481 -8.349 1.00 85.31 180 ASN A N 1
ATOM 1270 C CA . ASN A 1 180 ? -6.096 0.615 -9.150 1.00 85.31 180 ASN A CA 1
ATOM 1271 C C . ASN A 1 180 ? -5.457 1.983 -8.845 1.00 85.31 180 ASN A C 1
ATOM 1273 O O . ASN A 1 180 ? -6.156 2.937 -8.507 1.00 85.31 180 ASN A O 1
ATOM 1277 N N . GLY A 1 181 ? -4.124 2.071 -8.876 1.00 86.00 181 GLY A N 1
ATOM 1278 C CA . GLY A 1 181 ? -3.412 3.324 -8.593 1.00 86.00 181 GLY A CA 1
ATOM 1279 C C . GLY A 1 181 ? -3.345 3.726 -7.110 1.00 86.00 181 GLY A C 1
ATOM 1280 O O . GLY A 1 181 ? -2.683 4.707 -6.776 1.00 86.00 181 GLY A O 1
ATOM 1281 N N . LYS A 1 182 ? -4.011 2.998 -6.202 1.00 90.19 182 LYS A N 1
ATOM 1282 C CA . LYS A 1 182 ? -4.089 3.328 -4.771 1.00 90.19 182 LYS A CA 1
ATOM 1283 C C . LYS A 1 182 ? -3.232 2.384 -3.938 1.00 90.19 182 LYS A C 1
ATOM 1285 O O . LYS A 1 182 ? -3.372 1.162 -4.032 1.00 90.19 182 LYS A O 1
ATOM 1290 N N . TYR A 1 183 ? -2.394 2.945 -3.070 1.00 91.75 183 TYR A N 1
ATOM 1291 C CA . TYR A 1 183 ? -1.792 2.175 -1.986 1.00 91.75 183 TYR A CA 1
ATOM 1292 C C . TYR A 1 183 ? -2.782 2.038 -0.835 1.00 91.75 183 TYR A C 1
ATOM 1294 O O . TYR A 1 183 ? -3.453 2.994 -0.450 1.00 91.75 183 TYR A O 1
ATOM 1302 N N . ARG A 1 184 ? -2.887 0.813 -0.326 1.00 93.38 184 ARG A N 1
ATOM 1303 C CA . ARG A 1 184 ? -3.746 0.439 0.794 1.00 93.38 184 ARG A CA 1
ATOM 1304 C C . ARG A 1 184 ? -2.975 -0.515 1.687 1.00 93.38 184 ARG A C 1
ATOM 1306 O O . ARG A 1 184 ? -3.132 -1.736 1.610 1.00 93.38 184 ARG A O 1
ATOM 1313 N N . ILE A 1 185 ? -2.071 0.066 2.458 1.00 92.56 185 ILE A N 1
ATOM 1314 C CA . ILE A 1 185 ? -1.166 -0.640 3.354 1.00 92.56 185 ILE A CA 1
ATOM 1315 C C . ILE A 1 185 ? -1.825 -0.730 4.731 1.00 92.56 185 ILE A C 1
ATOM 1317 O O . ILE A 1 185 ? -2.185 0.286 5.321 1.00 92.56 185 ILE A O 1
ATOM 1321 N N . GLY A 1 186 ? -1.979 -1.949 5.249 1.00 92.38 186 GLY A N 1
ATOM 1322 C CA . GLY A 1 186 ? -2.548 -2.170 6.575 1.00 92.38 186 GLY A CA 1
ATOM 1323 C C . GLY A 1 186 ? -1.762 -1.473 7.685 1.00 92.38 186 GLY A C 1
ATOM 1324 O O . GLY A 1 186 ? -0.530 -1.455 7.655 1.00 92.38 186 GLY A O 1
ATOM 1325 N N . CYS A 1 187 ? -2.475 -0.927 8.673 1.00 91.88 187 CYS A N 1
ATOM 1326 C CA . CYS A 1 187 ? -1.929 -0.119 9.769 1.00 91.88 187 CYS A CA 1
ATOM 1327 C C . CYS A 1 187 ? -0.779 -0.826 10.500 1.00 91.88 187 CYS A C 1
ATOM 1329 O O . CYS A 1 187 ? 0.249 -0.217 10.790 1.00 91.88 187 CYS A O 1
ATOM 1331 N N . ALA A 1 188 ? -0.905 -2.141 10.694 1.00 92.25 188 ALA A N 1
ATOM 1332 C CA . ALA A 1 188 ? 0.092 -2.977 11.351 1.00 92.25 188 ALA A CA 1
ATOM 1333 C C . ALA A 1 188 ? 1.412 -3.115 10.578 1.00 92.25 188 ALA A C 1
ATOM 1335 O O . ALA A 1 188 ? 2.338 -3.744 11.071 1.00 92.25 188 ALA A O 1
ATOM 1336 N N . ASN A 1 189 ? 1.559 -2.543 9.381 1.00 91.75 189 ASN A N 1
ATOM 1337 C CA . ASN A 1 189 ? 2.864 -2.450 8.721 1.00 91.75 189 ASN A CA 1
ATOM 1338 C C . ASN A 1 189 ? 3.738 -1.346 9.336 1.00 91.75 189 ASN A C 1
ATOM 1340 O O . ASN A 1 189 ? 4.953 -1.509 9.371 1.00 91.75 189 ASN A O 1
ATOM 1344 N N . CYS A 1 190 ? 3.130 -0.300 9.905 1.00 91.94 190 CYS A N 1
ATOM 1345 C CA . CYS A 1 190 ? 3.840 0.868 10.442 1.00 91.94 190 CYS A CA 1
ATOM 1346 C C . CYS A 1 190 ? 3.514 1.173 11.908 1.00 91.94 190 CYS A C 1
ATOM 1348 O O . CYS A 1 190 ? 4.247 1.923 12.533 1.00 91.94 190 CYS A O 1
ATOM 1350 N N . HIS A 1 191 ? 2.445 0.610 12.467 1.00 92.75 191 HIS A N 1
ATOM 1351 C CA . HIS A 1 191 ? 2.067 0.786 13.870 1.00 92.75 191 HIS A CA 1
ATOM 1352 C C . HIS A 1 191 ? 2.289 -0.513 14.666 1.00 92.75 191 HIS A C 1
ATOM 1354 O O . HIS A 1 191 ? 2.366 -1.592 14.051 1.00 92.75 191 HIS A O 1
ATOM 1360 N N . PRO A 1 192 ? 2.429 -0.434 16.004 1.00 91.62 192 PRO A N 1
ATOM 1361 C CA . PRO A 1 192 ? 2.421 -1.607 16.872 1.00 91.62 192 PRO A CA 1
ATOM 1362 C C . PRO A 1 192 ? 1.096 -2.374 16.770 1.00 91.62 192 PRO A C 1
ATOM 1364 O O . PRO A 1 192 ? 0.063 -1.819 16.393 1.00 91.62 192 PRO A O 1
ATOM 1367 N N . THR A 1 193 ? 1.121 -3.666 17.095 1.00 89.44 193 THR A N 1
ATOM 1368 C CA . THR A 1 193 ? -0.063 -4.547 17.035 1.00 89.44 193 THR A CA 1
ATOM 1369 C C . THR A 1 193 ? -0.498 -5.068 18.397 1.00 89.44 193 THR A C 1
ATOM 1371 O O . THR A 1 193 ? -1.368 -5.938 18.478 1.00 89.44 193 THR A O 1
ATOM 1374 N N . ASP A 1 194 ? 0.122 -4.603 19.472 1.00 88.00 194 ASP A N 1
ATOM 1375 C CA . ASP A 1 194 ? -0.285 -4.949 20.822 1.00 88.00 194 ASP A CA 1
ATOM 1376 C C . ASP A 1 194 ? -1.376 -3.996 21.330 1.00 88.00 194 ASP A C 1
ATOM 1378 O O . ASP A 1 194 ? -1.562 -2.878 20.848 1.00 88.00 194 ASP A O 1
ATOM 1382 N N . VAL A 1 195 ? -2.144 -4.484 22.301 1.00 82.62 195 VAL A N 1
ATOM 1383 C CA . VAL A 1 195 ? -3.292 -3.756 22.854 1.00 82.62 195 VAL A CA 1
ATOM 1384 C C . VAL A 1 195 ? -2.852 -2.564 23.711 1.00 82.62 195 VAL A C 1
ATOM 1386 O O . VAL A 1 195 ? -3.625 -1.616 23.840 1.00 82.62 195 VAL A O 1
ATOM 1389 N N . GLY A 1 196 ? -1.639 -2.605 24.276 1.00 83.69 196 GLY A N 1
ATOM 1390 C CA . GLY A 1 196 ? -1.102 -1.544 25.126 1.00 83.69 196 GLY A CA 1
ATOM 1391 C C . GLY A 1 196 ? -0.956 -0.241 24.350 1.00 83.69 196 GLY A C 1
ATOM 1392 O O . GLY A 1 196 ? -1.588 0.747 24.709 1.00 83.69 196 GLY A O 1
ATOM 1393 N N . HIS A 1 197 ? -0.236 -0.283 23.229 1.00 86.88 197 HIS A N 1
ATOM 1394 C CA . HIS A 1 197 ? 0.027 0.902 22.401 1.00 86.88 197 HIS A CA 1
ATOM 1395 C C . HIS A 1 197 ? -1.162 1.325 21.526 1.00 86.88 197 HIS A C 1
ATOM 1397 O O . HIS A 1 197 ? -1.246 2.461 21.075 1.00 86.88 197 HIS A O 1
ATOM 1403 N N . HIS A 1 198 ? -2.134 0.445 21.252 1.00 85.19 198 HIS A N 1
ATOM 1404 C CA . HIS A 1 198 ? -3.294 0.858 20.449 1.00 85.19 198 HIS A CA 1
ATOM 1405 C C . HIS A 1 198 ? -4.222 1.842 21.195 1.00 85.19 198 HIS A C 1
ATOM 1407 O O . HIS A 1 198 ? -5.021 2.536 20.563 1.00 85.19 198 HIS A O 1
ATOM 1413 N N . ARG A 1 199 ? -4.165 1.885 22.535 1.00 80.12 199 ARG A N 1
ATOM 1414 C CA . ARG A 1 199 ? -5.134 2.602 23.386 1.00 80.12 199 ARG A CA 1
ATOM 1415 C C . ARG A 1 199 ? -4.501 3.512 24.444 1.00 80.12 199 ARG A C 1
ATOM 1417 O O . ARG A 1 199 ? -5.214 3.973 25.333 1.00 80.12 199 ARG A O 1
ATOM 1424 N N . ASP A 1 200 ? -3.206 3.786 24.361 1.00 80.00 200 ASP A N 1
ATOM 1425 C CA . ASP A 1 200 ? -2.468 4.596 25.343 1.00 80.00 200 ASP A CA 1
ATOM 1426 C C . ASP A 1 200 ? -2.533 6.115 25.090 1.00 80.00 200 ASP A C 1
ATOM 1428 O O . ASP A 1 200 ? -2.021 6.904 25.881 1.00 80.00 200 ASP A O 1
ATOM 1432 N N . GLY A 1 201 ? -3.192 6.539 24.007 1.00 78.38 201 GLY A N 1
ATOM 1433 C CA . GLY A 1 201 ? -3.318 7.948 23.632 1.00 78.38 201 GLY A CA 1
ATOM 1434 C C . GLY A 1 201 ? -2.132 8.494 22.830 1.00 78.38 201 GLY A C 1
ATOM 1435 O O . GLY A 1 201 ? -2.129 9.685 22.505 1.00 78.38 201 GLY A O 1
ATOM 1436 N N . HIS A 1 202 ? -1.166 7.648 22.467 1.00 82.75 202 HIS A N 1
ATOM 1437 C CA . HIS A 1 202 ? -0.042 7.996 21.609 1.00 82.75 202 HIS A CA 1
ATOM 1438 C C . HIS A 1 202 ? -0.263 7.551 20.154 1.00 82.75 202 HIS A C 1
ATOM 1440 O O . HIS A 1 202 ? -1.140 6.753 19.823 1.00 82.75 202 HIS A O 1
ATOM 1446 N N . ILE A 1 203 ? 0.505 8.155 19.240 1.00 85.50 203 ILE A N 1
ATOM 1447 C CA . ILE A 1 203 ? 0.596 7.710 17.844 1.00 85.50 203 ILE A CA 1
ATOM 1448 C C . ILE A 1 203 ? 1.969 7.081 17.685 1.00 85.50 203 ILE A C 1
ATOM 1450 O O . ILE A 1 203 ? 2.935 7.756 17.321 1.00 85.50 203 ILE A O 1
ATOM 1454 N N . ASP A 1 204 ? 2.035 5.791 17.971 1.00 89.94 204 ASP A N 1
ATOM 1455 C CA . ASP A 1 204 ? 3.289 5.060 17.936 1.00 89.94 204 ASP A CA 1
ATOM 1456 C C . ASP A 1 204 ? 3.560 4.467 16.569 1.00 89.94 204 ASP A C 1
ATOM 1458 O O . ASP A 1 204 ? 2.668 3.930 15.913 1.00 89.94 204 ASP A O 1
ATOM 1462 N N . VAL A 1 205 ? 4.817 4.537 16.142 1.00 92.50 205 VAL A N 1
ATOM 1463 C CA . VAL A 1 205 ? 5.263 4.028 14.847 1.00 92.50 205 VAL A CA 1
ATOM 1464 C C . VAL A 1 205 ? 6.385 3.022 15.067 1.00 92.50 205 VAL A C 1
ATOM 1466 O O . VAL A 1 205 ? 7.346 3.280 15.787 1.00 92.50 205 VAL A O 1
ATOM 1469 N N . THR A 1 206 ? 6.270 1.875 14.409 1.00 93.69 206 THR A N 1
ATOM 1470 C CA . THR A 1 206 ? 7.306 0.852 14.322 1.00 93.69 206 THR A CA 1
ATOM 1471 C C . THR A 1 206 ? 7.384 0.265 12.917 1.00 93.69 206 THR A C 1
ATOM 1473 O O . THR A 1 206 ? 6.401 -0.211 12.333 1.00 93.69 206 THR A O 1
ATOM 1476 N N . ILE A 1 207 ? 8.614 0.239 12.417 1.00 94.12 207 ILE A N 1
ATOM 1477 C CA . ILE A 1 207 ? 9.021 -0.461 11.199 1.00 94.12 207 ILE A CA 1
ATOM 1478 C C . ILE A 1 207 ? 9.951 -1.637 11.526 1.00 94.12 207 ILE A C 1
ATOM 1480 O O . ILE A 1 207 ? 10.611 -2.164 10.634 1.00 94.12 207 ILE A O 1
ATOM 1484 N N . ASN A 1 208 ? 10.004 -2.054 12.793 1.00 94.25 208 ASN A N 1
ATOM 1485 C CA . ASN A 1 208 ? 10.838 -3.154 13.252 1.00 94.25 208 ASN A CA 1
ATOM 1486 C C . ASN A 1 208 ? 10.465 -4.445 12.520 1.00 94.25 208 ASN A C 1
ATOM 1488 O O . ASN A 1 208 ? 9.307 -4.872 12.522 1.00 94.25 208 ASN A O 1
ATOM 1492 N N . LYS A 1 209 ? 11.464 -5.084 11.911 1.00 93.00 209 LYS A N 1
ATOM 1493 C CA . LYS A 1 209 ? 11.271 -6.320 11.150 1.00 93.00 209 LYS A CA 1
ATOM 1494 C C . LYS A 1 209 ? 10.851 -7.505 12.021 1.00 93.00 209 LYS A C 1
ATOM 1496 O O . LYS A 1 209 ? 10.249 -8.449 11.522 1.00 93.00 209 LYS A O 1
ATOM 1501 N N . ASN A 1 210 ? 11.171 -7.444 13.313 1.00 91.75 210 ASN A N 1
ATOM 1502 C CA . ASN A 1 210 ? 10.917 -8.500 14.288 1.00 91.75 210 ASN A CA 1
ATOM 1503 C C . ASN A 1 210 ? 9.658 -8.247 15.125 1.00 91.75 210 ASN A C 1
ATOM 1505 O O . ASN A 1 210 ? 9.430 -8.963 16.101 1.00 91.75 210 ASN A O 1
ATOM 1509 N N . LYS A 1 211 ? 8.855 -7.223 14.804 1.00 89.81 211 LYS A N 1
ATOM 1510 C CA . LYS A 1 211 ? 7.678 -6.920 15.616 1.00 89.81 211 LYS A CA 1
ATOM 1511 C C . LYS A 1 211 ? 6.693 -8.087 15.619 1.00 89.81 211 LYS A C 1
ATOM 1513 O O . LYS A 1 211 ? 6.409 -8.695 14.581 1.00 89.81 211 LYS A O 1
ATOM 1518 N N . LEU A 1 212 ? 6.149 -8.377 16.798 1.00 87.38 212 LEU A N 1
ATOM 1519 C CA . LEU A 1 212 ? 5.078 -9.357 16.951 1.00 87.38 212 LEU A CA 1
ATOM 1520 C C . LEU A 1 212 ? 3.895 -8.955 16.065 1.00 87.38 212 LEU A C 1
ATOM 1522 O O . LEU A 1 212 ? 3.617 -7.772 15.910 1.00 87.38 212 LEU A O 1
ATOM 1526 N N . GLY A 1 213 ? 3.236 -9.931 15.438 1.00 86.25 213 GLY A N 1
ATOM 1527 C CA . GLY A 1 213 ? 2.115 -9.655 14.532 1.00 86.25 213 GLY A CA 1
ATOM 1528 C C . GLY A 1 213 ? 2.488 -8.888 13.255 1.00 86.25 213 GLY A C 1
ATOM 1529 O O . GLY A 1 213 ? 1.595 -8.378 12.582 1.00 86.25 213 GLY A O 1
ATOM 1530 N N . GLY A 1 214 ? 3.778 -8.789 12.909 1.00 84.62 214 GLY A N 1
ATOM 1531 C CA . GLY A 1 214 ? 4.248 -8.138 11.687 1.00 84.62 214 GLY A CA 1
ATOM 1532 C C . GLY A 1 214 ? 3.807 -8.849 10.401 1.00 84.62 214 GLY A C 1
ATOM 1533 O O . GLY A 1 214 ? 3.588 -10.060 10.366 1.00 84.62 214 GLY A O 1
ATOM 1534 N N . SER A 1 215 ? 3.683 -8.084 9.315 1.00 89.12 215 SER A N 1
ATOM 1535 C CA . SER A 1 215 ? 3.440 -8.634 7.977 1.00 89.12 215 SER A CA 1
ATOM 1536 C C . SER A 1 215 ? 4.720 -9.224 7.371 1.00 89.12 215 SER A C 1
ATOM 1538 O O . SER A 1 215 ? 5.833 -8.923 7.809 1.00 89.12 215 SER A O 1
ATOM 1540 N N . SER A 1 216 ? 4.581 -9.985 6.280 1.00 89.06 216 SER A N 1
ATOM 1541 C CA . SER A 1 216 ? 5.737 -10.417 5.485 1.00 89.06 216 SER A CA 1
ATOM 1542 C C . SER A 1 216 ? 6.545 -9.244 4.918 1.00 89.06 216 SER A C 1
ATOM 1544 O O . SER A 1 216 ? 7.755 -9.373 4.775 1.00 89.06 216 SER A O 1
ATOM 1546 N N . LEU A 1 217 ? 5.914 -8.096 4.632 1.00 88.81 217 LEU A N 1
ATOM 1547 C CA . LEU A 1 217 ? 6.635 -6.896 4.198 1.00 88.81 217 LEU A CA 1
ATOM 1548 C C . LEU A 1 217 ? 7.393 -6.223 5.335 1.00 88.81 217 LEU A C 1
ATOM 1550 O O . LEU A 1 217 ? 8.506 -5.760 5.111 1.00 88.81 217 LEU A O 1
ATOM 1554 N N . ALA A 1 218 ? 6.820 -6.178 6.541 1.00 90.56 218 ALA A N 1
ATOM 1555 C CA . ALA A 1 218 ? 7.531 -5.656 7.703 1.00 90.56 218 ALA A CA 1
ATOM 1556 C C . ALA A 1 218 ? 8.819 -6.459 7.943 1.00 90.56 218 ALA A C 1
ATOM 1558 O O . ALA A 1 218 ? 9.866 -5.871 8.194 1.00 90.56 218 ALA A O 1
ATOM 1559 N N . GLY A 1 219 ? 8.777 -7.781 7.733 1.00 90.56 219 GLY A N 1
ATOM 1560 C CA . GLY A 1 219 ? 9.953 -8.654 7.794 1.00 90.56 219 GLY A CA 1
ATOM 1561 C C . GLY A 1 219 ? 11.067 -8.340 6.780 1.00 90.56 219 GLY A C 1
ATOM 1562 O O . GLY A 1 219 ? 12.187 -8.811 6.958 1.00 90.56 219 GLY A O 1
ATOM 1563 N N . LEU A 1 220 ? 10.799 -7.538 5.740 1.00 90.69 220 LEU A N 1
ATOM 1564 C CA . LEU A 1 220 ? 11.798 -7.092 4.757 1.00 90.69 220 LEU A CA 1
ATOM 1565 C C . LEU A 1 220 ? 12.481 -5.766 5.137 1.00 90.69 220 LEU A C 1
ATOM 1567 O O . LEU A 1 220 ? 13.380 -5.314 4.422 1.00 90.69 220 LEU A O 1
ATOM 1571 N N . ASN A 1 221 ? 12.059 -5.125 6.228 1.00 92.12 221 ASN A N 1
ATOM 1572 C CA . ASN A 1 221 ? 12.728 -3.945 6.770 1.00 92.12 221 ASN A CA 1
ATOM 1573 C C . ASN A 1 221 ? 14.090 -4.326 7.377 1.00 92.12 221 ASN A C 1
ATOM 1575 O O . ASN A 1 221 ? 14.318 -5.475 7.762 1.00 92.12 221 ASN A O 1
ATOM 1579 N N . SER A 1 222 ? 15.000 -3.357 7.508 1.00 92.56 222 SER A N 1
ATOM 1580 C CA . SER A 1 222 ? 16.271 -3.573 8.220 1.00 92.56 222 SER A CA 1
ATOM 1581 C C . SER A 1 222 ? 16.244 -3.118 9.678 1.00 92.56 222 SER A C 1
ATOM 1583 O O . SER A 1 222 ? 17.135 -3.498 10.433 1.00 92.56 222 SER A O 1
ATOM 1585 N N . ALA A 1 223 ? 15.225 -2.355 10.082 1.00 93.88 223 ALA A N 1
ATOM 1586 C CA . ALA A 1 223 ? 15.078 -1.875 11.450 1.00 93.88 223 ALA A CA 1
ATOM 1587 C C . ALA A 1 223 ? 14.895 -3.031 12.444 1.00 93.88 223 ALA A C 1
ATOM 1589 O O . ALA A 1 223 ? 14.167 -3.991 12.177 1.00 93.88 223 ALA A O 1
ATOM 1590 N N . THR A 1 224 ? 15.537 -2.914 13.604 1.00 94.81 224 THR A N 1
ATOM 1591 C CA . THR A 1 224 ? 15.504 -3.912 14.690 1.00 94.81 224 THR A CA 1
ATOM 1592 C C . THR A 1 224 ? 15.012 -3.346 16.016 1.00 94.81 224 THR A C 1
ATOM 1594 O O . THR A 1 224 ? 14.897 -4.095 16.986 1.00 94.81 224 THR A O 1
ATOM 1597 N N . ALA A 1 225 ? 14.705 -2.051 16.057 1.00 95.25 225 ALA A N 1
ATOM 1598 C CA . ALA A 1 225 ? 14.130 -1.379 17.209 1.00 95.25 225 ALA A CA 1
ATOM 1599 C C . ALA A 1 225 ? 12.838 -0.645 16.835 1.00 95.25 225 ALA A C 1
ATOM 1601 O O . ALA A 1 225 ? 12.550 -0.400 15.661 1.00 95.25 225 ALA A O 1
ATOM 1602 N N . ASP A 1 226 ? 12.069 -0.296 17.857 1.00 94.19 226 ASP A N 1
ATOM 1603 C CA . ASP A 1 226 ? 10.794 0.401 17.739 1.00 94.19 226 ASP A CA 1
ATOM 1604 C C . ASP A 1 226 ? 10.944 1.896 18.066 1.00 94.19 226 ASP A C 1
ATOM 1606 O O . ASP A 1 226 ? 11.860 2.306 18.785 1.00 94.19 226 ASP A O 1
ATOM 1610 N N . PHE A 1 227 ? 9.987 2.687 17.574 1.00 93.56 227 PHE A N 1
ATOM 1611 C CA . PHE A 1 227 ? 9.774 4.097 17.912 1.00 93.56 227 PHE A CA 1
ATOM 1612 C C . PHE A 1 227 ? 10.801 5.104 17.371 1.00 93.56 227 PHE A C 1
ATOM 1614 O O . PHE A 1 227 ? 11.897 4.777 16.923 1.00 93.56 227 PHE A O 1
ATOM 1621 N N . ILE A 1 228 ? 10.382 6.369 17.370 1.00 95.00 228 ILE A N 1
ATOM 1622 C CA . ILE A 1 228 ? 11.112 7.504 16.797 1.00 95.00 228 ILE A CA 1
ATOM 1623 C C . ILE A 1 228 ? 12.358 7.813 17.639 1.00 95.00 228 ILE A C 1
ATOM 1625 O O . ILE A 1 228 ? 12.283 7.859 18.863 1.00 95.00 228 ILE A O 1
ATOM 1629 N N . ASN A 1 229 ? 13.484 8.096 16.978 1.00 95.94 229 ASN A N 1
ATOM 1630 C CA . ASN A 1 229 ? 14.774 8.452 17.590 1.00 95.94 229 ASN A CA 1
ATOM 1631 C C . ASN A 1 229 ? 15.422 7.342 18.436 1.00 95.94 229 ASN A C 1
ATOM 1633 O O . ASN A 1 229 ? 16.399 7.599 19.140 1.00 95.94 229 ASN A O 1
ATOM 1637 N N . THR A 1 230 ? 14.946 6.101 18.330 1.00 96.81 230 THR A N 1
ATOM 1638 C CA . THR A 1 230 ? 15.617 4.941 18.925 1.00 96.81 230 THR A CA 1
ATOM 1639 C C . THR A 1 230 ? 16.713 4.435 17.988 1.00 96.81 230 THR A C 1
ATOM 1641 O O . THR A 1 230 ? 16.496 4.305 16.779 1.00 96.81 230 THR A O 1
ATOM 1644 N N . ALA A 1 231 ? 17.892 4.106 18.524 1.00 96.06 231 ALA A N 1
ATOM 1645 C CA . ALA A 1 231 ? 18.966 3.491 17.741 1.00 96.06 231 ALA A CA 1
ATOM 1646 C C . ALA A 1 231 ? 18.467 2.214 17.036 1.00 96.06 231 ALA A C 1
ATOM 1648 O O . ALA A 1 231 ? 17.819 1.375 17.656 1.00 96.06 231 ALA A O 1
ATOM 1649 N N . ASN A 1 232 ? 18.778 2.064 15.744 1.00 94.50 232 ASN A N 1
ATOM 1650 C CA . ASN A 1 232 ? 18.327 0.959 14.879 1.00 94.50 232 ASN A CA 1
ATOM 1651 C C . ASN A 1 232 ? 16.812 0.885 14.598 1.00 94.50 232 ASN A C 1
ATOM 1653 O O . ASN A 1 232 ? 16.343 -0.110 14.040 1.00 94.50 232 ASN A O 1
ATOM 1657 N N . SER A 1 233 ? 16.033 1.916 14.943 1.00 95.06 233 SER A N 1
ATOM 1658 C CA . SER A 1 233 ? 14.619 1.994 14.541 1.00 95.06 233 SER A CA 1
ATOM 1659 C C . SER A 1 233 ? 14.441 2.376 13.078 1.00 95.06 233 SER A C 1
ATOM 1661 O O . SER A 1 233 ? 13.412 2.078 12.483 1.00 95.06 233 SER A O 1
ATOM 1663 N N . GLY A 1 234 ? 15.428 3.072 12.504 1.00 94.25 234 GLY A N 1
ATOM 1664 C CA . GLY A 1 234 ? 15.320 3.670 11.180 1.00 94.25 234 GLY A CA 1
ATOM 1665 C C . GLY A 1 234 ? 14.242 4.751 11.078 1.00 94.25 234 GLY A C 1
ATOM 1666 O O . GLY A 1 234 ? 13.854 5.069 9.957 1.00 94.25 234 GLY A O 1
ATOM 1667 N N . ILE A 1 235 ? 13.748 5.285 12.204 1.00 96.25 235 ILE A N 1
ATOM 1668 C CA . ILE A 1 235 ? 12.776 6.381 12.264 1.00 96.25 235 ILE A CA 1
ATOM 1669 C C . ILE A 1 235 ? 13.401 7.540 13.044 1.00 96.25 235 ILE A C 1
ATOM 1671 O O . ILE A 1 235 ? 13.854 7.367 14.176 1.00 96.25 235 ILE A O 1
ATOM 1675 N N . SER A 1 236 ? 13.404 8.737 12.466 1.00 96.50 236 SER A N 1
ATOM 1676 C CA . SER A 1 236 ? 13.983 9.929 13.093 1.00 96.50 236 SER A CA 1
ATOM 1677 C C . SER A 1 236 ? 13.089 11.153 12.934 1.00 96.50 236 SER A C 1
ATOM 1679 O O . SER A 1 236 ? 12.346 11.272 11.956 1.00 96.50 236 SER A O 1
ATOM 1681 N N . GLY A 1 237 ? 13.174 12.070 13.900 1.00 95.50 237 GLY A N 1
ATOM 1682 C CA . GLY A 1 237 ? 12.507 13.371 13.867 1.00 95.50 237 GLY A CA 1
ATOM 1683 C C . GLY A 1 237 ? 11.645 13.662 15.097 1.00 95.50 237 GLY A C 1
ATOM 1684 O O . GLY A 1 237 ? 11.831 13.089 16.166 1.00 95.50 237 GLY A O 1
ATOM 1685 N N . THR A 1 238 ? 10.691 14.573 14.943 1.00 93.69 238 THR A N 1
ATOM 1686 C CA . THR A 1 238 ? 9.772 15.042 15.982 1.00 93.69 238 THR A CA 1
ATOM 1687 C C . THR A 1 238 ? 8.332 14.955 15.479 1.00 93.69 238 THR A C 1
ATOM 1689 O O . THR A 1 238 ? 7.960 15.578 14.481 1.00 93.69 238 THR A O 1
ATOM 1692 N N . THR A 1 239 ? 7.492 14.206 16.194 1.00 89.81 239 THR A N 1
ATOM 1693 C CA . THR A 1 239 ? 6.062 14.045 15.893 1.00 89.81 239 THR A CA 1
ATOM 1694 C C . THR A 1 239 ? 5.363 15.399 15.739 1.00 89.81 239 THR A C 1
ATOM 1696 O O . THR A 1 239 ? 5.601 16.322 16.512 1.00 89.81 239 THR A O 1
ATOM 1699 N N . LYS A 1 240 ? 4.472 15.507 14.745 1.00 88.31 240 LYS A N 1
ATOM 1700 C CA . LYS A 1 240 ? 3.763 16.733 14.312 1.00 88.31 240 LYS A CA 1
ATOM 1701 C C . LYS A 1 240 ? 4.656 17.844 13.739 1.00 88.31 240 LYS A C 1
ATOM 1703 O O . LYS A 1 240 ? 4.131 18.910 13.435 1.00 88.31 240 LYS A O 1
ATOM 1708 N N . VAL A 1 241 ? 5.958 17.608 13.577 1.00 91.25 241 VAL A N 1
ATOM 1709 C CA . VAL A 1 241 ? 6.904 18.588 13.024 1.00 91.25 241 VAL A CA 1
ATOM 1710 C C . VAL A 1 241 ? 7.599 18.034 11.785 1.00 91.25 241 VAL A C 1
ATOM 1712 O O . VAL A 1 241 ? 7.431 18.576 10.701 1.00 91.25 241 VAL A O 1
ATOM 1715 N N . SER A 1 242 ? 8.370 16.959 11.942 1.00 92.62 242 SER A N 1
ATOM 1716 C CA . SER A 1 242 ? 9.167 16.352 10.875 1.00 92.62 242 SER A CA 1
ATOM 1717 C C . SER A 1 242 ? 9.471 14.907 11.246 1.00 92.62 242 SER A C 1
ATOM 1719 O O . SER A 1 242 ? 9.932 14.664 12.354 1.00 92.62 242 SER A O 1
ATOM 1721 N N . VAL A 1 243 ? 9.197 13.943 10.369 1.00 94.12 243 VAL A N 1
ATOM 1722 C CA . VAL A 1 243 ? 9.510 12.521 10.596 1.00 94.12 243 VAL A CA 1
ATOM 1723 C C . VAL A 1 243 ? 9.988 11.906 9.289 1.00 94.12 243 VAL A C 1
ATOM 1725 O O . VAL A 1 243 ? 9.334 12.053 8.260 1.00 94.12 243 VAL A O 1
ATOM 1728 N N . THR A 1 244 ? 11.102 11.178 9.335 1.00 94.44 244 THR A N 1
ATOM 1729 C CA . THR A 1 244 ? 11.633 10.425 8.191 1.00 94.44 244 THR A CA 1
ATOM 1730 C C . THR A 1 244 ? 11.925 8.981 8.568 1.00 94.44 244 THR A C 1
ATOM 1732 O O . THR A 1 244 ? 12.189 8.669 9.731 1.00 94.44 244 THR A O 1
ATOM 1735 N N . CYS A 1 245 ? 11.892 8.103 7.568 1.00 93.31 245 CYS A N 1
ATOM 1736 C CA . CYS A 1 245 ? 12.212 6.690 7.703 1.00 93.31 245 CYS A CA 1
ATOM 1737 C C . CYS A 1 245 ? 13.366 6.322 6.756 1.00 93.31 245 CYS A C 1
ATOM 1739 O O . CYS A 1 245 ? 13.397 6.787 5.621 1.00 93.31 245 CYS A O 1
ATOM 1741 N N . SER A 1 246 ? 14.301 5.469 7.175 1.00 92.44 246 SER A N 1
ATOM 1742 C CA . SER A 1 246 ? 15.482 5.099 6.367 1.00 92.44 246 SER A CA 1
ATOM 1743 C C . SER A 1 246 ? 15.738 3.595 6.256 1.00 92.44 246 SER A C 1
ATOM 1745 O O . SER A 1 246 ? 16.703 3.195 5.621 1.00 92.44 246 SER A O 1
ATOM 1747 N N . MET A 1 247 ? 14.882 2.751 6.839 1.00 92.19 247 MET A N 1
ATOM 1748 C CA . MET A 1 247 ? 15.078 1.290 6.914 1.00 92.19 247 MET A CA 1
ATOM 1749 C C . MET A 1 247 ? 13.839 0.487 6.479 1.00 92.19 247 MET A C 1
ATOM 1751 O O . MET A 1 247 ? 13.647 -0.661 6.885 1.00 92.19 247 MET A O 1
ATOM 1755 N N . VAL A 1 248 ? 12.964 1.103 5.675 1.00 90.62 248 VAL A N 1
ATOM 1756 C CA . VAL A 1 248 ? 11.657 0.548 5.280 1.00 90.62 248 VAL A CA 1
ATOM 1757 C C . VAL A 1 248 ? 11.713 -0.040 3.878 1.00 90.62 248 VAL A C 1
ATOM 1759 O O . VAL A 1 248 ? 12.047 0.663 2.927 1.00 90.62 248 VAL A O 1
ATOM 1762 N N . TYR A 1 249 ? 11.287 -1.292 3.714 1.00 89.56 249 TYR A N 1
ATOM 1763 C CA . TYR A 1 249 ? 11.257 -1.997 2.430 1.00 89.56 249 TYR A CA 1
ATOM 1764 C C . TYR A 1 249 ? 10.519 -1.223 1.328 1.00 89.56 249 TYR A C 1
ATOM 1766 O O . TYR A 1 249 ? 11.022 -1.117 0.208 1.00 89.56 249 TYR A O 1
ATOM 1774 N N . CYS A 1 250 ? 9.367 -0.627 1.647 1.00 87.06 250 CYS A N 1
ATOM 1775 C CA . CYS A 1 250 ? 8.568 0.176 0.711 1.00 87.06 250 CYS A CA 1
ATOM 1776 C C . CYS A 1 250 ? 9.311 1.412 0.172 1.00 87.06 250 CYS A C 1
ATOM 1778 O O . CYS A 1 250 ? 8.946 1.937 -0.875 1.00 87.06 250 CYS A O 1
ATOM 1780 N N . HIS A 1 251 ? 10.351 1.861 0.878 1.00 87.12 251 HIS A N 1
ATOM 1781 C CA . HIS A 1 251 ? 11.242 2.956 0.489 1.00 87.12 251 HIS A CA 1
ATOM 1782 C C . HIS A 1 251 ? 12.661 2.459 0.203 1.00 87.12 251 HIS A C 1
ATOM 1784 O O . HIS A 1 251 ? 13.635 3.212 0.239 1.00 87.12 251 HIS A O 1
ATOM 1790 N N . SER A 1 252 ? 12.791 1.167 -0.088 1.00 86.25 252 SER A N 1
ATOM 1791 C CA . SER A 1 252 ? 14.025 0.622 -0.612 1.00 86.25 252 SER A CA 1
ATOM 1792 C C . SER A 1 252 ? 14.226 1.029 -2.066 1.00 86.25 252 SER A C 1
ATOM 1794 O O . SER A 1 252 ? 13.321 1.458 -2.775 1.00 86.25 252 SER A O 1
ATOM 1796 N N . SER A 1 253 ? 15.445 0.827 -2.529 1.00 78.81 253 SER A N 1
ATOM 1797 C CA . SER A 1 253 ? 15.810 0.877 -3.935 1.00 78.81 253 SER A CA 1
ATOM 1798 C C . SER A 1 253 ? 15.441 -0.395 -4.690 1.00 78.81 253 SER A C 1
ATOM 1800 O O . SER A 1 253 ? 15.961 -0.585 -5.784 1.00 78.81 253 SER A O 1
ATOM 1802 N N . GLY A 1 254 ? 14.670 -1.309 -4.063 1.00 77.50 254 GLY A N 1
ATOM 1803 C CA . GLY A 1 254 ? 14.284 -2.670 -4.486 1.00 77.50 254 GLY A CA 1
ATOM 1804 C C . GLY A 1 254 ? 15.272 -3.420 -5.379 1.00 77.50 254 GLY A C 1
ATOM 1805 O O . GLY A 1 254 ? 14.900 -4.253 -6.210 1.00 77.50 254 GLY A O 1
ATOM 1806 N N . LYS A 1 255 ? 16.561 -3.167 -5.138 1.00 73.56 255 LYS A N 1
ATOM 1807 C CA . LYS A 1 255 ? 17.711 -3.853 -5.724 1.00 73.56 255 LYS A CA 1
ATOM 1808 C C . LYS A 1 255 ? 17.721 -5.319 -5.339 1.00 73.56 255 LYS A C 1
ATOM 1810 O O . LYS A 1 255 ? 18.127 -6.165 -6.134 1.00 73.56 255 LYS A O 1
ATOM 1815 N N . SER A 1 256 ? 17.252 -5.636 -4.140 1.00 69.75 256 SER A N 1
ATOM 1816 C CA . SER A 1 256 ? 17.292 -6.968 -3.553 1.00 69.75 256 SER A CA 1
ATOM 1817 C C . SER A 1 256 ? 16.111 -7.152 -2.609 1.00 69.75 256 SER A C 1
ATOM 1819 O O . SER A 1 256 ? 15.593 -6.180 -2.084 1.00 69.75 256 SER A O 1
ATOM 1821 N N . THR A 1 257 ? 15.677 -8.385 -2.381 1.00 66.62 257 THR A N 1
ATOM 1822 C CA . THR A 1 257 ? 14.804 -8.720 -1.242 1.00 66.62 257 THR A CA 1
ATOM 1823 C C . THR A 1 257 ? 15.623 -9.032 0.014 1.00 66.62 257 THR A C 1
ATOM 1825 O O . THR A 1 257 ? 15.110 -8.946 1.122 1.00 66.62 257 THR A O 1
ATOM 1828 N N . VAL A 1 258 ? 16.918 -9.319 -0.150 1.00 68.50 258 VAL A N 1
ATOM 1829 C CA . VAL A 1 258 ? 17.921 -9.364 0.919 1.00 68.50 258 VAL A CA 1
ATOM 1830 C C . VAL A 1 258 ? 18.507 -7.961 1.036 1.00 68.50 258 VAL A C 1
ATOM 1832 O O . VAL A 1 258 ? 19.434 -7.600 0.305 1.00 68.50 258 VAL A O 1
ATOM 1835 N N . GLN A 1 259 ? 17.878 -7.125 1.854 1.00 67.00 259 GLN A N 1
ATOM 1836 C CA . GLN A 1 259 ? 18.192 -5.703 1.921 1.00 67.00 259 GLN A CA 1
ATOM 1837 C C . GLN A 1 259 ? 19.361 -5.447 2.879 1.00 67.00 259 GLN A C 1
ATOM 1839 O O . GLN A 1 259 ? 19.231 -5.629 4.087 1.00 67.00 259 GLN A O 1
ATOM 1844 N N . ALA A 1 260 ? 20.497 -5.008 2.338 1.00 68.94 260 ALA A N 1
ATOM 1845 C CA . ALA A 1 260 ? 21.524 -4.340 3.129 1.00 68.94 260 ALA A CA 1
ATOM 1846 C C . ALA A 1 260 ? 21.082 -2.899 3.436 1.00 68.94 260 ALA A C 1
ATOM 1848 O O . ALA A 1 260 ? 20.268 -2.327 2.711 1.00 68.94 260 ALA A O 1
ATOM 1849 N N . GLU A 1 261 ? 21.624 -2.295 4.492 1.00 65.25 261 GLU A N 1
ATOM 1850 C CA . GLU A 1 261 ? 21.236 -0.953 4.956 1.00 65.25 261 GLU A CA 1
ATOM 1851 C C . GLU A 1 261 ? 21.401 0.137 3.874 1.00 65.25 261 GLU A C 1
ATOM 1853 O O . GLU A 1 261 ? 20.575 1.036 3.745 1.00 65.25 261 GLU A O 1
ATOM 1858 N N . ASN A 1 262 ? 22.401 0.011 2.998 1.00 67.38 262 ASN A N 1
ATOM 1859 C CA . ASN A 1 262 ? 22.634 0.935 1.882 1.00 67.38 262 ASN A CA 1
ATOM 1860 C C . ASN A 1 262 ? 21.646 0.785 0.706 1.00 67.38 262 ASN A C 1
ATOM 1862 O O . ASN A 1 262 ? 21.717 1.548 -0.260 1.00 67.38 262 ASN A O 1
ATOM 1866 N N . ASN A 1 263 ? 20.733 -0.188 0.759 1.00 78.94 263 ASN A N 1
ATOM 1867 C CA . ASN A 1 263 ? 19.692 -0.348 -0.251 1.00 78.94 263 ASN A CA 1
ATOM 1868 C C . ASN A 1 263 ? 18.453 0.493 0.042 1.00 78.94 263 ASN A C 1
ATOM 1870 O O . ASN A 1 263 ? 17.561 0.534 -0.806 1.00 78.94 263 ASN A O 1
ATOM 1874 N N . PHE A 1 264 ? 18.366 1.151 1.193 1.00 85.06 264 PHE A N 1
ATOM 1875 C CA . PHE A 1 264 ? 17.227 1.986 1.545 1.00 85.06 264 PHE A CA 1
ATOM 1876 C C . PHE A 1 264 ? 17.459 3.446 1.166 1.00 85.06 264 PHE A C 1
ATOM 1878 O O . PHE A 1 264 ? 18.587 3.940 1.148 1.00 85.06 264 PHE A O 1
ATOM 1885 N N . LYS A 1 265 ? 16.376 4.141 0.824 1.00 84.94 265 LYS A N 1
ATOM 1886 C CA . LYS A 1 265 ? 16.381 5.590 0.658 1.00 84.94 265 LYS A CA 1
ATOM 1887 C C . LYS A 1 265 ? 15.694 6.197 1.870 1.00 84.94 265 LYS A C 1
ATOM 1889 O O . LYS A 1 265 ? 14.648 5.710 2.297 1.00 84.94 265 LYS A O 1
ATOM 1894 N N . THR A 1 266 ? 16.259 7.279 2.391 1.00 87.44 266 THR A N 1
ATOM 1895 C CA . THR A 1 266 ? 15.543 8.114 3.353 1.00 87.44 266 THR A CA 1
ATOM 1896 C C . THR A 1 266 ? 14.274 8.634 2.691 1.00 87.44 266 THR A C 1
ATOM 1898 O O . THR A 1 266 ? 14.315 9.141 1.566 1.00 87.44 266 THR A O 1
ATOM 1901 N N . THR A 1 267 ? 13.141 8.473 3.364 1.00 88.56 267 THR A N 1
ATOM 1902 C CA . THR A 1 267 ? 11.863 8.971 2.866 1.00 88.56 267 THR A CA 1
ATOM 1903 C C . THR A 1 267 ? 11.872 10.489 2.765 1.00 88.56 267 THR A C 1
ATOM 1905 O O . THR A 1 267 ? 12.591 11.160 3.510 1.00 88.56 267 THR A O 1
ATOM 1908 N N . PRO A 1 268 ? 10.997 11.063 1.923 1.00 87.75 268 PRO A N 1
ATOM 1909 C CA . PRO A 1 268 ? 10.530 12.419 2.156 1.00 87.75 268 PRO A CA 1
ATOM 1910 C C . PRO A 1 268 ? 10.010 12.575 3.589 1.00 87.75 268 PRO A C 1
ATOM 1912 O O . PRO A 1 268 ? 9.619 11.597 4.239 1.00 87.75 268 PRO A O 1
ATOM 1915 N N . ASP A 1 269 ? 9.980 13.816 4.059 1.00 91.31 269 ASP A N 1
ATOM 1916 C CA . ASP A 1 269 ? 9.399 14.123 5.357 1.00 91.31 269 ASP A CA 1
ATOM 1917 C C . ASP A 1 269 ? 7.906 13.763 5.390 1.00 91.31 269 ASP A C 1
ATOM 1919 O O . ASP A 1 269 ? 7.155 14.093 4.467 1.00 91.31 269 ASP A O 1
ATOM 1923 N N . TRP A 1 270 ? 7.470 13.102 6.461 1.00 91.50 270 TRP A N 1
ATOM 1924 C CA . TRP A 1 270 ? 6.097 12.642 6.640 1.00 91.50 270 TRP A CA 1
ATOM 1925 C C . TRP A 1 270 ? 5.073 13.776 6.600 1.00 91.50 270 TRP A C 1
ATOM 1927 O O . TRP A 1 270 ? 3.944 13.546 6.176 1.00 91.50 270 TRP A O 1
ATOM 1937 N N . TYR A 1 271 ? 5.444 14.979 7.041 1.00 90.62 271 TYR A N 1
ATOM 1938 C CA . TYR A 1 271 ? 4.597 16.169 7.069 1.00 90.62 271 TYR A CA 1
ATOM 1939 C C . TYR A 1 271 ? 4.794 17.079 5.851 1.00 90.62 271 TYR A C 1
ATOM 1941 O O . TYR A 1 271 ? 4.121 18.106 5.744 1.00 90.62 271 TYR A O 1
ATOM 1949 N N . SER A 1 272 ? 5.658 16.703 4.902 1.00 85.56 272 SER A N 1
ATOM 1950 C CA . SER A 1 272 ? 5.774 17.415 3.629 1.00 85.56 272 SER A CA 1
ATOM 1951 C C . SER A 1 272 ? 4.528 17.237 2.755 1.00 85.56 272 SER A C 1
ATOM 1953 O O . SER A 1 272 ? 3.811 16.235 2.832 1.00 85.56 272 SER A O 1
ATOM 1955 N N . ALA A 1 273 ? 4.272 18.215 1.883 1.00 71.25 273 ALA A N 1
ATOM 1956 C CA . ALA A 1 273 ? 3.269 18.061 0.841 1.00 71.25 273 ALA A CA 1
ATOM 1957 C C . ALA A 1 273 ? 3.706 16.935 -0.112 1.00 71.25 273 ALA A C 1
ATOM 1959 O O . ALA A 1 273 ? 4.739 17.037 -0.775 1.00 71.25 273 ALA A O 1
ATOM 1960 N N . ALA A 1 274 ? 2.919 15.860 -0.192 1.00 61.84 274 ALA A N 1
ATOM 1961 C CA . ALA A 1 274 ? 3.149 14.792 -1.158 1.00 61.84 274 ALA A CA 1
ATOM 1962 C C . ALA A 1 274 ? 3.020 15.365 -2.579 1.00 61.84 274 ALA A C 1
ATOM 1964 O O . ALA A 1 274 ? 1.924 15.722 -3.007 1.00 61.84 274 ALA A O 1
ATOM 1965 N N . GLY A 1 275 ? 4.129 15.490 -3.313 1.00 55.12 275 GLY A N 1
ATOM 1966 C CA . GLY A 1 275 ? 4.098 16.228 -4.574 1.00 55.12 275 GLY A CA 1
ATOM 1967 C C . GLY A 1 275 ? 5.264 15.959 -5.514 1.00 55.12 275 GLY A C 1
ATOM 1968 O O . GLY A 1 275 ? 6.367 16.441 -5.304 1.00 55.12 275 GLY A O 1
ATOM 1969 N N . SER A 1 276 ? 4.950 15.225 -6.584 1.00 51.00 276 SER A N 1
ATOM 1970 C CA . SER A 1 276 ? 5.557 15.273 -7.922 1.00 51.00 276 SER A CA 1
ATOM 1971 C C . SER A 1 276 ? 7.068 15.520 -7.996 1.00 51.00 276 SER A C 1
ATOM 1973 O O . SER A 1 276 ? 7.522 16.599 -8.381 1.00 51.00 276 SER A O 1
ATOM 1975 N N . THR A 1 277 ? 7.859 14.474 -7.773 1.00 63.09 277 THR A N 1
ATOM 1976 C CA . THR A 1 277 ? 9.220 14.458 -8.307 1.00 63.09 277 THR A CA 1
ATOM 1977 C C . THR A 1 277 ? 9.154 14.245 -9.815 1.00 63.09 277 THR A C 1
ATOM 1979 O O . THR A 1 277 ? 8.428 13.383 -10.303 1.00 63.09 277 THR A O 1
ATOM 1982 N N . ALA A 1 278 ? 9.901 15.051 -10.566 1.00 68.31 278 ALA A N 1
ATOM 1983 C CA . ALA A 1 278 ? 10.023 14.910 -12.012 1.00 68.31 278 ALA A CA 1
ATOM 1984 C C . ALA A 1 278 ? 10.397 13.462 -12.406 1.00 68.31 278 ALA A C 1
ATOM 1986 O O . ALA A 1 278 ? 9.789 12.890 -13.298 1.00 68.31 278 ALA A O 1
ATOM 1987 N N . ASN A 1 279 ? 11.297 12.829 -11.649 1.00 78.81 279 ASN A N 1
ATOM 1988 C CA . ASN A 1 279 ? 11.745 11.448 -11.838 1.00 78.81 279 ASN A CA 1
ATOM 1989 C C . ASN A 1 279 ? 11.191 10.523 -10.736 1.00 78.81 279 ASN A C 1
ATOM 1991 O O . ASN A 1 279 ? 11.906 10.182 -9.792 1.00 78.81 279 ASN A O 1
ATOM 1995 N N . ARG A 1 280 ? 9.905 10.152 -10.806 1.00 84.44 280 ARG A N 1
ATOM 1996 C CA . ARG A 1 280 ? 9.230 9.362 -9.752 1.00 84.44 280 ARG A CA 1
ATOM 1997 C C . ARG A 1 280 ? 9.890 8.008 -9.524 1.00 84.44 280 ARG A C 1
ATOM 1999 O O . ARG A 1 280 ? 10.073 7.621 -8.373 1.00 84.44 280 ARG A O 1
ATOM 2006 N N . CYS A 1 281 ? 10.256 7.306 -10.593 1.00 85.12 281 CYS A N 1
ATOM 2007 C CA . CYS A 1 281 ? 10.886 5.991 -10.486 1.00 85.12 281 CYS A CA 1
ATOM 2008 C C . CYS A 1 281 ? 12.327 6.099 -9.960 1.00 85.12 281 CYS A C 1
ATOM 2010 O O . CYS A 1 281 ? 12.739 5.342 -9.076 1.00 85.12 281 CYS A O 1
ATOM 2012 N N . GLY A 1 282 ? 13.080 7.084 -10.459 1.00 81.44 282 GLY A N 1
ATOM 2013 C CA . GLY A 1 282 ? 14.492 7.247 -10.129 1.00 81.44 282 GLY A CA 1
ATOM 2014 C C . GLY A 1 282 ? 14.774 7.712 -8.705 1.00 81.44 282 GLY A C 1
ATOM 2015 O O . GLY A 1 282 ? 15.871 7.465 -8.212 1.00 81.44 282 GLY A O 1
ATOM 2016 N N . MET A 1 283 ? 13.792 8.287 -8.002 1.00 81.19 283 MET A N 1
ATOM 2017 C CA . MET A 1 283 ? 13.933 8.600 -6.572 1.00 81.19 283 MET A CA 1
ATOM 2018 C C . MET A 1 283 ? 14.268 7.370 -5.723 1.00 81.19 283 MET A C 1
ATOM 2020 O O . MET A 1 283 ? 14.922 7.495 -4.687 1.00 81.19 283 MET A O 1
ATOM 2024 N N . CYS A 1 284 ? 13.832 6.187 -6.156 1.00 81.88 284 CYS A N 1
ATOM 2025 C CA . CYS A 1 284 ? 14.001 4.961 -5.394 1.00 81.88 284 CYS A CA 1
ATOM 2026 C C . CYS A 1 284 ? 15.033 4.025 -6.047 1.00 81.88 284 CYS A C 1
ATOM 2028 O O . CYS A 1 284 ? 16.013 3.667 -5.394 1.00 81.88 284 CYS A O 1
ATOM 2030 N N . HIS A 1 285 ? 14.876 3.678 -7.330 1.00 81.69 285 HIS A N 1
ATOM 2031 C CA . HIS A 1 285 ? 15.644 2.600 -7.984 1.00 81.69 285 HIS A CA 1
ATOM 2032 C C . HIS A 1 285 ? 16.573 3.068 -9.116 1.00 81.69 285 HIS A C 1
ATOM 2034 O O . HIS A 1 285 ? 17.035 2.231 -9.888 1.00 81.69 285 HIS A O 1
ATOM 2040 N N . ASP A 1 286 ? 16.841 4.372 -9.230 1.00 80.12 286 ASP A N 1
ATOM 2041 C CA . ASP A 1 286 ? 17.404 4.999 -10.435 1.00 80.12 286 ASP A CA 1
ATOM 2042 C C . ASP A 1 286 ? 16.483 4.817 -11.671 1.00 80.12 286 ASP A C 1
ATOM 2044 O O . ASP A 1 286 ? 15.502 4.071 -11.652 1.00 80.12 286 ASP A O 1
ATOM 2048 N N . ASN A 1 287 ? 16.733 5.557 -12.752 1.00 79.56 287 ASN A N 1
ATOM 2049 C CA . ASN A 1 287 ? 15.964 5.441 -13.995 1.00 79.56 287 ASN A CA 1
ATOM 2050 C C . ASN A 1 287 ? 16.917 5.589 -15.191 1.00 79.56 287 ASN A C 1
ATOM 2052 O O . ASN A 1 287 ? 17.349 6.707 -15.436 1.00 79.56 287 ASN A O 1
ATOM 2056 N N . PRO A 1 288 ? 17.297 4.523 -15.916 1.00 76.19 288 PRO A N 1
ATOM 2057 C CA . PRO A 1 288 ? 17.136 3.125 -15.525 1.00 76.19 288 PRO A CA 1
ATOM 2058 C C . PRO A 1 288 ? 17.981 2.787 -14.277 1.00 76.19 288 PRO A C 1
ATOM 2060 O O . PRO A 1 288 ? 18.904 3.534 -13.952 1.00 76.19 288 PRO A O 1
ATOM 2063 N N . PRO A 1 289 ? 17.712 1.651 -13.611 1.00 76.88 289 PRO A N 1
ATOM 2064 C CA . PRO A 1 289 ? 18.569 1.067 -12.574 1.00 76.88 289 PRO A CA 1
ATOM 2065 C C . PRO A 1 289 ? 20.079 1.087 -12.881 1.00 76.88 289 PRO A C 1
ATOM 2067 O O . PRO A 1 289 ? 20.479 0.577 -13.927 1.00 76.88 289 PRO A O 1
ATOM 2070 N N . GLN A 1 290 ? 20.920 1.617 -11.973 1.00 73.38 290 GLN A N 1
ATOM 2071 C CA . GLN A 1 290 ? 22.380 1.789 -12.182 1.00 73.38 290 GLN A CA 1
ATOM 2072 C C . GLN A 1 290 ? 23.277 0.998 -11.207 1.00 73.38 290 GLN A C 1
ATOM 2074 O O . GLN A 1 290 ? 24.382 1.421 -10.873 1.00 73.38 290 GLN A O 1
ATOM 2079 N N . TYR A 1 291 ? 22.822 -0.147 -10.704 1.00 70.44 291 TYR A N 1
ATOM 2080 C CA . TYR A 1 291 ? 23.550 -0.941 -9.699 1.00 70.44 291 TYR A CA 1
ATOM 2081 C C . TYR A 1 291 ? 24.060 -2.272 -10.257 1.00 70.44 291 TYR A C 1
ATOM 2083 O O . TYR A 1 291 ? 23.467 -2.806 -11.177 1.00 70.44 291 TYR A O 1
ATOM 2091 N N . ASP A 1 292 ? 25.137 -2.849 -9.729 1.00 64.62 292 ASP A N 1
ATOM 2092 C CA . ASP A 1 292 ? 25.678 -4.103 -10.278 1.00 64.62 292 ASP A CA 1
ATOM 2093 C C . ASP A 1 292 ? 24.676 -5.278 -10.191 1.00 64.62 292 ASP A C 1
ATOM 2095 O O . ASP A 1 292 ? 23.881 -5.384 -9.253 1.00 64.62 292 ASP A O 1
ATOM 2099 N N . GLY A 1 293 ? 24.709 -6.175 -11.185 1.00 62.00 293 GLY A N 1
ATOM 2100 C CA . GLY A 1 293 ? 23.876 -7.388 -11.218 1.00 62.00 293 GLY A CA 1
ATOM 2101 C C . GLY A 1 293 ? 22.441 -7.201 -11.732 1.00 62.00 293 GLY A C 1
ATOM 2102 O O . GLY A 1 293 ? 21.598 -8.073 -11.510 1.00 62.00 293 GLY A O 1
ATOM 2103 N N . GLN A 1 294 ? 22.137 -6.100 -12.427 1.00 64.75 294 GLN A N 1
ATOM 2104 C CA . GLN A 1 294 ? 20.905 -5.957 -13.218 1.00 64.75 294 GLN A CA 1
ATOM 2105 C C . GLN A 1 294 ? 21.211 -5.829 -14.725 1.00 64.75 294 GLN A C 1
ATOM 2107 O O . GLN A 1 294 ? 22.335 -5.538 -15.114 1.00 64.75 294 GLN A O 1
ATOM 2112 N N . SER A 1 295 ? 20.212 -6.065 -15.581 1.00 58.72 295 SER A N 1
ATOM 2113 C CA . SER A 1 295 ? 20.384 -6.139 -17.048 1.00 58.72 295 SER A CA 1
ATOM 2114 C C . SER A 1 295 ? 20.450 -4.797 -17.787 1.00 58.72 295 SER A C 1
ATOM 2116 O O . SER A 1 295 ? 20.801 -4.742 -18.960 1.00 58.72 295 SER A O 1
ATOM 2118 N N . HIS A 1 296 ? 20.055 -3.708 -17.142 1.00 61.38 296 HIS A N 1
ATOM 2119 C CA . HIS A 1 296 ? 20.070 -2.349 -17.673 1.00 61.38 296 HIS A CA 1
ATOM 2120 C C . HIS A 1 296 ? 21.431 -1.656 -17.561 1.00 61.38 296 HIS A C 1
ATOM 2122 O O . HIS A 1 296 ? 21.676 -0.776 -18.368 1.00 61.38 296 HIS A O 1
ATOM 2128 N N . TYR A 1 297 ? 22.315 -2.023 -16.633 1.00 63.91 297 TYR A N 1
ATOM 2129 C CA . TYR A 1 297 ? 23.627 -1.397 -16.418 1.00 63.91 297 TYR A CA 1
ATOM 2130 C C . TYR A 1 297 ? 24.689 -2.439 -16.036 1.00 63.91 297 TYR A C 1
ATOM 2132 O O . TYR A 1 297 ? 24.487 -3.270 -15.160 1.00 63.91 297 TYR A O 1
ATOM 2140 N N . ASP A 1 298 ? 25.843 -2.381 -16.683 1.00 60.44 298 ASP A N 1
ATOM 2141 C CA . ASP A 1 298 ? 27.005 -3.184 -16.316 1.00 60.44 298 ASP A CA 1
ATOM 2142 C C . ASP A 1 298 ? 28.204 -2.240 -16.299 1.00 60.44 298 ASP A C 1
ATOM 2144 O O . ASP A 1 298 ? 28.616 -1.727 -17.340 1.00 60.44 298 ASP A O 1
ATOM 2148 N N . SER A 1 299 ? 28.727 -1.986 -15.098 1.00 57.56 299 SER A N 1
ATOM 2149 C CA . SER A 1 299 ? 29.900 -1.138 -14.858 1.00 57.56 299 SER A CA 1
ATOM 2150 C C . SER A 1 299 ? 31.161 -1.658 -15.559 1.00 57.56 299 SER A C 1
ATOM 2152 O O . SER A 1 299 ? 32.091 -0.892 -15.805 1.00 57.56 299 SER A O 1
ATOM 2154 N N . SER A 1 300 ? 31.174 -2.948 -15.908 1.00 53.59 300 SER A N 1
ATOM 2155 C CA . SER A 1 300 ? 32.238 -3.641 -16.632 1.00 53.59 300 SER A CA 1
ATOM 2156 C C . SER A 1 300 ? 31.935 -3.872 -18.116 1.00 53.59 300 SER A C 1
ATOM 2158 O O . SER A 1 300 ? 32.742 -4.494 -18.809 1.00 53.59 300 SER A O 1
ATOM 2160 N N . SER A 1 301 ? 30.804 -3.366 -18.624 1.00 57.84 301 SER A N 1
ATOM 2161 C CA . SER A 1 301 ? 30.480 -3.452 -20.047 1.00 57.84 301 SER A CA 1
ATOM 2162 C C . SER A 1 301 ? 31.556 -2.757 -20.876 1.00 57.84 301 SER A C 1
ATOM 2164 O O . SER A 1 301 ? 31.844 -1.577 -20.688 1.00 57.84 301 SER A O 1
ATOM 2166 N N . MET A 1 302 ? 32.116 -3.482 -21.844 1.00 53.62 302 MET A N 1
ATOM 2167 C CA . MET A 1 302 ? 32.989 -2.916 -22.878 1.00 53.62 302 MET A CA 1
ATOM 2168 C C . MET A 1 302 ? 32.192 -2.354 -24.068 1.00 53.62 302 MET A C 1
ATOM 2170 O O . MET A 1 302 ? 32.780 -1.892 -25.042 1.00 53.62 302 MET A O 1
ATOM 2174 N N . MET A 1 303 ? 30.854 -2.416 -24.024 1.00 52.31 303 MET A N 1
ATOM 2175 C CA . MET A 1 303 ? 29.988 -1.896 -25.082 1.00 52.31 303 MET A CA 1
ATOM 2176 C C . MET A 1 303 ? 29.845 -0.377 -24.926 1.00 52.31 303 MET A C 1
ATOM 2178 O O . MET A 1 303 ? 29.181 0.097 -24.005 1.00 52.31 303 MET A O 1
ATOM 2182 N N . GLY A 1 304 ? 30.453 0.395 -25.828 1.00 49.75 304 GLY A N 1
ATOM 2183 C CA . GLY A 1 304 ? 30.368 1.855 -25.824 1.00 49.75 304 GLY A CA 1
ATOM 2184 C C . GLY A 1 304 ? 30.902 2.506 -27.100 1.00 49.75 304 GLY A C 1
ATOM 2185 O O . GLY A 1 304 ? 31.323 1.828 -28.036 1.00 49.75 304 GLY A O 1
ATOM 2186 N N . MET A 1 305 ? 30.834 3.839 -27.166 1.00 46.91 305 MET A N 1
ATOM 2187 C CA . MET A 1 305 ? 31.274 4.606 -28.336 1.00 46.91 305 MET A CA 1
ATOM 2188 C C . MET A 1 305 ? 32.802 4.506 -28.502 1.00 46.91 305 MET A C 1
ATOM 2190 O O . MET A 1 305 ? 33.541 4.965 -27.638 1.00 46.91 305 MET A O 1
ATOM 2194 N N . ASN A 1 306 ? 33.271 3.938 -29.619 1.00 47.19 306 ASN A N 1
ATOM 2195 C CA . ASN A 1 306 ? 34.664 3.999 -30.094 1.00 47.19 306 ASN A CA 1
ATOM 2196 C C . ASN A 1 306 ? 35.757 3.791 -29.021 1.00 47.19 306 ASN A C 1
ATOM 2198 O O . ASN A 1 306 ? 36.620 4.648 -28.847 1.00 47.19 306 ASN A O 1
ATOM 2202 N N . ASN A 1 307 ? 35.764 2.651 -28.324 1.00 45.19 307 ASN A N 1
ATOM 2203 C CA . ASN A 1 307 ? 36.905 2.199 -27.508 1.00 45.19 307 ASN A CA 1
ATOM 2204 C C . ASN A 1 307 ? 37.432 3.184 -26.433 1.00 45.19 307 ASN A C 1
ATOM 2206 O O . ASN A 1 307 ? 38.574 3.037 -26.000 1.00 45.19 307 ASN A O 1
ATOM 2210 N N . THR A 1 308 ? 36.652 4.183 -25.988 1.00 46.28 308 THR A N 1
ATOM 2211 C CA . THR A 1 308 ? 37.121 5.168 -24.992 1.00 46.28 308 THR A CA 1
ATOM 2212 C C . THR A 1 308 ? 36.366 5.015 -23.659 1.00 46.28 308 THR A C 1
ATOM 2214 O O . THR A 1 308 ? 35.183 5.352 -23.590 1.00 46.28 308 THR A O 1
ATOM 2217 N N . PRO A 1 309 ? 37.007 4.502 -22.591 1.00 50.38 309 PRO A N 1
ATOM 2218 C CA . PRO A 1 309 ? 36.449 4.486 -21.235 1.00 50.38 309 PRO A CA 1
ATOM 2219 C C . PRO A 1 309 ? 36.264 5.906 -20.653 1.00 50.38 309 PRO A C 1
ATOM 2221 O O . PRO A 1 309 ? 37.020 6.805 -21.022 1.00 50.38 309 PRO A O 1
ATOM 2224 N N . PRO A 1 310 ? 35.342 6.119 -19.688 1.00 49.66 310 PRO A N 1
ATOM 2225 C CA . PRO A 1 310 ? 34.457 5.130 -19.074 1.00 49.66 310 PRO A CA 1
ATOM 2226 C C . PRO A 1 310 ? 33.162 4.911 -19.873 1.00 49.66 310 PRO A C 1
ATOM 2228 O O . PRO A 1 310 ? 32.430 5.854 -20.173 1.00 49.66 310 PRO A O 1
ATOM 2231 N N . TYR A 1 311 ? 32.831 3.643 -20.139 1.00 55.72 311 TYR A N 1
ATOM 2232 C CA . TYR A 1 311 ? 31.576 3.227 -20.774 1.00 55.72 311 TYR A CA 1
ATOM 2233 C C . TYR A 1 311 ? 30.413 3.308 -19.780 1.00 55.72 311 TYR A C 1
ATOM 2235 O O . TYR A 1 311 ? 29.901 2.318 -19.271 1.00 55.72 311 TYR A O 1
ATOM 2243 N N . LYS A 1 312 ? 29.995 4.526 -19.465 1.00 52.50 312 LYS A N 1
ATOM 2244 C CA . LYS A 1 312 ? 28.696 4.787 -18.849 1.00 52.50 312 LYS A CA 1
ATOM 2245 C C . LYS A 1 312 ? 27.818 5.297 -19.987 1.00 52.50 312 LYS A C 1
ATOM 2247 O O . LYS A 1 312 ? 28.309 6.169 -20.707 1.00 52.50 312 LYS A O 1
ATOM 2252 N N . PRO A 1 313 ? 26.544 4.902 -20.165 1.00 54.72 313 PRO A N 1
ATOM 2253 C CA . PRO A 1 313 ? 25.679 3.963 -19.435 1.00 54.72 313 PRO A CA 1
ATOM 2254 C C . PRO A 1 313 ? 24.654 3.166 -20.304 1.00 54.72 313 PRO A C 1
ATOM 2256 O O . PRO A 1 313 ? 24.034 3.641 -21.251 1.00 54.72 313 PRO A O 1
ATOM 2259 N N . SER A 1 314 ? 24.343 1.972 -19.816 1.00 54.44 314 SER A N 1
ATOM 2260 C CA . SER A 1 314 ? 23.163 1.143 -20.102 1.00 54.44 314 SER A CA 1
ATOM 2261 C C . SER A 1 314 ? 23.070 0.367 -21.427 1.00 54.44 314 SER A C 1
ATOM 2263 O O . SER A 1 314 ? 23.080 0.912 -22.530 1.00 54.44 314 SER A O 1
ATOM 2265 N N . ALA A 1 315 ? 22.893 -0.950 -21.294 1.00 54.66 315 ALA A N 1
ATOM 2266 C CA . ALA A 1 315 ? 22.784 -1.885 -22.413 1.00 54.66 315 ALA A CA 1
ATOM 2267 C C . ALA A 1 315 ? 21.565 -1.591 -23.312 1.00 54.66 315 ALA A C 1
ATOM 2269 O O . ALA A 1 315 ? 21.666 -1.678 -24.534 1.00 54.66 315 ALA A O 1
ATOM 2270 N N . HIS A 1 316 ? 20.436 -1.171 -22.722 1.00 58.41 316 HIS A N 1
ATOM 2271 C CA . HIS A 1 316 ? 19.209 -0.863 -23.465 1.00 58.41 316 HIS A CA 1
ATOM 2272 C C . HIS A 1 316 ? 19.201 0.535 -24.109 1.00 58.41 316 HIS A C 1
ATOM 2274 O O . HIS A 1 316 ? 18.602 0.685 -25.173 1.00 58.41 316 HIS A O 1
ATOM 2280 N N . LEU A 1 317 ? 19.873 1.548 -23.535 1.00 59.31 317 LEU A N 1
ATOM 2281 C CA . LEU A 1 317 ? 19.955 2.872 -24.177 1.00 59.31 317 LEU A CA 1
ATOM 2282 C C . LEU A 1 317 ? 21.083 2.933 -25.216 1.00 59.31 317 LEU A C 1
ATOM 2284 O O . LEU A 1 317 ? 20.970 3.699 -26.165 1.00 59.31 317 LEU A O 1
ATOM 2288 N N . GLY A 1 318 ? 22.135 2.115 -25.104 1.00 58.97 318 GLY A N 1
ATOM 2289 C CA . GLY A 1 318 ? 23.241 2.121 -26.069 1.00 58.97 318 GLY A CA 1
ATOM 2290 C C . GLY A 1 318 ? 22.814 1.734 -27.492 1.00 58.97 318 GLY A C 1
ATOM 2291 O O . GLY A 1 318 ? 23.126 2.441 -28.450 1.00 58.97 318 GLY A O 1
ATOM 2292 N N . GLY A 1 319 ? 22.034 0.655 -27.635 1.00 59.00 319 GLY A N 1
ATOM 2293 C CA . GLY A 1 319 ? 21.667 0.074 -28.936 1.00 59.00 319 GLY A CA 1
ATOM 2294 C C . GLY A 1 319 ? 20.905 1.008 -29.886 1.00 59.00 319 GLY A C 1
ATOM 2295 O O . GLY A 1 319 ? 21.095 0.927 -31.101 1.00 59.00 319 GLY A O 1
ATOM 2296 N N . ILE A 1 320 ? 20.066 1.897 -29.346 1.00 59.94 320 ILE A N 1
ATOM 2297 C CA . ILE A 1 320 ? 19.243 2.853 -30.113 1.00 59.94 320 ILE A CA 1
ATOM 2298 C C . ILE A 1 320 ? 19.976 4.166 -30.440 1.00 59.94 320 ILE A C 1
ATOM 2300 O O . ILE A 1 320 ? 19.485 4.956 -31.240 1.00 59.94 320 ILE A O 1
ATOM 2304 N N . HIS A 1 321 ? 21.153 4.393 -29.856 1.00 62.66 321 HIS A N 1
ATOM 2305 C CA . HIS A 1 321 ? 21.925 5.633 -29.999 1.00 62.66 321 HIS A CA 1
ATOM 2306 C C . HIS A 1 321 ? 23.315 5.410 -30.630 1.00 62.66 321 HIS A C 1
ATOM 2308 O O . HIS A 1 321 ? 24.105 6.352 -30.739 1.00 62.66 321 HIS A O 1
ATOM 2314 N N . PHE A 1 322 ? 23.639 4.187 -31.068 1.00 65.06 322 PHE A N 1
ATOM 2315 C CA . PHE A 1 322 ? 24.869 3.925 -31.817 1.00 65.06 322 PHE A CA 1
ATOM 2316 C C . PHE A 1 322 ? 24.831 4.544 -33.221 1.00 65.06 322 PHE A C 1
ATOM 2318 O O . PHE A 1 322 ? 23.789 4.656 -33.863 1.00 65.06 322 PHE A O 1
ATOM 2325 N N . LYS A 1 323 ? 26.010 4.921 -33.733 1.00 58.50 323 LYS A N 1
ATOM 2326 C CA . LYS A 1 323 ? 26.189 5.645 -35.006 1.00 58.50 323 LYS A CA 1
ATOM 2327 C C . LYS A 1 323 ? 25.951 4.796 -36.270 1.00 58.50 323 LYS A C 1
ATOM 2329 O O . LYS A 1 323 ? 26.390 5.181 -37.341 1.00 58.50 323 LYS A O 1
ATOM 2334 N N . ASN A 1 324 ? 25.304 3.636 -36.180 1.00 64.12 324 ASN A N 1
ATOM 2335 C CA . ASN A 1 324 ? 25.202 2.676 -37.285 1.00 64.12 324 ASN A CA 1
ATOM 2336 C C . ASN A 1 324 ? 23.833 1.984 -37.371 1.00 64.12 324 ASN A C 1
ATOM 2338 O O . ASN A 1 324 ? 23.770 0.800 -37.694 1.00 64.12 324 ASN A O 1
ATOM 2342 N N . VAL A 1 325 ? 22.737 2.679 -37.064 1.00 67.94 325 VAL A N 1
ATOM 2343 C CA . VAL A 1 325 ? 21.370 2.124 -37.161 1.00 67.94 325 VAL A CA 1
ATOM 2344 C C . VAL A 1 325 ? 20.831 2.034 -38.605 1.00 67.94 325 VAL A C 1
ATOM 2346 O O . VAL A 1 325 ? 19.780 1.446 -38.819 1.00 67.94 325 VAL A O 1
ATOM 2349 N N . SER A 1 326 ? 21.566 2.548 -39.602 1.00 67.75 326 SER A N 1
ATOM 2350 C CA . SER A 1 326 ? 21.274 2.469 -41.050 1.00 67.75 326 SER A CA 1
ATOM 2351 C C . SER A 1 326 ? 22.569 2.365 -41.883 1.00 67.75 326 SER A C 1
ATOM 2353 O O . SER A 1 326 ? 23.640 2.719 -41.386 1.00 67.75 326 SER A O 1
ATOM 2355 N N . ARG A 1 327 ? 22.503 1.879 -43.134 1.00 63.19 327 ARG A N 1
ATOM 2356 C CA . ARG A 1 327 ? 23.591 1.885 -44.136 1.00 63.19 327 ARG A CA 1
ATOM 2357 C C . ARG A 1 327 ? 23.116 2.600 -45.412 1.00 63.19 327 ARG A C 1
ATOM 2359 O O . ARG A 1 327 ? 22.085 2.245 -45.960 1.00 63.19 327 ARG A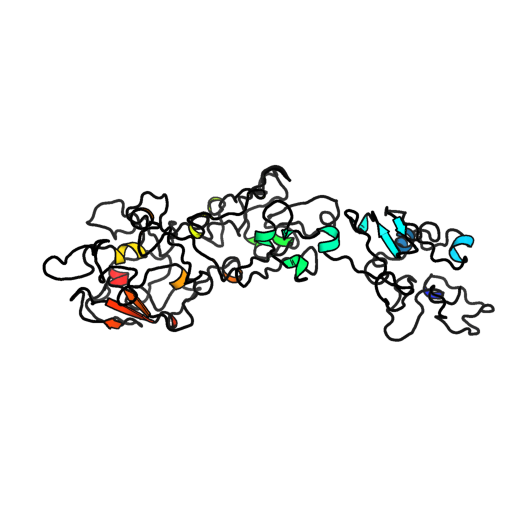 O 1
ATOM 2366 N N . GLY A 1 328 ? 23.899 3.564 -45.906 1.00 52.22 328 GLY A N 1
ATOM 2367 C CA . GLY A 1 328 ? 23.612 4.338 -47.128 1.00 52.22 328 GLY A CA 1
ATOM 2368 C C . GLY A 1 328 ? 24.557 5.544 -47.305 1.00 52.22 328 GLY A C 1
ATOM 2369 O O . GLY A 1 328 ? 25.307 5.856 -46.371 1.00 52.22 328 GLY A O 1
ATOM 2370 N N . PRO A 1 329 ? 24.574 6.236 -48.465 1.00 40.59 329 PRO A N 1
ATOM 2371 C CA . PRO A 1 329 ? 25.452 7.389 -48.697 1.00 40.59 329 PRO A CA 1
ATOM 2372 C C . PRO A 1 329 ? 25.132 8.514 -47.699 1.00 40.59 329 PRO A C 1
ATOM 2374 O O . PRO A 1 329 ? 24.034 9.060 -47.707 1.00 40.59 329 PRO A O 1
ATOM 2377 N N . GLY A 1 330 ? 26.063 8.820 -46.789 1.00 50.88 330 GLY A N 1
ATOM 2378 C CA . GLY A 1 330 ? 25.838 9.767 -45.683 1.00 50.88 330 GLY A CA 1
ATOM 2379 C C . GLY A 1 330 ? 25.073 9.207 -44.469 1.00 50.88 330 GLY A C 1
ATOM 2380 O O . GLY A 1 330 ? 24.817 9.951 -43.528 1.00 50.88 330 GLY A O 1
ATOM 2381 N N . GLN A 1 331 ? 24.743 7.908 -44.449 1.00 53.09 331 GLN A N 1
ATOM 2382 C CA . GLN A 1 331 ? 23.864 7.271 -43.451 1.00 53.09 331 GLN A CA 1
ATOM 2383 C C . GLN A 1 331 ? 24.568 6.296 -42.489 1.00 53.09 331 GLN A C 1
ATOM 2385 O O . GLN A 1 331 ? 23.897 5.596 -41.732 1.00 53.09 331 GLN A O 1
ATOM 2390 N N . ASN A 1 332 ? 25.907 6.286 -42.440 1.00 49.75 332 ASN A N 1
ATOM 2391 C CA . ASN A 1 332 ? 26.688 5.641 -41.365 1.00 49.75 332 ASN A CA 1
ATOM 2392 C C . ASN A 1 332 ? 26.669 6.499 -40.082 1.00 49.75 332 ASN A C 1
ATOM 2394 O O . ASN A 1 332 ? 27.717 6.794 -39.503 1.00 49.75 332 ASN A O 1
ATOM 2398 N N . GLY A 1 333 ? 25.496 7.017 -39.719 1.00 56.72 333 GLY A N 1
ATOM 2399 C CA . GLY A 1 333 ? 25.373 8.134 -38.798 1.00 56.72 333 GLY A CA 1
ATOM 2400 C C . GLY A 1 333 ? 24.170 8.047 -37.872 1.00 56.72 333 GLY A C 1
ATOM 2401 O O . GLY A 1 333 ? 23.186 7.358 -38.124 1.00 56.72 333 GLY A O 1
ATOM 2402 N N . PHE A 1 334 ? 24.294 8.781 -36.770 1.00 53.97 334 PHE A N 1
ATOM 2403 C CA . PHE A 1 334 ? 23.237 9.066 -35.809 1.00 53.97 334 PHE A CA 1
ATOM 2404 C C . PHE A 1 334 ? 22.071 9.782 -36.511 1.00 53.97 334 PHE A C 1
ATOM 2406 O O . PHE A 1 334 ? 22.275 10.828 -37.128 1.00 53.97 334 PHE A O 1
ATOM 2413 N N . LEU A 1 335 ? 20.853 9.244 -36.406 1.00 58.25 335 LEU A N 1
ATOM 2414 C CA . LEU A 1 335 ? 19.643 9.939 -36.851 1.00 58.25 335 LEU A CA 1
ATOM 2415 C C . LEU A 1 335 ? 19.398 11.107 -35.888 1.00 58.25 335 LEU A C 1
ATOM 2417 O O . LEU A 1 335 ? 18.971 10.908 -34.753 1.00 58.25 335 LEU A O 1
ATOM 2421 N N . GLY A 1 336 ? 19.752 12.321 -36.316 1.00 54.50 336 GLY A N 1
ATOM 2422 C CA . GLY A 1 336 ? 19.676 13.522 -35.485 1.00 54.50 336 GLY A CA 1
ATOM 2423 C C . GLY A 1 336 ? 18.260 13.826 -34.987 1.00 54.50 336 GLY A C 1
ATOM 2424 O O . GLY A 1 336 ? 17.268 13.437 -35.606 1.00 54.50 336 GLY A O 1
ATOM 2425 N N . PHE A 1 337 ? 18.168 14.588 -33.893 1.00 52.34 337 PHE A N 1
ATOM 2426 C CA . PHE A 1 337 ? 16.908 15.030 -33.273 1.00 52.34 337 PHE A CA 1
ATOM 2427 C C . PHE A 1 337 ? 15.955 15.757 -34.249 1.00 52.34 337 PHE A C 1
ATOM 2429 O O . PHE A 1 337 ? 14.743 15.749 -34.057 1.00 52.34 337 PHE A O 1
ATOM 2436 N N . SER A 1 338 ? 16.495 16.360 -35.314 1.00 51.94 338 SER A N 1
ATOM 2437 C CA . SER A 1 338 ? 15.750 17.063 -36.366 1.00 51.94 338 SER A CA 1
ATOM 2438 C C . SER A 1 338 ? 15.233 16.166 -37.498 1.00 51.94 338 SER A C 1
ATOM 2440 O O . SER A 1 338 ? 14.586 16.675 -38.412 1.00 51.94 338 SER A O 1
ATOM 2442 N N . SER A 1 339 ? 15.507 14.856 -37.479 1.00 56.78 339 SER A N 1
ATOM 2443 C CA . SER A 1 339 ? 15.020 13.944 -38.518 1.00 56.78 339 SER A CA 1
ATOM 2444 C C . SER A 1 339 ? 13.490 13.838 -38.462 1.00 56.78 339 SER A C 1
ATOM 2446 O O . SER A 1 339 ? 12.898 13.312 -37.520 1.00 56.78 339 SER A O 1
ATOM 2448 N N . ILE A 1 340 ? 12.818 14.371 -39.482 1.00 57.22 340 ILE A N 1
ATOM 2449 C CA . ILE A 1 340 ? 11.366 14.260 -39.617 1.00 57.22 340 ILE A CA 1
ATOM 2450 C C . ILE A 1 340 ? 11.063 12.848 -40.128 1.00 57.22 340 ILE A C 1
ATOM 2452 O O . ILE A 1 340 ? 11.532 12.454 -41.187 1.00 57.22 340 ILE A O 1
ATOM 2456 N N . GLY A 1 341 ? 10.301 12.066 -39.361 1.00 61.41 341 GLY A N 1
ATOM 2457 C CA . GLY A 1 341 ? 9.804 10.750 -39.782 1.00 61.41 341 GLY A CA 1
ATOM 2458 C C . GLY A 1 341 ? 10.760 9.571 -39.572 1.00 61.41 341 GLY A C 1
ATOM 2459 O O . GLY A 1 341 ? 10.281 8.462 -39.375 1.00 61.41 341 GLY A O 1
ATOM 2460 N N . ASN A 1 342 ? 12.076 9.775 -39.487 1.00 66.81 342 ASN A N 1
ATOM 2461 C CA . ASN A 1 342 ? 13.049 8.673 -39.436 1.00 66.81 342 ASN A CA 1
ATOM 2462 C C . ASN A 1 342 ? 13.939 8.680 -38.196 1.00 66.81 342 ASN A C 1
ATOM 2464 O O . ASN A 1 342 ? 15.129 8.434 -38.290 1.00 66.81 342 ASN A O 1
ATOM 2468 N N . VAL A 1 343 ? 13.358 8.897 -37.019 1.00 69.56 343 VAL A N 1
ATOM 2469 C CA . VAL A 1 343 ? 14.077 8.852 -35.734 1.00 69.56 343 VAL A CA 1
ATOM 2470 C C . VAL A 1 343 ? 14.449 7.422 -35.307 1.00 69.56 343 VAL A C 1
ATOM 2472 O O . VAL A 1 343 ? 13.799 6.449 -35.698 1.00 69.56 343 VAL A O 1
ATOM 2475 N N . ALA A 1 344 ? 15.503 7.291 -34.494 1.00 71.62 344 ALA A N 1
ATOM 2476 C CA . ALA A 1 344 ? 15.989 6.004 -33.982 1.00 71.62 344 ALA A CA 1
ATOM 2477 C C . ALA A 1 344 ? 15.131 5.419 -32.843 1.00 71.62 344 ALA A C 1
ATOM 2479 O O . ALA A 1 344 ? 15.209 4.220 -32.586 1.00 71.62 344 ALA A O 1
ATOM 2480 N N . HIS A 1 345 ? 14.286 6.228 -32.196 1.00 74.44 345 HIS A N 1
ATOM 2481 C CA . HIS A 1 345 ? 13.319 5.824 -31.168 1.00 74.44 345 HIS A CA 1
ATOM 2482 C C . HIS A 1 345 ? 12.080 6.735 -31.198 1.00 74.44 345 HIS A C 1
ATOM 2484 O O . HIS A 1 345 ? 12.150 7.870 -31.665 1.00 74.44 345 HIS A O 1
ATOM 2490 N N . GLY A 1 346 ? 10.942 6.259 -30.682 1.00 71.81 346 GLY A N 1
ATOM 2491 C CA . GLY A 1 346 ? 9.717 7.063 -30.557 1.00 71.81 346 GLY A CA 1
ATOM 2492 C C . GLY A 1 346 ? 8.950 7.300 -31.861 1.00 71.81 346 GLY A C 1
ATOM 2493 O O . GLY A 1 346 ? 8.120 8.209 -31.929 1.00 71.81 346 GLY A O 1
ATOM 2494 N N . ASN A 1 347 ? 9.194 6.482 -32.887 1.00 78.56 347 ASN A N 1
ATOM 2495 C CA . ASN A 1 347 ? 8.362 6.419 -34.083 1.00 78.56 347 ASN A CA 1
ATOM 2496 C C . ASN A 1 347 ? 7.595 5.095 -34.114 1.00 78.56 347 ASN A C 1
ATOM 2498 O O . ASN A 1 347 ? 8.155 4.048 -34.418 1.00 78.56 347 ASN A O 1
ATOM 2502 N N . ILE A 1 348 ? 6.283 5.158 -33.904 1.00 81.38 348 ILE A N 1
ATOM 2503 C CA . ILE A 1 348 ? 5.397 3.987 -33.890 1.00 81.38 348 ILE A CA 1
ATOM 2504 C C . ILE A 1 348 ? 5.485 3.104 -35.152 1.00 81.38 348 ILE A C 1
ATOM 2506 O O . ILE A 1 348 ? 5.206 1.903 -35.097 1.00 81.38 348 ILE A O 1
ATOM 2510 N N . ASN A 1 349 ? 5.914 3.657 -36.289 1.00 84.38 349 ASN A N 1
ATOM 2511 C CA . ASN A 1 349 ? 6.021 2.907 -37.537 1.00 84.38 349 ASN A CA 1
ATOM 2512 C C . ASN A 1 349 ? 7.224 1.958 -37.558 1.00 84.38 349 ASN A C 1
ATOM 2514 O O . ASN A 1 349 ? 7.082 0.853 -38.075 1.00 84.38 349 ASN A O 1
ATOM 2518 N N . ASN A 1 350 ? 8.365 2.338 -36.973 1.00 84.94 350 ASN A N 1
ATOM 2519 C CA . ASN A 1 350 ? 9.631 1.609 -37.142 1.00 84.94 350 ASN A CA 1
ATOM 2520 C C . ASN A 1 350 ? 10.534 1.544 -35.892 1.00 84.94 350 ASN A C 1
ATOM 2522 O O . ASN A 1 350 ? 11.530 0.826 -35.908 1.00 84.94 350 ASN A O 1
ATOM 2526 N N . SER A 1 351 ? 10.216 2.249 -34.803 1.00 82.06 351 SER A N 1
ATOM 2527 C CA . SER A 1 351 ? 10.996 2.201 -33.564 1.00 82.06 351 SER A CA 1
ATOM 2528 C C . SER A 1 351 ? 10.186 2.571 -32.318 1.00 82.06 351 SER A C 1
ATOM 2530 O O . SER A 1 351 ? 9.802 3.728 -32.111 1.00 82.06 351 SER A O 1
ATOM 2532 N N . SER A 1 352 ? 9.968 1.589 -31.448 1.00 82.50 352 SER A N 1
ATOM 2533 C CA . SER A 1 352 ? 9.323 1.766 -30.148 1.00 82.50 352 SER A CA 1
ATOM 2534 C C . SER A 1 352 ? 10.253 2.499 -29.177 1.00 82.50 352 SER A C 1
ATOM 2536 O O . SER A 1 352 ? 11.466 2.296 -29.171 1.00 82.50 352 SER A O 1
ATOM 2538 N N . THR A 1 353 ? 9.693 3.348 -28.315 1.00 77.94 353 THR A N 1
ATOM 2539 C CA . THR A 1 353 ? 10.445 3.882 -27.170 1.00 77.94 353 THR A CA 1
ATOM 2540 C C . THR A 1 353 ? 10.616 2.770 -26.140 1.00 77.94 353 THR A C 1
ATOM 2542 O O . THR A 1 353 ? 9.629 2.161 -25.736 1.00 77.94 353 THR A O 1
ATOM 2545 N N . ILE A 1 354 ? 11.851 2.508 -25.706 1.00 77.19 354 ILE A N 1
ATOM 2546 C CA . ILE A 1 354 ? 12.103 1.578 -24.601 1.00 77.19 354 ILE A CA 1
ATOM 2547 C C . ILE A 1 354 ? 11.690 2.254 -23.294 1.00 77.19 354 ILE A C 1
ATOM 2549 O O . ILE A 1 354 ? 12.222 3.300 -22.931 1.00 77.19 354 ILE A O 1
ATOM 2553 N N . THR A 1 355 ? 10.746 1.645 -22.588 1.00 79.75 355 THR A N 1
ATOM 2554 C CA . THR A 1 355 ? 10.155 2.152 -21.347 1.00 79.75 355 THR A CA 1
ATOM 2555 C C . THR A 1 355 ? 9.912 1.004 -20.370 1.00 79.75 355 THR A C 1
ATOM 2557 O O . THR A 1 355 ? 9.807 -0.159 -20.760 1.00 79.75 355 THR A O 1
ATOM 2560 N N . CYS A 1 356 ? 9.781 1.313 -19.078 1.00 84.12 356 CYS A N 1
ATOM 2561 C CA . CYS A 1 356 ? 9.611 0.298 -18.034 1.00 84.12 356 CYS A CA 1
ATOM 2562 C C . CYS A 1 356 ? 8.368 -0.591 -18.236 1.00 84.12 356 CYS A C 1
ATOM 2564 O O . CYS A 1 356 ? 8.407 -1.766 -17.883 1.00 84.12 356 CYS A O 1
ATOM 2566 N N . ASN A 1 357 ? 7.282 -0.079 -18.835 1.00 87.06 357 ASN A N 1
ATOM 2567 C CA . ASN A 1 357 ? 6.044 -0.842 -19.064 1.00 87.06 357 ASN A CA 1
ATOM 2568 C C . ASN A 1 357 ? 6.202 -2.015 -20.047 1.00 87.06 357 ASN A C 1
ATOM 2570 O O . ASN A 1 357 ? 5.308 -2.854 -20.117 1.00 87.06 357 ASN A O 1
ATOM 2574 N N . ILE A 1 358 ? 7.312 -2.088 -20.789 1.00 86.88 358 ILE A N 1
ATOM 2575 C CA . ILE A 1 358 ? 7.636 -3.235 -21.647 1.00 86.88 358 ILE A CA 1
ATOM 2576 C C . ILE A 1 358 ? 7.829 -4.505 -20.807 1.00 86.88 358 ILE A C 1
ATOM 2578 O O . ILE A 1 358 ? 7.309 -5.555 -21.167 1.00 86.88 358 ILE A O 1
ATOM 2582 N N . CYS A 1 359 ? 8.530 -4.400 -19.676 1.00 86.31 359 CYS A N 1
ATOM 2583 C CA . CYS A 1 359 ? 8.805 -5.531 -18.780 1.00 86.31 359 CYS A CA 1
ATOM 2584 C C . CYS A 1 359 ? 7.994 -5.478 -17.478 1.00 86.31 359 CYS A C 1
ATOM 2586 O O . CYS A 1 359 ? 7.948 -6.456 -16.740 1.00 86.31 359 CYS A O 1
ATOM 2588 N N . HIS A 1 360 ? 7.380 -4.336 -17.171 1.00 88.62 360 HIS A N 1
ATOM 2589 C CA . HIS A 1 360 ? 6.556 -4.110 -15.983 1.00 88.62 360 HIS A CA 1
ATOM 2590 C C . HIS A 1 360 ? 5.134 -3.704 -16.389 1.00 88.62 360 HIS A C 1
ATOM 2592 O O . HIS A 1 360 ? 4.567 -2.730 -15.880 1.00 88.62 360 HIS A O 1
ATOM 2598 N N . SER A 1 361 ? 4.569 -4.426 -17.358 1.00 90.88 361 SER A N 1
ATOM 2599 C CA . SER A 1 361 ? 3.203 -4.222 -17.828 1.00 90.88 361 SER A CA 1
ATOM 2600 C C . SER A 1 361 ? 2.204 -4.458 -16.699 1.00 90.88 361 SER A C 1
ATOM 2602 O O . SER A 1 361 ? 2.382 -5.336 -15.856 1.00 90.88 361 SER A O 1
ATOM 2604 N N . GLY A 1 362 ? 1.174 -3.615 -16.634 1.00 89.81 362 GLY A N 1
ATOM 2605 C CA . GLY A 1 362 ? 0.215 -3.604 -15.530 1.00 89.81 362 GLY A CA 1
ATOM 2606 C C . GLY A 1 362 ? 0.741 -2.975 -14.235 1.00 89.81 362 GLY A C 1
ATOM 2607 O O . GLY A 1 362 ? -0.062 -2.698 -13.351 1.00 89.81 362 GLY A O 1
ATOM 2608 N N . ILE A 1 363 ? 2.046 -2.694 -14.120 1.00 92.00 363 ILE A N 1
ATOM 2609 C CA . ILE A 1 363 ? 2.647 -1.950 -12.999 1.00 92.00 363 ILE A CA 1
ATOM 2610 C C . ILE A 1 363 ? 2.841 -0.492 -13.396 1.00 92.00 363 ILE A C 1
ATOM 2612 O O . ILE A 1 363 ? 2.377 0.402 -12.688 1.00 92.00 363 ILE A O 1
ATOM 2616 N N . VAL A 1 364 ? 3.503 -0.266 -14.531 1.00 91.12 364 VAL A N 1
ATOM 2617 C CA . VAL A 1 364 ? 3.772 1.059 -15.094 1.00 91.12 364 VAL A CA 1
ATOM 2618 C C . VAL A 1 364 ? 2.690 1.409 -16.106 1.00 91.12 364 VAL A C 1
ATOM 2620 O O . VAL A 1 364 ? 2.325 0.591 -16.949 1.00 91.12 364 VAL A O 1
ATOM 2623 N N . ASP A 1 365 ? 2.196 2.637 -16.018 1.00 90.69 365 ASP A N 1
ATOM 2624 C CA . ASP A 1 365 ? 1.226 3.204 -16.949 1.00 90.69 365 ASP A CA 1
ATOM 2625 C C . ASP A 1 365 ? 1.843 3.343 -18.359 1.00 90.69 365 ASP A C 1
ATOM 2627 O O . ASP A 1 365 ? 2.832 4.071 -18.509 1.00 90.69 365 ASP A O 1
ATOM 2631 N N . PRO A 1 366 ? 1.310 2.664 -19.393 1.00 87.81 366 PRO A N 1
ATOM 2632 C CA . PRO A 1 366 ? 1.842 2.763 -20.751 1.00 87.81 366 PRO A CA 1
ATOM 2633 C C . PRO A 1 366 ? 1.638 4.148 -21.381 1.00 87.81 366 PRO A C 1
ATOM 2635 O O . PRO A 1 366 ? 2.410 4.513 -22.267 1.00 87.81 366 PRO A O 1
ATOM 2638 N N . ASP A 1 367 ? 0.664 4.933 -20.908 1.00 87.81 367 ASP A N 1
ATOM 2639 C CA . ASP A 1 367 ? 0.399 6.287 -21.408 1.00 87.81 367 ASP A CA 1
ATOM 2640 C C . ASP A 1 367 ? 1.255 7.334 -20.685 1.00 87.81 367 ASP A C 1
ATOM 2642 O O . ASP A 1 367 ? 1.505 8.433 -21.191 1.00 87.81 367 ASP A O 1
ATOM 2646 N N . ARG A 1 368 ? 1.749 6.988 -19.490 1.00 87.69 368 ARG A N 1
ATOM 2647 C CA . ARG A 1 368 ? 2.580 7.857 -18.649 1.00 87.69 368 ARG A CA 1
ATOM 2648 C C . ARG A 1 368 ? 3.875 7.168 -18.196 1.00 87.69 368 ARG A C 1
ATOM 2650 O O . ARG A 1 368 ? 4.125 7.090 -16.988 1.00 87.69 368 ARG A O 1
ATOM 2657 N N . PRO A 1 369 ? 4.724 6.679 -19.123 1.00 84.12 369 PRO A N 1
ATOM 2658 C CA . PRO A 1 369 ? 6.044 6.166 -18.773 1.00 84.12 369 PRO A CA 1
ATOM 2659 C C . PRO A 1 369 ? 6.927 7.283 -18.208 1.00 84.12 369 PRO A C 1
ATOM 2661 O O . PRO A 1 369 ? 6.815 8.434 -18.632 1.00 84.12 369 PRO A O 1
ATOM 2664 N N . ASP A 1 370 ? 7.825 6.941 -17.280 1.00 86.12 370 ASP A N 1
ATOM 2665 C CA . ASP A 1 370 ? 8.817 7.884 -16.754 1.00 86.12 370 ASP A CA 1
ATOM 2666 C C . ASP A 1 370 ? 9.889 8.160 -17.812 1.00 86.12 370 ASP A C 1
ATOM 2668 O O . ASP A 1 370 ? 10.689 7.283 -18.138 1.00 86.12 370 ASP A O 1
ATOM 2672 N N . THR A 1 371 ? 9.910 9.375 -18.355 1.00 83.25 371 THR A N 1
ATOM 2673 C CA . THR A 1 371 ? 10.867 9.759 -19.402 1.00 83.25 371 THR A CA 1
ATOM 2674 C C . THR A 1 371 ? 12.041 10.572 -18.856 1.00 83.25 371 THR A C 1
ATOM 2676 O O . THR A 1 371 ? 12.820 11.113 -19.640 1.00 83.25 371 THR A O 1
ATOM 2679 N N . TYR A 1 372 ? 12.196 10.687 -17.534 1.00 84.69 372 TYR A N 1
ATOM 2680 C CA . TYR A 1 372 ? 13.353 11.331 -16.900 1.00 84.69 372 TYR A CA 1
ATOM 2681 C C . TYR A 1 372 ? 14.533 10.363 -16.755 1.00 84.69 372 TYR A C 1
ATOM 2683 O O . TYR A 1 372 ? 15.235 10.347 -15.739 1.00 84.69 372 TYR A O 1
ATOM 2691 N N . ALA A 1 373 ? 14.765 9.550 -17.787 1.00 81.25 373 ALA A N 1
ATOM 2692 C CA . ALA A 1 373 ? 15.896 8.645 -17.810 1.00 81.25 373 ALA A CA 1
ATOM 2693 C C . ALA A 1 373 ? 17.196 9.445 -17.632 1.00 81.25 373 ALA A C 1
ATOM 2695 O O . ALA A 1 373 ? 17.459 10.440 -18.311 1.00 81.25 373 ALA A O 1
ATOM 2696 N N . MET A 1 374 ? 17.987 8.995 -16.668 1.00 74.81 374 MET A N 1
ATOM 2697 C CA . MET A 1 374 ? 19.310 9.472 -16.301 1.00 74.81 374 MET A CA 1
ATOM 2698 C C . MET A 1 374 ? 19.359 10.920 -15.816 1.00 74.81 374 MET A C 1
ATOM 2700 O O . MET A 1 374 ? 20.424 11.539 -15.826 1.00 74.81 374 MET A O 1
ATOM 2704 N N . PHE A 1 375 ? 18.224 11.443 -15.355 1.00 82.19 375 PHE A N 1
ATOM 2705 C CA . PHE A 1 375 ? 18.103 12.806 -14.855 1.00 82.19 375 PHE A CA 1
ATOM 2706 C C . PHE A 1 375 ? 19.108 13.116 -13.740 1.00 82.19 375 PHE A C 1
ATOM 2708 O O . PHE A 1 375 ? 19.204 12.375 -12.760 1.00 82.19 375 PHE A O 1
ATOM 2715 N N . GLY A 1 376 ? 19.847 14.217 -13.895 1.00 78.75 376 GLY A N 1
ATOM 2716 C CA . GLY A 1 376 ? 20.841 14.691 -12.933 1.00 78.75 376 GLY A CA 1
ATOM 2717 C C . GLY A 1 376 ? 22.146 13.890 -12.903 1.00 78.75 376 GLY A C 1
ATOM 2718 O O . GLY A 1 376 ? 23.003 14.172 -12.070 1.00 78.75 376 GLY A O 1
ATOM 2719 N N . SER A 1 377 ? 22.324 12.901 -13.786 1.00 76.00 377 SER A N 1
ATOM 2720 C CA . SER A 1 377 ? 23.558 12.103 -13.832 1.00 76.00 377 SER A CA 1
ATOM 2721 C C . SER A 1 377 ? 24.679 12.754 -14.648 1.00 76.00 377 SER A C 1
ATOM 2723 O O . SER A 1 377 ? 25.820 12.299 -14.569 1.00 76.00 377 SER A O 1
ATOM 2725 N N . GLY A 1 378 ? 24.371 13.770 -15.467 1.00 76.19 378 GLY A N 1
ATOM 2726 C CA . GLY A 1 378 ? 25.325 14.355 -16.415 1.00 76.19 378 GLY A CA 1
ATOM 2727 C C . GLY A 1 378 ? 25.680 13.420 -17.577 1.00 76.19 378 GLY A C 1
ATOM 2728 O O . GLY A 1 378 ? 26.618 13.683 -18.328 1.00 76.19 378 GLY A O 1
ATOM 2729 N N . SER A 1 379 ? 24.957 12.309 -17.726 1.00 75.06 379 SER A N 1
ATOM 2730 C CA . SER A 1 379 ? 25.156 11.355 -18.810 1.00 75.06 379 SER A CA 1
ATOM 2731 C C . SER A 1 379 ? 24.808 11.963 -20.173 1.00 75.06 379 SER A C 1
ATOM 2733 O O . SER A 1 379 ? 23.825 12.694 -20.265 1.00 75.06 379 SER A O 1
ATOM 2735 N N . PRO A 1 380 ? 25.501 11.583 -21.266 1.00 69.25 380 PRO A N 1
ATOM 2736 C CA . PRO A 1 380 ? 25.055 11.921 -22.622 1.00 69.25 380 PRO A CA 1
ATOM 2737 C C . PRO A 1 380 ? 23.699 11.292 -22.999 1.00 69.25 380 PRO A C 1
ATOM 2739 O O . PRO A 1 380 ? 23.121 11.662 -24.016 1.00 69.25 380 PRO A O 1
ATOM 2742 N N . TYR A 1 381 ? 23.188 10.348 -22.201 1.00 72.75 381 TYR A N 1
ATOM 2743 C CA . TYR A 1 381 ? 21.856 9.752 -22.360 1.00 72.75 381 TYR A CA 1
ATOM 2744 C C . TYR A 1 381 ? 20.839 10.310 -21.360 1.00 72.75 381 TYR A C 1
ATOM 2746 O O . TYR A 1 381 ? 19.757 9.749 -21.197 1.00 72.75 381 TYR A O 1
ATOM 2754 N N . GLU A 1 382 ? 21.172 11.404 -20.672 1.00 81.50 382 GLU A N 1
ATOM 2755 C CA . GLU A 1 382 ? 20.208 12.149 -19.877 1.00 81.50 382 GLU A CA 1
ATOM 2756 C C . GLU A 1 382 ? 19.130 12.721 -20.794 1.00 81.50 382 GLU A C 1
ATOM 2758 O O . GLU A 1 382 ? 19.350 13.694 -21.518 1.00 81.50 382 GLU A O 1
ATOM 2763 N N . CYS A 1 383 ? 17.938 12.116 -20.755 1.00 80.88 383 CYS A N 1
ATOM 2764 C CA . CYS A 1 383 ? 16.852 12.461 -21.666 1.00 80.88 383 CYS A CA 1
ATOM 2765 C C . CYS A 1 383 ? 16.514 13.952 -21.602 1.00 80.88 383 CYS A C 1
ATOM 2767 O O . CYS A 1 383 ? 16.178 14.537 -22.626 1.00 80.88 383 CYS A O 1
ATOM 2769 N N . ALA A 1 384 ? 16.668 14.592 -20.440 1.00 84.12 384 ALA A N 1
ATOM 2770 C CA . ALA A 1 384 ? 16.396 16.015 -20.264 1.00 84.12 384 ALA A CA 1
ATOM 2771 C C . ALA A 1 384 ? 17.312 16.956 -21.073 1.00 84.12 384 ALA A C 1
ATOM 2773 O O . ALA A 1 384 ? 16.957 18.117 -21.280 1.00 84.12 384 ALA A O 1
ATOM 2774 N N . GLN A 1 385 ? 18.452 16.473 -21.583 1.00 82.69 385 GLN A N 1
ATOM 2775 C CA . GLN A 1 385 ? 19.308 17.250 -22.486 1.00 82.69 385 GLN A CA 1
ATOM 2776 C C . GLN A 1 385 ? 18.659 17.442 -23.866 1.00 82.69 385 GLN A C 1
ATOM 2778 O O . GLN A 1 385 ? 18.788 18.508 -24.471 1.00 82.69 385 GLN A O 1
ATOM 2783 N N . CYS A 1 386 ? 17.911 16.438 -24.334 1.00 77.06 386 CYS A N 1
ATOM 2784 C CA . CYS A 1 386 ? 17.293 16.413 -25.663 1.00 77.06 386 CYS A CA 1
ATOM 2785 C C . CYS A 1 386 ? 15.771 16.606 -25.626 1.00 77.06 386 CYS A C 1
ATOM 2787 O O . CYS A 1 386 ? 15.195 17.103 -26.589 1.00 77.06 386 CYS A O 1
ATOM 2789 N N . HIS A 1 387 ? 15.116 16.235 -24.526 1.00 81.62 387 HIS A N 1
ATOM 2790 C CA . HIS A 1 387 ? 13.670 16.280 -24.342 1.00 81.62 387 HIS A CA 1
ATOM 2791 C C . HIS A 1 387 ? 13.284 17.440 -23.429 1.00 81.62 387 HIS A C 1
ATOM 2793 O O . HIS A 1 387 ? 13.760 17.567 -22.305 1.00 81.62 387 HIS A O 1
ATOM 2799 N N . LYS A 1 388 ? 12.397 18.302 -23.922 1.00 82.06 388 LYS A N 1
ATOM 2800 C CA . LYS A 1 388 ? 11.859 19.477 -23.219 1.00 82.06 388 LYS A CA 1
ATOM 2801 C C . LYS A 1 388 ? 10.350 19.555 -23.436 1.00 82.06 388 LYS A C 1
ATOM 2803 O O . LYS A 1 388 ? 9.799 18.836 -24.271 1.00 82.06 388 LYS A O 1
ATOM 2808 N N . ALA A 1 389 ? 9.676 20.469 -22.741 1.00 79.56 389 ALA A N 1
ATOM 2809 C CA . ALA A 1 389 ? 8.236 20.697 -22.913 1.00 79.56 389 ALA A CA 1
ATOM 2810 C C . ALA A 1 389 ? 7.830 21.021 -24.369 1.00 79.56 389 ALA A C 1
ATOM 2812 O O . ALA A 1 389 ? 6.699 20.754 -24.770 1.00 79.56 389 ALA A O 1
ATOM 2813 N N . THR A 1 390 ? 8.761 21.563 -25.160 1.00 78.81 390 THR A N 1
ATOM 2814 C CA . THR A 1 390 ? 8.591 21.923 -26.576 1.00 78.81 390 THR A CA 1
ATOM 2815 C C . THR A 1 390 ? 8.899 20.789 -27.553 1.00 78.81 390 THR A C 1
ATOM 2817 O O . THR A 1 390 ? 8.649 20.922 -28.747 1.00 78.81 390 THR A O 1
ATOM 2820 N N . THR A 1 391 ? 9.458 19.677 -27.078 1.00 75.81 391 THR A N 1
ATOM 2821 C CA . THR A 1 391 ? 9.823 18.545 -27.938 1.00 75.81 391 THR A CA 1
ATOM 2822 C C . THR A 1 391 ? 8.643 17.596 -28.115 1.00 75.81 391 THR A C 1
ATOM 2824 O O . THR A 1 391 ? 7.772 17.519 -27.248 1.00 75.81 391 THR A O 1
ATOM 2827 N N . LYS A 1 392 ? 8.608 16.861 -29.236 1.00 73.00 392 LYS A N 1
ATOM 2828 C CA . LYS A 1 392 ? 7.521 15.913 -29.545 1.00 73.00 392 LYS A CA 1
ATOM 2829 C C . LYS A 1 392 ? 7.347 14.863 -28.442 1.00 73.00 392 LYS A C 1
ATOM 2831 O O . LYS A 1 392 ? 6.223 14.560 -28.056 1.00 73.00 392 LYS A O 1
ATOM 2836 N N . THR A 1 393 ? 8.461 14.365 -27.909 1.00 73.94 393 THR A N 1
ATOM 2837 C CA . THR A 1 393 ? 8.490 13.472 -26.747 1.00 73.94 393 THR A CA 1
ATOM 2838 C C . THR A 1 393 ? 8.842 14.294 -25.516 1.00 73.94 393 THR A C 1
ATOM 2840 O O . THR A 1 393 ? 10.011 14.592 -25.286 1.00 73.94 393 THR A O 1
ATOM 2843 N N . LYS A 1 394 ? 7.828 14.712 -24.760 1.00 82.81 394 LYS A N 1
ATOM 2844 C CA . LYS A 1 394 ? 8.001 15.577 -23.588 1.00 82.81 394 LYS A CA 1
ATOM 2845 C C . LYS A 1 394 ? 8.562 14.796 -22.407 1.00 82.81 394 LYS A C 1
ATOM 2847 O O . LYS A 1 394 ? 8.280 13.611 -22.257 1.00 82.81 394 LYS A O 1
ATOM 2852 N N . LEU A 1 395 ? 9.294 15.499 -21.542 1.00 84.75 395 LEU A N 1
ATOM 2853 C CA . LEU A 1 395 ? 9.603 14.977 -20.219 1.00 84.75 395 LEU A CA 1
ATOM 2854 C C . LEU A 1 395 ? 8.321 14.864 -19.392 1.00 84.75 395 LEU A C 1
ATOM 2856 O O . LEU A 1 395 ? 7.560 15.828 -19.294 1.00 84.75 395 LEU A O 1
ATOM 2860 N N . GLN A 1 396 ? 8.103 13.704 -18.787 1.00 86.19 396 GLN A N 1
ATOM 2861 C CA . GLN A 1 396 ? 6.987 13.445 -17.896 1.00 86.19 396 GLN A CA 1
ATOM 2862 C C . GLN A 1 396 ? 7.379 12.438 -16.815 1.00 86.19 396 GLN A C 1
ATOM 2864 O O . GLN A 1 396 ? 8.148 11.504 -17.051 1.00 86.19 396 GLN A O 1
ATOM 2869 N N . ALA A 1 397 ? 6.832 12.646 -15.621 1.00 87.25 397 ALA A N 1
ATOM 2870 C CA . ALA A 1 397 ? 7.005 11.727 -14.512 1.00 87.25 397 ALA A CA 1
ATOM 2871 C C . ALA A 1 397 ? 6.214 10.440 -14.758 1.00 87.25 397 ALA A C 1
ATOM 2873 O O . ALA A 1 397 ? 5.073 10.488 -15.234 1.00 87.25 397 ALA A O 1
ATOM 2874 N N . GLY A 1 398 ? 6.797 9.308 -14.366 1.00 86.62 398 GLY A N 1
ATOM 2875 C CA . GLY A 1 398 ? 6.141 8.012 -14.485 1.00 86.62 398 GLY A CA 1
ATOM 2876 C C . GLY A 1 398 ? 4.874 7.902 -13.649 1.00 86.62 398 GLY A C 1
ATOM 2877 O O . GLY A 1 398 ? 4.731 8.545 -12.604 1.00 86.62 398 GLY A O 1
ATOM 2878 N N . ASN A 1 399 ? 3.957 7.039 -14.071 1.00 88.94 399 ASN A N 1
ATOM 2879 C CA . ASN A 1 399 ? 2.807 6.656 -13.268 1.00 88.94 399 ASN A CA 1
ATOM 2880 C C . ASN A 1 399 ? 2.792 5.151 -12.969 1.00 88.94 399 ASN A C 1
ATOM 2882 O O . ASN A 1 399 ? 3.150 4.327 -13.808 1.00 88.94 399 ASN A O 1
ATOM 2886 N N . ILE A 1 400 ? 2.386 4.812 -11.746 1.00 88.88 400 ILE A N 1
ATOM 2887 C CA . ILE A 1 400 ? 2.259 3.435 -11.265 1.00 88.88 400 ILE A CA 1
ATOM 2888 C C . ILE A 1 400 ? 0.765 3.143 -11.162 1.00 88.88 400 ILE A C 1
ATOM 2890 O O . ILE A 1 400 ? 0.054 3.831 -10.431 1.00 88.88 400 ILE A O 1
ATOM 2894 N N . VAL A 1 401 ? 0.302 2.138 -11.897 1.00 90.81 401 VAL A N 1
ATOM 2895 C CA . VAL A 1 401 ? -1.105 1.705 -11.937 1.00 90.81 401 VAL A CA 1
ATOM 2896 C C . VAL A 1 401 ? -1.320 0.397 -11.170 1.00 90.81 401 VAL A C 1
ATOM 2898 O O . VAL A 1 401 ? -2.371 0.200 -10.554 1.00 90.81 401 VAL A O 1
ATOM 2901 N N . GLY A 1 402 ? -0.300 -0.466 -11.127 1.00 91.12 402 GLY A N 1
ATOM 2902 C CA . GLY A 1 402 ? -0.320 -1.760 -10.440 1.00 91.12 402 GLY A CA 1
ATOM 2903 C C . GLY A 1 402 ? 0.305 -1.722 -9.052 1.00 91.12 402 GLY A C 1
ATOM 2904 O O . GLY A 1 402 ? 1.265 -2.441 -8.785 1.00 91.12 402 GLY A O 1
ATOM 2905 N N . ASN A 1 403 ? -0.225 -0.905 -8.141 1.00 90.50 403 ASN A N 1
ATOM 2906 C CA . ASN A 1 403 ? 0.341 -0.727 -6.795 1.00 90.50 403 ASN A CA 1
ATOM 2907 C C . ASN A 1 403 ? 0.423 -2.032 -5.978 1.00 90.50 403 ASN A C 1
ATOM 2909 O O . ASN A 1 403 ? 1.276 -2.142 -5.102 1.00 90.50 403 ASN A O 1
ATOM 2913 N N . GLY A 1 404 ? -0.446 -3.012 -6.256 1.00 88.50 404 GLY A N 1
ATOM 2914 C CA . GLY A 1 404 ? -0.418 -4.337 -5.619 1.00 88.50 404 GLY A CA 1
ATOM 2915 C C . GLY A 1 404 ? 0.721 -5.246 -6.091 1.00 88.50 404 GLY A C 1
ATOM 2916 O O . GLY A 1 404 ? 1.051 -6.205 -5.405 1.00 88.50 404 GLY A O 1
ATOM 2917 N N . LEU A 1 405 ? 1.329 -4.937 -7.236 1.00 89.44 405 LEU A N 1
ATOM 2918 C CA . LEU A 1 405 ? 2.513 -5.615 -7.770 1.00 89.44 405 LEU A CA 1
ATOM 2919 C C . LEU A 1 405 ? 3.786 -4.801 -7.504 1.00 89.44 405 LEU A C 1
ATOM 2921 O O . LEU A 1 405 ? 4.863 -5.349 -7.325 1.00 89.44 405 LEU A O 1
ATOM 2925 N N . HIS A 1 406 ? 3.664 -3.474 -7.416 1.00 88.38 406 HIS A N 1
ATOM 2926 C CA . HIS A 1 406 ? 4.808 -2.604 -7.159 1.00 88.38 406 HIS A CA 1
ATOM 2927 C C . HIS A 1 406 ? 5.423 -2.808 -5.764 1.00 88.38 406 HIS A C 1
ATOM 2929 O O . HIS A 1 406 ? 6.638 -2.734 -5.613 1.00 88.38 406 HIS A O 1
ATOM 2935 N N . ILE A 1 407 ? 4.597 -3.064 -4.741 1.00 85.75 407 ILE A N 1
ATOM 2936 C CA . ILE A 1 407 ? 5.050 -3.254 -3.355 1.00 85.75 407 ILE A CA 1
ATOM 2937 C C . ILE A 1 407 ? 4.429 -4.538 -2.790 1.00 85.75 407 ILE A C 1
ATOM 2939 O O . ILE A 1 407 ? 3.401 -4.503 -2.113 1.00 85.75 407 ILE A O 1
ATOM 2943 N N . ASN A 1 408 ? 5.051 -5.682 -3.086 1.00 86.12 408 ASN A N 1
ATOM 2944 C CA . ASN A 1 408 ? 4.576 -7.005 -2.653 1.00 86.12 408 ASN A CA 1
ATOM 2945 C C . ASN A 1 408 ? 5.684 -7.973 -2.194 1.00 86.12 408 ASN A C 1
ATOM 2947 O O . ASN A 1 408 ? 5.412 -9.150 -1.954 1.00 86.12 408 ASN A O 1
ATOM 2951 N N . GLY A 1 409 ? 6.926 -7.497 -2.070 1.00 83.81 409 GLY A N 1
ATOM 2952 C CA . GLY A 1 409 ? 8.055 -8.326 -1.645 1.00 83.81 409 GLY A CA 1
ATOM 2953 C C . GLY A 1 409 ? 8.723 -9.112 -2.776 1.00 83.81 409 GLY A C 1
ATOM 2954 O O . GLY A 1 409 ? 9.614 -9.912 -2.497 1.00 83.81 409 GLY A O 1
ATOM 2955 N N . LYS A 1 410 ? 8.322 -8.915 -4.040 1.00 83.25 410 LYS A N 1
ATOM 2956 C CA . LYS A 1 410 ? 8.841 -9.637 -5.210 1.00 83.25 410 LYS A CA 1
ATOM 2957 C C . LYS A 1 410 ? 9.342 -8.678 -6.292 1.00 83.25 410 LYS A C 1
ATOM 2959 O O . LYS A 1 410 ? 9.064 -7.484 -6.278 1.00 83.25 410 LYS A O 1
ATOM 2964 N N . LYS A 1 411 ? 10.131 -9.220 -7.225 1.00 81.12 411 LYS A N 1
ATOM 2965 C CA . LYS A 1 411 ? 10.526 -8.538 -8.465 1.00 81.12 411 LYS A CA 1
ATOM 2966 C C . LYS A 1 411 ? 9.643 -9.044 -9.594 1.00 81.12 411 LYS A C 1
ATOM 2968 O O . LYS A 1 411 ? 9.965 -10.051 -10.223 1.00 81.12 411 LYS A O 1
ATOM 2973 N N . ASP A 1 412 ? 8.534 -8.356 -9.815 1.00 85.25 412 ASP A N 1
ATOM 2974 C CA . ASP A 1 412 ? 7.571 -8.757 -10.831 1.00 85.25 412 ASP A CA 1
ATOM 2975 C C . ASP A 1 412 ? 8.001 -8.264 -12.216 1.00 85.25 412 ASP A C 1
ATOM 2977 O O . ASP A 1 412 ? 8.156 -7.064 -12.457 1.00 85.25 412 ASP A O 1
ATOM 2981 N N . VAL A 1 413 ? 8.185 -9.215 -13.130 1.00 86.56 413 VAL A N 1
ATOM 2982 C CA . VAL A 1 413 ? 8.375 -8.974 -14.562 1.00 86.56 413 VAL A CA 1
ATOM 2983 C C . VAL A 1 413 ? 7.162 -9.552 -15.273 1.00 86.56 413 VAL A C 1
ATOM 2985 O O . VAL A 1 413 ? 6.876 -10.744 -15.163 1.00 86.56 413 VAL A O 1
ATOM 2988 N N . ILE A 1 414 ? 6.430 -8.685 -15.962 1.00 89.38 414 ILE A N 1
ATOM 2989 C CA . ILE A 1 414 ? 5.193 -8.998 -16.666 1.00 89.38 414 ILE A CA 1
ATOM 2990 C C . ILE A 1 414 ? 5.238 -8.265 -18.003 1.00 89.38 414 ILE A C 1
ATOM 2992 O O . ILE A 1 414 ? 5.309 -7.037 -18.052 1.00 89.38 414 ILE A O 1
ATOM 2996 N N . PHE A 1 415 ? 5.190 -9.020 -19.093 1.00 90.06 415 PHE A N 1
ATOM 2997 C CA . PHE A 1 415 ? 5.069 -8.461 -20.436 1.00 90.06 415 PHE A CA 1
ATOM 2998 C C . PHE A 1 415 ? 3.604 -8.098 -20.747 1.00 90.06 415 PHE A C 1
ATOM 3000 O O . PHE A 1 415 ? 2.694 -8.593 -20.067 1.00 90.06 415 PHE A O 1
ATOM 3007 N N . PRO A 1 416 ? 3.343 -7.226 -21.742 1.00 91.06 416 PRO A N 1
ATOM 3008 C CA . PRO A 1 416 ? 1.987 -6.908 -22.187 1.00 91.06 416 PRO A CA 1
ATOM 3009 C C . PRO A 1 416 ? 1.153 -8.166 -22.432 1.00 91.06 416 PRO A C 1
ATOM 3011 O O . PRO A 1 416 ? 1.644 -9.117 -23.007 1.00 91.06 416 PRO A O 1
ATOM 3014 N N . GLN A 1 417 ? -0.108 -8.188 -22.003 1.00 89.50 417 GLN A N 1
ATOM 3015 C CA . GLN A 1 417 ? -0.993 -9.355 -22.197 1.00 89.50 417 GLN A CA 1
ATOM 3016 C C . GLN A 1 417 ? -1.823 -9.271 -23.489 1.00 89.50 417 GLN A C 1
ATOM 3018 O O . GLN A 1 417 ? -2.619 -10.151 -23.792 1.00 89.50 417 GLN A O 1
ATOM 3023 N N . THR A 1 418 ? -1.661 -8.185 -24.241 1.00 90.50 418 THR A N 1
ATOM 3024 C CA . THR A 1 418 ? -2.293 -7.952 -25.544 1.00 90.50 418 THR A CA 1
ATOM 3025 C C . THR A 1 418 ? -1.212 -7.627 -26.558 1.00 90.50 418 THR A C 1
ATOM 3027 O O . THR A 1 418 ? -0.135 -7.173 -26.160 1.00 90.50 418 THR A O 1
ATOM 3030 N N . ALA A 1 419 ? -1.504 -7.868 -27.841 1.00 90.19 419 ALA A N 1
ATOM 3031 C CA . ALA A 1 419 ? -0.567 -7.685 -28.944 1.00 90.19 419 ALA A CA 1
ATOM 3032 C C . ALA A 1 419 ? 0.192 -6.357 -28.814 1.00 90.19 419 ALA A C 1
ATOM 3034 O O . ALA A 1 419 ? -0.396 -5.274 -28.860 1.00 90.19 419 ALA A O 1
ATOM 3035 N N . TYR A 1 420 ? 1.507 -6.453 -28.637 1.00 89.56 420 TYR A N 1
ATOM 3036 C CA . TYR A 1 420 ? 2.383 -5.311 -28.429 1.00 89.56 420 TYR A CA 1
ATOM 3037 C C . TYR A 1 420 ? 3.565 -5.422 -29.394 1.00 89.56 420 TYR A C 1
ATOM 3039 O O . TYR A 1 420 ? 4.576 -6.053 -29.067 1.00 89.56 420 TYR A O 1
ATOM 3047 N N . PRO A 1 421 ? 3.455 -4.833 -30.599 1.00 89.38 421 PRO A N 1
ATOM 3048 C CA . PRO A 1 421 ? 4.521 -4.875 -31.586 1.00 89.38 421 PRO A CA 1
ATOM 3049 C C . PRO A 1 421 ? 5.662 -3.953 -31.143 1.00 89.38 421 PRO A C 1
ATOM 3051 O O . PRO A 1 421 ? 5.641 -2.743 -31.376 1.00 89.38 421 PRO A O 1
ATOM 3054 N N . PHE A 1 422 ? 6.674 -4.529 -30.501 1.00 87.31 422 PHE A N 1
ATOM 3055 C CA . PHE A 1 422 ? 7.913 -3.831 -30.195 1.00 87.31 422 PHE A CA 1
ATOM 3056 C C . PHE A 1 422 ? 8.777 -3.762 -31.449 1.00 87.31 422 PHE A C 1
ATOM 3058 O O . PHE A 1 422 ? 8.971 -4.777 -32.113 1.00 87.31 422 PHE A O 1
ATOM 3065 N N . LYS A 1 423 ? 9.289 -2.574 -31.777 1.00 87.38 423 LYS A N 1
ATOM 3066 C CA . LYS A 1 423 ? 10.076 -2.304 -32.987 1.00 87.38 423 LYS A CA 1
ATOM 3067 C C . LYS A 1 423 ? 11.398 -1.640 -32.632 1.00 87.38 423 LYS A C 1
ATOM 3069 O O . LYS A 1 423 ? 11.448 -0.820 -31.719 1.00 87.38 423 LYS A O 1
ATOM 3074 N N . THR A 1 424 ? 12.461 -1.941 -33.367 1.00 82.25 424 THR A N 1
ATOM 3075 C CA . THR A 1 424 ? 13.797 -1.383 -33.111 1.00 82.25 424 THR A CA 1
ATOM 3076 C C . THR A 1 424 ? 14.649 -1.349 -34.376 1.00 82.25 424 THR A C 1
ATOM 3078 O O . THR A 1 424 ? 14.729 -2.322 -35.128 1.00 82.25 424 THR A O 1
ATOM 3081 N N . LYS A 1 425 ? 15.348 -0.226 -34.575 1.00 81.06 425 LYS A N 1
ATOM 3082 C CA . LYS A 1 425 ? 16.295 -0.013 -35.683 1.00 81.06 425 LYS A CA 1
ATOM 3083 C C . LYS A 1 425 ? 17.711 -0.518 -35.403 1.00 81.06 425 LYS A C 1
ATOM 3085 O O . LYS A 1 425 ? 18.574 -0.431 -36.269 1.00 81.06 425 LYS A O 1
ATOM 3090 N N . SER A 1 426 ? 17.986 -1.045 -34.207 1.00 76.50 426 SER A N 1
ATOM 3091 C CA . SER A 1 426 ? 19.350 -1.468 -33.860 1.00 76.50 426 SER A CA 1
ATOM 3092 C C . SER A 1 426 ? 19.854 -2.592 -34.775 1.00 76.50 426 SER A C 1
ATOM 3094 O O . SER A 1 426 ? 21.039 -2.605 -35.121 1.00 76.50 426 SER A O 1
ATOM 3096 N N . GLN A 1 427 ? 18.933 -3.470 -35.214 1.00 78.38 427 GLN A N 1
ATOM 3097 C CA . GLN A 1 427 ? 19.154 -4.592 -36.135 1.00 78.38 427 GLN A CA 1
ATOM 3098 C C . GLN A 1 427 ? 20.505 -5.271 -35.869 1.00 78.38 427 GLN A C 1
ATOM 3100 O O . GLN A 1 427 ? 21.474 -5.077 -36.603 1.00 78.38 427 GLN A O 1
ATOM 3105 N N . LEU A 1 428 ? 20.590 -6.024 -34.770 1.00 72.19 428 LEU A N 1
ATOM 3106 C CA . LEU A 1 428 ? 21.861 -6.555 -34.260 1.00 72.19 428 LEU A CA 1
ATOM 3107 C C . LEU A 1 428 ? 22.445 -7.671 -35.145 1.00 72.19 428 LEU A C 1
ATOM 3109 O O . LEU A 1 428 ? 23.652 -7.867 -35.166 1.00 72.19 428 LEU A O 1
ATOM 3113 N N . SER A 1 429 ? 21.612 -8.355 -35.932 1.0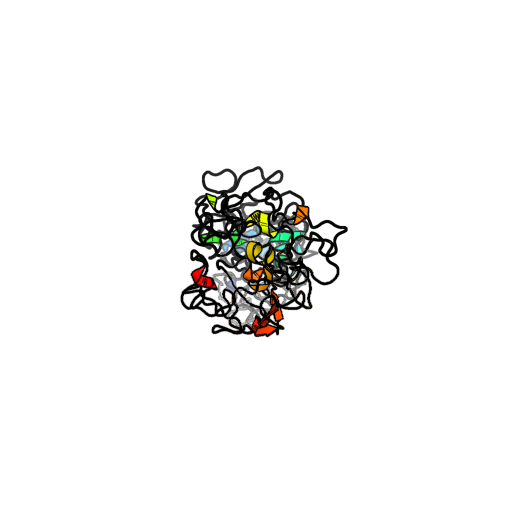0 71.69 429 SER A N 1
ATOM 3114 C CA . SER A 1 429 ? 21.999 -9.487 -36.786 1.00 71.69 429 SER A CA 1
ATOM 3115 C C . SER A 1 429 ? 21.648 -9.251 -38.252 1.00 71.69 429 SER A C 1
ATOM 3117 O O . SER A 1 429 ? 20.559 -8.742 -38.535 1.00 71.69 429 SER A O 1
ATOM 3119 N N . ASN A 1 430 ? 22.540 -9.630 -39.177 1.00 73.12 430 ASN A N 1
ATOM 3120 C CA . ASN A 1 430 ? 22.258 -9.692 -40.622 1.00 73.12 430 ASN A CA 1
ATOM 3121 C C . ASN A 1 430 ? 21.426 -10.918 -41.017 1.00 73.12 430 ASN A C 1
ATOM 3123 O O . ASN A 1 430 ? 20.728 -10.871 -42.027 1.00 73.12 430 ASN A O 1
ATOM 3127 N N . ASN A 1 431 ? 21.439 -11.964 -40.194 1.00 68.38 431 ASN A N 1
ATOM 3128 C CA . ASN A 1 431 ? 20.541 -13.101 -40.310 1.00 68.38 431 ASN A CA 1
ATOM 3129 C C . ASN A 1 431 ? 19.209 -12.748 -39.641 1.00 68.38 431 ASN A C 1
ATOM 3131 O O . ASN A 1 431 ? 19.162 -12.498 -38.431 1.00 68.38 431 ASN A O 1
ATOM 3135 N N . ALA A 1 432 ? 18.133 -12.704 -40.428 1.00 60.00 432 ALA A N 1
ATOM 3136 C CA . ALA A 1 432 ? 16.784 -12.556 -39.899 1.00 60.00 432 ALA A CA 1
ATOM 3137 C C . ALA A 1 432 ? 16.443 -13.762 -39.004 1.00 60.00 432 ALA A C 1
ATOM 3139 O O . ALA A 1 432 ? 16.727 -14.902 -39.364 1.00 60.00 432 ALA A O 1
ATOM 3140 N N . ASN A 1 433 ? 15.815 -13.504 -37.856 1.00 61.06 433 ASN A N 1
ATOM 3141 C CA . ASN A 1 433 ? 15.159 -14.516 -37.022 1.00 61.06 433 ASN A CA 1
ATOM 3142 C C . ASN A 1 433 ? 16.080 -15.646 -36.514 1.00 61.06 433 ASN A C 1
ATOM 3144 O O . ASN A 1 433 ? 15.735 -16.820 -36.637 1.00 61.06 433 ASN A O 1
ATOM 3148 N N . ALA A 1 434 ? 17.220 -15.329 -35.888 1.00 54.78 434 ALA A N 1
ATOM 3149 C CA . ALA A 1 434 ? 18.061 -16.327 -35.209 1.00 54.78 434 ALA A CA 1
ATOM 3150 C C . ALA A 1 434 ? 17.401 -16.862 -33.907 1.00 54.78 434 ALA A C 1
ATOM 3152 O O . ALA A 1 434 ? 17.883 -16.639 -32.796 1.00 54.78 434 ALA A O 1
ATOM 3153 N N . GLY A 1 435 ? 16.258 -17.543 -34.058 1.00 57.16 435 GLY A N 1
ATOM 3154 C CA . GLY A 1 435 ? 15.659 -18.449 -33.073 1.00 57.16 435 GLY A CA 1
ATOM 3155 C C . GLY A 1 435 ? 14.438 -17.961 -32.280 1.00 57.16 435 GLY A C 1
ATOM 3156 O O . GLY A 1 435 ? 13.973 -18.710 -31.423 1.00 57.16 435 GLY A O 1
ATOM 3157 N N . GLY A 1 436 ? 13.913 -16.749 -32.501 1.00 66.06 436 GLY A N 1
ATOM 3158 C CA . GLY A 1 436 ? 12.869 -16.161 -31.635 1.00 66.06 436 GLY A CA 1
ATOM 3159 C C . GLY A 1 436 ? 11.686 -15.513 -32.358 1.00 66.06 436 GLY A C 1
ATOM 3160 O O . GLY A 1 436 ? 11.600 -15.554 -33.579 1.00 66.06 436 GLY A O 1
ATOM 3161 N N . ASN A 1 437 ? 10.818 -14.845 -31.589 1.00 77.06 437 ASN A N 1
ATOM 3162 C CA . ASN A 1 437 ? 9.614 -14.124 -32.053 1.00 77.06 437 ASN A CA 1
ATOM 3163 C C . ASN A 1 437 ? 9.909 -12.837 -32.857 1.00 77.06 437 ASN A C 1
ATOM 3165 O O . ASN A 1 437 ? 9.012 -12.042 -33.142 1.00 77.06 437 ASN A O 1
ATOM 3169 N N . TRP A 1 438 ? 11.176 -12.618 -33.206 1.00 82.38 438 TRP A N 1
ATOM 3170 C CA . TRP A 1 438 ? 11.621 -11.469 -33.976 1.00 82.38 438 TRP A CA 1
ATOM 3171 C C . TRP A 1 438 ? 11.347 -11.671 -35.465 1.00 82.38 438 TRP A C 1
ATOM 3173 O O . TRP A 1 438 ? 11.456 -12.779 -35.979 1.00 82.38 438 TRP A O 1
ATOM 3183 N N . MET A 1 439 ? 11.016 -10.579 -36.145 1.00 86.44 439 MET A N 1
ATOM 3184 C CA . MET A 1 439 ? 10.762 -10.485 -37.576 1.00 86.44 439 MET A CA 1
ATOM 3185 C C . MET A 1 439 ? 11.537 -9.302 -38.150 1.00 86.44 439 MET A C 1
ATOM 3187 O O . MET A 1 439 ? 11.496 -8.197 -37.602 1.00 86.44 439 MET A O 1
ATOM 3191 N N . ARG A 1 440 ? 12.210 -9.522 -39.281 1.00 88.19 440 ARG A N 1
ATOM 3192 C CA . ARG A 1 440 ? 12.858 -8.468 -40.068 1.00 88.19 440 ARG A CA 1
ATOM 3193 C C . ARG A 1 440 ? 11.836 -7.776 -40.969 1.00 88.19 440 ARG A C 1
ATOM 3195 O O . ARG A 1 440 ? 11.156 -8.435 -41.747 1.00 88.19 440 ARG A O 1
ATOM 3202 N N . ASN A 1 441 ? 11.796 -6.448 -40.919 1.00 88.81 441 ASN A N 1
ATOM 3203 C CA . ASN A 1 441 ? 11.011 -5.611 -41.822 1.00 88.81 441 ASN A CA 1
ATOM 3204 C C . ASN A 1 441 ? 11.980 -4.810 -42.701 1.00 88.81 441 ASN A C 1
ATOM 3206 O O . ASN A 1 441 ? 12.769 -4.017 -42.183 1.00 88.81 441 ASN A O 1
ATOM 3210 N N . GLY A 1 442 ? 11.957 -5.051 -44.013 1.00 88.25 442 GLY A N 1
ATOM 3211 C CA . GLY A 1 442 ? 12.953 -4.519 -44.950 1.00 88.25 442 GLY A CA 1
ATOM 3212 C C . GLY A 1 442 ? 14.247 -5.345 -44.977 1.00 88.25 442 GLY A C 1
ATOM 3213 O O . GLY A 1 442 ? 14.222 -6.559 -44.777 1.00 88.25 442 GLY A O 1
ATOM 3214 N N . GLY A 1 443 ? 15.385 -4.697 -45.238 1.00 85.81 443 GLY A N 1
ATOM 3215 C CA . GLY A 1 443 ? 16.701 -5.349 -45.301 1.00 85.81 443 GLY A CA 1
ATOM 3216 C C . GLY A 1 443 ? 17.555 -5.148 -44.043 1.00 85.81 443 GLY A C 1
ATOM 3217 O O . GLY A 1 443 ? 17.158 -4.481 -43.084 1.00 85.81 443 GLY A O 1
ATOM 3218 N N . TYR A 1 444 ? 18.766 -5.719 -44.024 1.00 84.31 444 TYR A N 1
ATOM 3219 C CA . TYR A 1 444 ? 19.731 -5.432 -42.958 1.00 84.31 444 TYR A CA 1
ATOM 3220 C C . TYR A 1 444 ? 20.287 -4.025 -43.069 1.00 84.31 444 TYR A C 1
ATOM 3222 O O . TYR A 1 444 ? 21.167 -3.766 -43.888 1.00 84.31 444 TYR A O 1
ATOM 3230 N N . LYS A 1 445 ? 19.769 -3.129 -42.221 1.00 79.81 445 LYS A N 1
ATOM 3231 C CA . LYS A 1 445 ? 20.128 -1.712 -42.175 1.00 79.81 445 LYS A CA 1
ATOM 3232 C C . LYS A 1 445 ? 20.057 -1.080 -43.563 1.00 79.81 445 LYS A C 1
ATOM 3234 O O . LYS A 1 445 ? 20.859 -0.208 -43.863 1.00 79.81 445 LYS A O 1
ATOM 3239 N N . ALA A 1 446 ? 19.166 -1.578 -44.420 1.00 80.75 446 ALA A N 1
ATOM 3240 C CA . ALA A 1 446 ? 19.193 -1.286 -45.849 1.00 80.75 446 ALA A CA 1
ATOM 3241 C C . ALA A 1 446 ? 18.765 0.152 -46.148 1.00 80.75 446 ALA A C 1
ATOM 3243 O O . ALA A 1 446 ? 19.240 0.746 -47.109 1.00 80.75 446 ALA A O 1
ATOM 3244 N N . ASP A 1 447 ? 17.886 0.696 -45.310 1.00 78.94 447 ASP A N 1
ATOM 3245 C CA . ASP A 1 447 ? 17.381 2.056 -45.400 1.00 78.94 447 ASP A CA 1
ATOM 3246 C C . ASP A 1 447 ? 16.852 2.538 -44.037 1.00 78.94 447 ASP A C 1
ATOM 3248 O O . ASP A 1 447 ? 16.904 1.844 -43.018 1.00 78.94 447 ASP A O 1
ATOM 3252 N N . GLU A 1 448 ? 16.310 3.752 -44.028 1.00 75.75 448 GLU A N 1
ATOM 3253 C CA . GLU A 1 448 ? 15.677 4.386 -42.873 1.00 75.75 448 GLU A CA 1
ATOM 3254 C C . GLU A 1 448 ? 14.380 3.708 -42.394 1.00 75.75 448 GLU A C 1
ATOM 3256 O O . GLU A 1 448 ? 13.958 3.946 -41.258 1.00 75.75 448 GLU A O 1
ATOM 3261 N N . ASN A 1 449 ? 13.771 2.852 -43.220 1.00 81.62 449 ASN A N 1
ATOM 3262 C CA . ASN A 1 449 ? 12.543 2.114 -42.927 1.00 81.62 449 ASN A CA 1
ATOM 3263 C C . ASN A 1 449 ? 12.805 0.675 -42.475 1.00 81.62 449 ASN A C 1
ATOM 3265 O O . ASN A 1 449 ? 11.860 -0.038 -42.147 1.00 81.62 449 ASN A O 1
ATOM 3269 N N . SER A 1 450 ? 14.066 0.254 -42.426 1.00 84.38 450 SER A N 1
ATOM 3270 C CA . SER A 1 450 ? 14.470 -1.080 -42.008 1.00 84.38 450 SER A CA 1
ATOM 3271 C C . SER A 1 450 ? 14.463 -1.195 -40.479 1.00 84.38 450 SER A C 1
ATOM 3273 O O . SER A 1 450 ? 15.083 -0.392 -39.779 1.00 84.38 450 SER A O 1
ATOM 3275 N N . TYR A 1 451 ? 13.767 -2.197 -39.937 1.00 86.94 451 TYR A N 1
ATOM 3276 C CA . TYR A 1 451 ? 13.709 -2.461 -38.492 1.00 86.94 451 TYR A CA 1
ATOM 3277 C C . TYR A 1 451 ? 13.475 -3.943 -38.184 1.00 86.94 451 TYR A C 1
ATOM 3279 O O . TYR A 1 451 ? 13.096 -4.730 -39.050 1.00 86.94 451 TYR A O 1
ATOM 3287 N N . ASP A 1 452 ? 13.717 -4.328 -36.936 1.00 87.06 452 ASP A N 1
ATOM 3288 C CA . ASP A 1 452 ? 13.266 -5.600 -36.372 1.00 87.06 452 ASP A CA 1
ATOM 3289 C C . ASP A 1 452 ? 12.030 -5.371 -35.507 1.00 87.06 452 ASP A C 1
ATOM 3291 O O . ASP A 1 452 ? 11.923 -4.341 -34.836 1.00 87.06 452 ASP A O 1
ATOM 3295 N N . SER A 1 453 ? 11.111 -6.334 -35.495 1.00 88.38 453 SER A N 1
ATOM 3296 C CA . SER A 1 453 ? 9.931 -6.304 -34.633 1.00 88.38 453 SER A CA 1
ATOM 3297 C C . SER A 1 453 ? 9.652 -7.635 -33.957 1.00 88.38 453 SER A C 1
ATOM 3299 O O . SER A 1 453 ? 9.896 -8.672 -34.554 1.00 88.38 453 SER A O 1
ATOM 3301 N N . THR A 1 454 ? 9.065 -7.616 -32.768 1.00 87.94 454 THR A N 1
ATOM 3302 C CA . THR A 1 454 ? 8.550 -8.804 -32.069 1.00 87.94 454 THR A CA 1
ATOM 3303 C C . THR A 1 454 ? 7.240 -8.451 -31.376 1.00 87.94 454 THR A C 1
ATOM 3305 O O . THR A 1 454 ? 7.072 -7.317 -30.925 1.00 87.94 454 THR A O 1
ATOM 3308 N N . ASP A 1 455 ? 6.315 -9.404 -31.260 1.00 90.56 455 ASP A N 1
ATOM 3309 C CA . ASP A 1 455 ? 5.142 -9.228 -30.399 1.00 90.56 455 ASP A CA 1
ATOM 3310 C C . ASP A 1 455 ? 5.494 -9.619 -28.964 1.00 90.56 455 ASP A C 1
ATOM 3312 O O . ASP A 1 455 ? 5.676 -10.798 -28.646 1.00 90.56 455 ASP A O 1
ATOM 3316 N N . LEU A 1 456 ? 5.593 -8.621 -28.085 1.00 87.94 456 LEU A N 1
ATOM 3317 C CA . LEU A 1 456 ? 5.959 -8.856 -26.694 1.00 87.94 456 LEU A CA 1
ATOM 3318 C C . LEU A 1 456 ? 4.887 -9.597 -25.901 1.00 87.94 456 LEU A C 1
ATOM 3320 O O . LEU A 1 456 ? 5.224 -10.135 -24.849 1.00 87.94 456 LEU A O 1
ATOM 3324 N N . SER A 1 457 ? 3.656 -9.699 -26.406 1.00 90.25 457 SER A N 1
ATOM 3325 C CA . SER A 1 457 ? 2.590 -10.442 -25.728 1.00 90.25 457 SER A CA 1
ATOM 3326 C C . SER A 1 457 ? 2.816 -11.946 -25.645 1.00 90.25 457 SER A C 1
ATOM 3328 O O . SER A 1 457 ? 2.266 -12.625 -24.783 1.00 90.25 457 SER A O 1
ATOM 3330 N N . THR A 1 458 ? 3.707 -12.453 -26.491 1.00 88.31 458 THR A N 1
ATOM 3331 C CA . THR A 1 458 ? 4.157 -13.848 -26.496 1.00 88.31 458 THR A CA 1
ATOM 3332 C C . THR A 1 458 ? 5.382 -14.080 -25.602 1.00 88.31 458 THR A C 1
ATOM 3334 O O . THR A 1 458 ? 5.894 -15.199 -25.507 1.00 88.31 458 THR A O 1
ATOM 3337 N N . SER A 1 459 ? 5.889 -13.026 -24.953 1.00 86.62 459 SER A N 1
ATOM 3338 C CA . SER A 1 459 ? 7.085 -13.113 -24.121 1.00 86.62 459 SER A CA 1
ATOM 3339 C C . SER A 1 459 ? 6.774 -13.709 -22.751 1.00 86.62 459 SER A C 1
ATOM 3341 O O . SER A 1 459 ? 5.794 -13.347 -22.105 1.00 86.62 459 SER A O 1
ATOM 3343 N N . THR A 1 460 ? 7.656 -14.573 -22.262 1.00 86.25 460 THR A N 1
ATOM 3344 C CA . THR A 1 460 ? 7.554 -15.216 -20.951 1.00 86.25 460 THR A CA 1
ATOM 3345 C C . THR A 1 460 ? 8.769 -14.886 -20.095 1.00 86.25 460 THR A C 1
ATOM 3347 O O . THR A 1 460 ? 9.885 -14.772 -20.602 1.00 86.25 460 THR A O 1
ATOM 3350 N N . TRP A 1 461 ? 8.555 -14.783 -18.784 1.00 86.06 461 TRP A N 1
ATOM 3351 C CA . TRP A 1 461 ? 9.598 -14.598 -17.777 1.00 86.06 461 TRP A CA 1
ATOM 3352 C C . TRP A 1 461 ? 9.627 -15.792 -16.824 1.00 86.06 461 TRP A C 1
ATOM 3354 O O . TRP A 1 461 ? 8.592 -16.149 -16.259 1.00 86.06 461 TRP A O 1
ATOM 3364 N N . ASN A 1 462 ? 10.808 -16.373 -16.610 1.00 86.25 462 ASN A N 1
ATOM 3365 C CA . ASN A 1 462 ? 11.018 -17.373 -15.572 1.00 86.25 462 ASN A CA 1
ATOM 3366 C C . ASN A 1 462 ? 11.788 -16.752 -14.391 1.00 86.25 462 ASN A C 1
ATOM 3368 O O . ASN A 1 462 ? 12.987 -16.492 -14.499 1.00 86.25 462 ASN A O 1
ATOM 3372 N N . PRO A 1 463 ? 11.144 -16.530 -13.231 1.00 83.50 463 PRO A N 1
ATOM 3373 C CA . PRO A 1 463 ? 11.811 -15.931 -12.079 1.00 83.50 463 PRO A CA 1
ATOM 3374 C C . PRO A 1 463 ? 12.865 -16.838 -11.423 1.00 83.50 463 PRO A C 1
ATOM 3376 O O . PRO A 1 463 ? 13.708 -16.320 -10.692 1.00 83.50 463 PRO A O 1
ATOM 3379 N N . ALA A 1 464 ? 12.829 -18.159 -11.649 1.00 84.94 464 ALA A N 1
ATOM 3380 C CA . ALA A 1 464 ? 13.735 -19.107 -10.997 1.00 84.94 464 ALA A CA 1
ATOM 3381 C C . ALA A 1 464 ? 15.153 -19.055 -11.585 1.00 84.94 464 ALA A C 1
ATOM 3383 O O . ALA A 1 464 ? 16.128 -18.949 -10.844 1.00 84.94 464 ALA A O 1
ATOM 3384 N N . ASP A 1 465 ? 15.262 -19.082 -12.912 1.00 85.19 465 ASP A N 1
ATOM 3385 C CA . ASP A 1 465 ? 16.536 -18.990 -13.637 1.00 85.19 465 ASP A CA 1
ATOM 3386 C C . ASP A 1 465 ? 16.814 -17.581 -14.187 1.00 85.19 465 ASP A C 1
ATOM 3388 O O . ASP A 1 465 ? 17.902 -17.319 -14.701 1.00 85.19 465 ASP A O 1
ATOM 3392 N N . LYS A 1 466 ? 15.854 -16.660 -14.025 1.00 81.62 466 LYS A N 1
ATOM 3393 C CA . LYS A 1 466 ? 15.896 -15.279 -14.509 1.00 81.62 466 LYS A CA 1
ATOM 3394 C C . LYS A 1 466 ? 15.971 -15.171 -16.037 1.00 81.62 466 LYS A C 1
ATOM 3396 O O . LYS A 1 466 ? 16.562 -14.219 -16.542 1.00 81.62 466 LYS A O 1
ATOM 3401 N N . SER A 1 467 ? 15.411 -16.116 -16.783 1.00 80.00 467 SER A N 1
ATOM 3402 C CA . SER A 1 467 ? 15.409 -16.103 -18.252 1.00 80.00 467 SER A CA 1
ATOM 3403 C C . SER A 1 467 ? 14.144 -15.474 -18.854 1.00 80.00 467 SER A C 1
ATOM 3405 O O . SER A 1 467 ? 13.069 -15.457 -18.244 1.00 80.00 467 SER A O 1
ATOM 3407 N N . CYS A 1 468 ? 14.267 -14.961 -20.081 1.00 79.06 468 CYS A N 1
ATOM 3408 C CA . CYS A 1 468 ? 13.139 -14.590 -20.934 1.00 79.06 468 CYS A CA 1
ATOM 3409 C C . CYS A 1 468 ? 13.328 -15.136 -22.357 1.00 79.06 468 CYS A C 1
ATOM 3411 O O . CYS A 1 468 ? 14.449 -15.233 -22.849 1.00 79.06 468 CYS A O 1
ATOM 3413 N N . ASN A 1 469 ? 12.227 -15.480 -23.028 1.00 77.56 469 ASN A N 1
ATOM 3414 C CA . ASN A 1 469 ? 12.246 -15.982 -24.414 1.00 77.56 469 ASN A CA 1
ATOM 3415 C C . ASN A 1 469 ? 12.448 -14.869 -25.466 1.00 77.56 469 ASN A C 1
ATOM 3417 O O . ASN A 1 469 ? 12.812 -15.150 -26.606 1.00 77.56 469 ASN A O 1
ATOM 3421 N N . THR A 1 470 ? 12.242 -13.606 -25.083 1.00 75.62 470 THR A N 1
ATOM 3422 C CA . THR A 1 470 ? 12.435 -12.429 -25.939 1.00 75.62 470 THR A CA 1
ATOM 3423 C C . THR A 1 470 ? 13.630 -11.618 -25.444 1.00 75.62 470 THR A C 1
ATOM 3425 O O . THR A 1 470 ? 13.496 -10.498 -24.952 1.00 75.62 470 THR A O 1
ATOM 3428 N N . ALA A 1 471 ? 14.823 -12.204 -25.546 1.00 69.12 471 ALA A N 1
ATOM 3429 C CA . ALA A 1 471 ? 16.086 -11.521 -25.289 1.00 69.12 471 ALA A CA 1
ATOM 3430 C C . ALA A 1 471 ? 16.755 -11.057 -26.604 1.00 69.12 471 ALA A C 1
ATOM 3432 O O . ALA A 1 471 ? 16.625 -11.691 -27.644 1.00 69.12 471 ALA A O 1
ATOM 3433 N N . CYS A 1 472 ? 17.445 -9.912 -26.569 1.00 62.81 472 CYS A N 1
ATOM 3434 C CA . CYS A 1 472 ? 18.527 -9.509 -27.488 1.00 62.81 472 CYS A CA 1
ATOM 3435 C C . CYS A 1 472 ? 18.390 -9.740 -29.015 1.00 62.81 472 CYS A C 1
ATOM 3437 O O . CYS A 1 472 ? 19.391 -10.038 -29.655 1.00 62.81 472 CYS A O 1
ATOM 3439 N N . HIS A 1 473 ? 17.229 -9.543 -29.653 1.00 64.88 473 HIS A N 1
ATOM 3440 C CA . HIS A 1 473 ? 17.021 -9.828 -31.097 1.00 64.88 473 HIS A CA 1
ATOM 3441 C C . HIS A 1 473 ? 17.277 -11.295 -31.519 1.00 64.88 473 HIS A C 1
ATOM 3443 O O . HIS A 1 473 ? 17.182 -11.616 -32.704 1.00 64.88 473 HIS A O 1
ATOM 3449 N N . VAL A 1 474 ? 17.592 -12.191 -30.579 1.00 62.00 474 VAL A N 1
ATOM 3450 C CA . VAL A 1 474 ? 17.995 -13.581 -30.819 1.00 62.00 474 VAL A CA 1
ATOM 3451 C C . VAL A 1 474 ? 17.579 -14.429 -29.619 1.00 62.00 474 VAL A C 1
ATOM 3453 O O . VAL A 1 474 ? 17.810 -14.055 -28.472 1.00 62.00 474 VAL A O 1
ATOM 3456 N N . ASN A 1 475 ? 16.978 -15.591 -29.854 1.00 61.44 475 ASN A N 1
ATOM 3457 C CA . ASN A 1 475 ? 16.624 -16.495 -28.759 1.00 61.44 475 ASN A CA 1
ATOM 3458 C C . ASN A 1 475 ? 17.828 -17.392 -28.456 1.00 61.44 475 ASN A C 1
ATOM 3460 O O . ASN A 1 475 ? 17.966 -18.477 -29.022 1.00 61.44 475 ASN A O 1
ATOM 3464 N N . GLN A 1 476 ? 18.753 -16.900 -27.632 1.00 63.50 476 GLN A N 1
ATOM 3465 C CA . GLN A 1 476 ? 19.955 -17.643 -27.255 1.00 63.50 476 GLN A CA 1
ATOM 3466 C C . GLN A 1 476 ? 19.854 -18.174 -25.832 1.00 63.50 476 GLN A C 1
ATOM 3468 O O . GLN A 1 476 ? 19.521 -17.452 -24.891 1.00 63.50 476 GLN A O 1
ATOM 3473 N N . SER A 1 477 ? 20.214 -19.447 -25.667 1.00 63.19 477 SER A N 1
ATOM 3474 C CA . SER A 1 477 ? 20.376 -20.062 -24.354 1.00 63.19 477 SER A CA 1
ATOM 3475 C C . SER A 1 477 ? 21.439 -19.316 -23.543 1.00 63.19 477 SER A C 1
ATOM 3477 O O . SER A 1 477 ? 22.534 -19.060 -24.045 1.00 63.19 477 SER A O 1
ATOM 3479 N N . GLY A 1 478 ? 21.144 -19.013 -22.278 1.00 64.19 478 GLY A N 1
ATOM 3480 C CA . GLY A 1 478 ? 22.102 -18.401 -21.351 1.00 64.19 478 GLY A CA 1
ATOM 3481 C C . GLY A 1 478 ? 22.007 -16.880 -21.218 1.00 64.19 478 GLY A C 1
ATOM 3482 O O . GLY A 1 478 ? 22.741 -16.312 -20.409 1.00 64.19 478 GLY A O 1
ATOM 3483 N N . ILE A 1 479 ? 21.090 -16.213 -21.932 1.00 71.00 479 ILE A N 1
ATOM 3484 C CA . ILE A 1 479 ? 20.750 -14.821 -21.620 1.00 71.00 479 ILE A CA 1
ATOM 3485 C C . ILE A 1 479 ? 19.812 -14.812 -20.410 1.00 71.00 479 ILE A C 1
ATOM 3487 O O . ILE A 1 479 ? 18.607 -15.029 -20.526 1.00 71.00 479 ILE A O 1
ATOM 3491 N N . ILE A 1 480 ? 20.385 -14.570 -19.233 1.00 74.94 480 ILE A N 1
ATOM 3492 C CA . ILE A 1 480 ? 19.641 -14.439 -17.977 1.00 74.94 480 ILE A CA 1
ATOM 3493 C C . ILE A 1 480 ? 19.775 -13.023 -17.421 1.00 74.94 480 ILE A C 1
ATOM 3495 O O . ILE A 1 480 ? 20.804 -12.356 -17.570 1.00 74.94 480 ILE A O 1
ATOM 3499 N N . TRP A 1 481 ? 18.737 -12.550 -16.749 1.00 72.94 481 TRP A N 1
ATOM 3500 C CA . TRP A 1 481 ? 18.693 -11.214 -16.186 1.00 72.94 481 TRP A CA 1
ATOM 3501 C C . TRP A 1 481 ? 19.745 -11.035 -15.089 1.00 72.94 481 TRP A C 1
ATOM 3503 O O . TRP A 1 481 ? 19.835 -11.833 -14.152 1.00 72.94 481 TRP A O 1
ATOM 3513 N N . GLY A 1 482 ? 20.521 -9.954 -15.183 1.00 68.19 482 GLY A N 1
ATOM 3514 C CA . GLY A 1 482 ? 21.643 -9.673 -14.287 1.00 68.19 482 GLY A CA 1
ATOM 3515 C C . GLY A 1 482 ? 22.942 -10.407 -14.630 1.00 68.19 482 GLY A C 1
ATOM 3516 O O . GLY A 1 482 ? 23.930 -10.227 -13.920 1.00 68.19 482 GLY A O 1
ATOM 3517 N N . SER A 1 483 ? 22.971 -11.207 -15.703 1.00 69.56 483 SER A N 1
ATOM 3518 C CA . SER A 1 483 ? 24.234 -11.699 -16.260 1.00 69.56 483 SER A CA 1
ATOM 3519 C C . SER A 1 483 ? 24.971 -10.601 -17.027 1.00 69.56 483 SER A C 1
ATOM 3521 O O . SER A 1 483 ? 24.371 -9.656 -17.541 1.00 69.56 483 SER A O 1
ATOM 3523 N N . LYS A 1 484 ? 26.296 -10.742 -17.110 1.00 69.94 484 LYS A N 1
ATOM 3524 C CA . LYS A 1 484 ? 27.139 -9.864 -17.922 1.00 69.94 484 LYS A CA 1
ATOM 3525 C C . LYS A 1 484 ? 26.964 -10.222 -19.395 1.00 69.94 484 LYS A C 1
ATOM 3527 O O . LYS A 1 484 ? 27.399 -11.295 -19.821 1.00 69.94 484 LYS A O 1
ATOM 3532 N N . LEU A 1 485 ? 26.333 -9.332 -20.158 1.00 67.06 485 LEU A N 1
ATOM 3533 C CA . LEU A 1 485 ? 26.172 -9.502 -21.600 1.00 67.06 485 LEU A CA 1
ATOM 3534 C C . LEU A 1 485 ? 27.525 -9.327 -22.302 1.00 67.06 485 LEU A C 1
ATOM 3536 O O . LEU A 1 485 ? 28.282 -8.403 -22.009 1.00 67.06 485 LEU A O 1
ATOM 3540 N N . LYS A 1 486 ? 27.825 -10.212 -23.252 1.00 67.31 486 LYS A N 1
ATOM 3541 C CA . LYS A 1 486 ? 28.986 -10.117 -24.150 1.00 67.31 486 LYS A CA 1
ATOM 3542 C C . LYS A 1 486 ? 28.491 -9.823 -25.563 1.00 67.31 486 LYS A C 1
ATOM 3544 O O . LYS A 1 486 ? 27.335 -10.095 -25.866 1.00 67.31 486 LYS A O 1
ATOM 3549 N N . CYS A 1 487 ? 29.363 -9.374 -26.469 1.00 65.00 487 CYS A N 1
ATOM 3550 C CA . CYS A 1 487 ? 28.993 -9.235 -27.887 1.00 65.00 487 CYS A CA 1
ATOM 3551 C C . CYS A 1 487 ? 28.374 -10.538 -28.429 1.00 65.00 487 CYS A C 1
ATOM 3553 O O . CYS A 1 487 ? 27.316 -10.524 -29.050 1.00 65.00 487 CYS A O 1
ATOM 3555 N N . MET A 1 488 ? 28.958 -11.686 -28.079 1.00 67.62 488 MET A N 1
ATOM 3556 C CA . MET A 1 488 ? 28.436 -12.994 -28.487 1.00 67.62 488 MET A CA 1
ATOM 3557 C C . MET A 1 488 ? 27.034 -13.305 -27.947 1.00 67.62 488 MET A C 1
ATOM 3559 O O . MET A 1 488 ? 26.335 -14.083 -28.580 1.00 67.62 488 MET A O 1
ATOM 3563 N N . SER A 1 489 ? 26.594 -12.673 -26.851 1.00 67.94 489 SER A N 1
ATOM 3564 C CA . SER A 1 489 ? 25.235 -12.829 -26.307 1.00 67.94 489 SER A CA 1
ATOM 3565 C C . SER A 1 489 ? 24.146 -12.292 -27.241 1.00 67.94 489 SER A C 1
ATOM 3567 O O . SER A 1 489 ? 22.992 -12.663 -27.093 1.00 67.94 489 SER A O 1
ATOM 3569 N N . CYS A 1 490 ? 24.493 -11.410 -28.183 1.00 66.56 490 CYS A N 1
ATOM 3570 C CA . CYS A 1 490 ? 23.561 -10.866 -29.178 1.00 66.56 490 CYS A CA 1
ATOM 3571 C C . CYS A 1 490 ? 23.938 -11.259 -30.618 1.00 66.56 490 CYS A C 1
ATOM 3573 O O . CYS A 1 490 ? 23.134 -11.094 -31.531 1.00 66.56 490 CYS A O 1
ATOM 3575 N N . HIS A 1 491 ? 25.162 -11.758 -30.824 1.00 65.94 491 HIS A N 1
ATOM 3576 C CA . HIS A 1 491 ? 25.757 -12.021 -32.138 1.00 65.94 491 HIS A CA 1
ATOM 3577 C C . HIS A 1 491 ? 26.164 -13.492 -32.355 1.00 65.94 491 HIS A C 1
ATOM 3579 O O . HIS A 1 491 ? 26.974 -13.762 -33.234 1.00 65.94 491 HIS A O 1
ATOM 3585 N N . ALA A 1 492 ? 25.670 -14.460 -31.566 1.00 56.97 492 ALA A N 1
ATOM 3586 C CA . ALA A 1 492 ? 26.058 -15.861 -31.797 1.00 56.97 492 ALA A CA 1
ATOM 3587 C C . ALA A 1 492 ? 25.813 -16.331 -33.245 1.00 56.97 492 ALA A C 1
ATOM 3589 O O . ALA A 1 492 ? 24.781 -16.032 -33.850 1.00 56.97 492 ALA A O 1
ATOM 3590 N N . ASN A 1 493 ? 26.777 -17.109 -33.747 1.00 51.72 493 ASN A N 1
ATOM 3591 C CA . ASN A 1 493 ? 26.851 -17.649 -35.108 1.00 51.72 493 ASN A CA 1
ATOM 3592 C C . ASN A 1 493 ? 26.968 -16.591 -36.229 1.00 51.72 493 ASN A C 1
ATOM 3594 O O . ASN A 1 493 ? 26.442 -16.813 -37.322 1.00 51.72 493 ASN A O 1
ATOM 3598 N N . GLN A 1 494 ? 27.650 -15.467 -35.968 1.00 50.16 494 GLN A N 1
ATOM 3599 C CA . GLN A 1 494 ? 28.064 -14.475 -36.976 1.00 50.16 494 GLN A CA 1
ATOM 3600 C C . GLN A 1 494 ? 29.575 -14.334 -37.068 1.00 50.16 494 GLN A C 1
ATOM 3602 O O . GLN A 1 494 ? 30.231 -14.359 -36.000 1.00 50.16 494 GLN A O 1
#

Foldseek 3Di:
DQQAQLLPHRQDDADCCLHPVHPDDDPFLCSRHQNHPDPPWDHDDGRHRTDDAPAFQDSRQADCPPPQQPVHQLSCCQFPVQQAHSVRDGNDVCVVPVSDPRTDGDDPWDWDADNNSQWTAPILVQCAPGDTDTRNDDRAPCRNCNPPCPDFFDPCQAQPCCRVVVVDPAQLDQDWPDAQQHTHGRNNCFAADDPCRVRVPDDWTALALPGPSHDPQSVLFQANDTGEPDPSRQWYDDPPPWIKGQGGSLQFLPPDSNDDSVRGDIDHTRRDDPDDDLAVNCSHNRQVHDDALFQFADQPDCDADPRDDDPDDTPVLSLLQQQCLADDDVRSGQCDLPNDQQHQADRPQAAHHDFPCQFVPQFWDPVFTQQQHCPPVPDPPRSVVSADPPGPDHRGYIGTRNRVQSRPSDDGTDHDLDFDKHKGSSQLDQDAAQDAQKGWDDHRSHDSNTIIIGGSNPWDADPVQQDICDPQSHRDPPPHGSDDDDSCNNYPPD

InterPro domains:
  IPR010176 CxxxxCH...CXXCH motif, Geobacter sulfurreducens [PF09698] (1-33)
  IPR010176 CxxxxCH...CXXCH motif, Geobacter sulfurreducens [PF09698] (244-285)
  IPR010176 CxxxxCH...CXXCH motif, Geobacter sulfurreducens [TIGR01904] (1-50)
  IPR010176 CxxxxCH...CXXCH motif, Geobacter sulfurreducens [TIGR01904] (96-154)
  IPR010176 CxxxxCH...CXXCH motif, Geobacter sulfurreducens [TIGR01904] (227-294)
  IPR036280 Multiheme cytochrome superfamily [SSF48695] (1-197)
  IPR036280 Multiheme cytochrome superfamily [SSF48695] (124-493)

Organism: NCBI:txid60036